Protein AF-A0A6B3LF87-F1 (afdb_monomer_lite)

Organism: Vibrio cholerae (NCBI:txid666)

Sequence (527 aa):
MTTVMNDKHPTPDPAEDNAFFPSAYSLSQFTASKSDLSGAHYPTPYQGGRWKILVVGADERYLMMDNGTFFSTGNHPVETLLPMYHLDKAGFSFDIATLSGNPVKFEWWAMPREDQEVNGLYSKYQSSFRQPLKLSDVIETALGEDSDYIGVFIPGGHGALMGLPDSQEVKAVLQWAMKQNKFIISLCHGPAAFLAVGDDPLFAGYKIVAFPDEMDAQTPSIGYMPGHLTWKFGEQLQAIGFELLNTGISGQVFQDRKMLTGDSPLAGNALGQLAAKALLAEVEQKEPMPAVDLITLISQLEESHSFSTVQDIVRQRAHFYGYDKIVFFSAHSTLDGIIERIYWIEGDWFDDGENIDAATYIKYCPITRHIIETDRPFFWTKKPDVNREQYRVVAKPKGSGIHGLQIPIFGHLGLEGAVSLGGKAIDSSPRARCELSLLSTYAFFAARRLLESSDPNRSALLSKREKEVLSLTALGRRQADIAIALGVSPRTIENHLRNARLKLGGATTAETIRIAIQRGDINSHSI

Structure (mmCIF, N/CA/C/O backbone):
data_AF-A0A6B3LF87-F1
#
_entry.id   AF-A0A6B3LF87-F1
#
loop_
_atom_site.group_PDB
_atom_site.id
_atom_site.type_symbol
_atom_site.label_atom_id
_atom_site.label_alt_id
_atom_site.label_comp_id
_atom_site.label_asym_id
_atom_site.label_entity_id
_atom_site.label_seq_id
_atom_site.pdbx_PDB_ins_code
_atom_site.Cartn_x
_atom_site.Cartn_y
_atom_site.Cartn_z
_atom_site.occupancy
_atom_site.B_iso_or_equiv
_atom_site.auth_seq_id
_atom_site.auth_comp_id
_atom_site.auth_asym_id
_atom_site.auth_atom_id
_atom_site.pdbx_PDB_model_num
ATOM 1 N N . MET A 1 1 ? 28.021 26.665 -23.673 1.00 45.84 1 MET A N 1
ATOM 2 C CA . MET A 1 1 ? 27.314 25.876 -22.636 1.00 45.84 1 MET A CA 1
ATOM 3 C C . MET A 1 1 ? 26.044 25.193 -23.155 1.00 45.84 1 MET A C 1
ATOM 5 O O . MET A 1 1 ? 25.604 24.251 -22.524 1.00 45.84 1 MET A O 1
ATOM 9 N N . THR A 1 2 ? 25.485 25.578 -24.310 1.00 45.03 2 THR A N 1
ATOM 10 C CA . THR A 1 2 ? 24.272 24.975 -24.908 1.00 45.03 2 THR A CA 1
ATOM 11 C C . THR A 1 2 ? 24.488 23.652 -25.660 1.00 45.03 2 THR A C 1
ATOM 13 O O . THR A 1 2 ? 23.519 22.965 -25.959 1.00 45.03 2 THR A O 1
ATOM 16 N N . THR A 1 3 ? 25.732 23.263 -25.961 1.00 50.69 3 THR A N 1
ATOM 17 C CA . THR A 1 3 ? 26.050 22.077 -26.780 1.00 50.69 3 THR A CA 1
ATOM 18 C C . THR A 1 3 ? 25.922 20.736 -26.048 1.00 50.69 3 THR A C 1
ATOM 20 O O . THR A 1 3 ? 25.758 19.725 -26.714 1.00 50.69 3 THR A O 1
ATOM 23 N N . VAL A 1 4 ? 25.963 20.713 -24.708 1.00 60.12 4 VAL A N 1
ATOM 24 C CA . VAL A 1 4 ? 25.963 19.463 -23.911 1.00 60.12 4 VAL A CA 1
ATOM 25 C C . VAL A 1 4 ? 24.543 18.959 -23.601 1.00 60.12 4 VAL A C 1
ATOM 27 O O . VAL A 1 4 ? 24.338 17.766 -23.430 1.00 60.12 4 VAL A O 1
ATOM 30 N N . MET A 1 5 ? 23.533 19.838 -23.575 1.00 67.56 5 MET A N 1
ATOM 31 C CA . MET A 1 5 ? 22.161 19.461 -23.180 1.00 67.56 5 MET A CA 1
ATOM 32 C C . MET A 1 5 ? 21.382 18.670 -24.245 1.00 67.56 5 MET A C 1
ATOM 34 O O . MET A 1 5 ? 20.396 18.028 -23.912 1.00 67.56 5 MET A O 1
ATOM 38 N N . ASN A 1 6 ? 21.810 18.699 -25.510 1.00 89.06 6 ASN A N 1
ATOM 39 C CA . ASN A 1 6 ? 21.131 18.004 -26.613 1.00 89.06 6 ASN A CA 1
ATOM 40 C C . ASN A 1 6 ? 21.886 16.758 -27.097 1.00 89.06 6 ASN A C 1
ATOM 42 O O . ASN A 1 6 ? 21.592 16.251 -28.180 1.00 89.06 6 ASN A O 1
ATOM 46 N N . ASP A 1 7 ? 22.875 16.290 -26.333 1.00 94.75 7 ASP A N 1
ATOM 47 C CA . ASP A 1 7 ? 23.637 15.102 -26.700 1.00 94.75 7 ASP A CA 1
ATOM 48 C C . ASP A 1 7 ? 22.763 13.845 -26.578 1.00 94.75 7 ASP A C 1
ATOM 50 O O . ASP A 1 7 ? 22.210 13.560 -25.515 1.00 94.75 7 ASP A O 1
ATOM 54 N N . LYS A 1 8 ? 22.618 13.120 -27.691 1.00 97.44 8 LYS A N 1
ATOM 55 C CA . LYS A 1 8 ? 21.857 11.867 -27.791 1.00 97.44 8 LYS A CA 1
ATOM 56 C C . LYS A 1 8 ? 22.739 10.629 -27.649 1.00 97.44 8 LYS A C 1
ATOM 58 O O . LYS A 1 8 ? 22.219 9.523 -27.733 1.00 97.44 8 LYS A O 1
ATOM 63 N N . HIS A 1 9 ? 24.044 10.778 -27.448 1.00 97.56 9 HIS A N 1
ATOM 64 C CA . HIS A 1 9 ? 24.903 9.645 -27.138 1.00 97.56 9 HIS A CA 1
ATOM 65 C C . HIS A 1 9 ? 24.657 9.179 -25.692 1.00 97.56 9 HIS A C 1
ATOM 67 O O . HIS A 1 9 ? 24.628 10.017 -24.787 1.00 97.56 9 HIS A O 1
ATOM 73 N N . PRO A 1 10 ? 24.460 7.868 -25.454 1.00 98.25 10 PRO A N 1
ATOM 74 C CA . PRO A 1 10 ? 24.445 7.305 -24.107 1.00 98.25 10 PRO A CA 1
ATOM 75 C C . PRO A 1 10 ? 25.713 7.690 -23.337 1.00 98.25 10 PRO A C 1
ATOM 77 O O . PRO A 1 10 ? 26.810 7.717 -23.901 1.00 98.25 10 PRO A O 1
ATOM 80 N N . THR A 1 11 ? 25.568 7.999 -22.051 1.00 98.50 11 THR A N 1
ATOM 81 C CA . THR A 1 11 ? 26.680 8.492 -21.228 1.00 98.50 11 THR A CA 1
ATOM 82 C C . THR A 1 11 ? 27.400 7.305 -20.589 1.00 98.50 11 THR A C 1
ATOM 84 O O . THR A 1 11 ? 26.742 6.565 -19.867 1.00 98.50 11 THR A O 1
ATOM 87 N N . PRO A 1 12 ? 28.715 7.103 -20.784 1.00 98.56 12 PRO A N 1
ATOM 88 C CA . PRO A 1 12 ? 29.428 5.991 -20.155 1.00 98.56 12 PRO A CA 1
ATOM 89 C C . PRO A 1 12 ? 29.276 5.989 -18.627 1.00 98.56 12 PRO A C 1
ATOM 91 O O . PRO A 1 12 ? 29.445 7.030 -17.985 1.00 98.56 12 PRO A O 1
ATOM 94 N N . ASP A 1 13 ? 28.979 4.827 -18.051 1.00 98.56 13 ASP A N 1
ATOM 95 C CA . ASP A 1 13 ? 28.998 4.610 -16.607 1.00 98.56 13 ASP A CA 1
ATOM 96 C C . ASP A 1 13 ? 30.427 4.239 -16.178 1.00 98.56 13 ASP A C 1
ATOM 98 O O . ASP A 1 13 ? 30.919 3.177 -16.548 1.00 98.56 13 ASP A O 1
ATOM 102 N N . PRO A 1 14 ? 31.137 5.084 -15.410 1.00 98.25 14 PRO A N 1
ATOM 103 C CA . PRO A 1 14 ? 32.522 4.811 -15.037 1.00 98.25 14 PRO A CA 1
ATOM 104 C C . PRO A 1 14 ? 32.676 3.645 -14.051 1.00 98.25 14 PRO A C 1
ATOM 106 O O . PRO A 1 14 ? 33.809 3.249 -13.772 1.00 98.25 14 PRO A O 1
ATOM 109 N N . ALA A 1 15 ? 31.583 3.144 -13.466 1.00 98.25 15 ALA A N 1
ATOM 110 C CA . ALA A 1 15 ? 31.625 2.047 -12.509 1.00 98.25 15 ALA A CA 1
ATOM 111 C C . ALA A 1 15 ? 31.678 0.660 -13.168 1.00 98.25 15 ALA A C 1
ATOM 113 O O . ALA A 1 15 ? 32.021 -0.293 -12.471 1.00 98.25 15 ALA A O 1
ATOM 114 N N . GLU A 1 16 ? 31.349 0.538 -14.458 1.00 98.56 16 GLU A N 1
ATOM 115 C CA . GLU A 1 16 ? 31.256 -0.752 -15.146 1.00 98.56 16 GLU A CA 1
ATOM 116 C C . GLU A 1 16 ? 31.710 -0.660 -16.604 1.00 98.56 16 GLU A C 1
ATOM 118 O O . GLU A 1 16 ? 31.468 0.330 -17.297 1.00 98.56 16 GLU A O 1
ATOM 123 N N . ASP A 1 17 ? 32.385 -1.704 -17.077 1.00 98.31 17 ASP A N 1
ATOM 124 C CA . ASP A 1 17 ? 32.896 -1.730 -18.445 1.00 98.31 17 ASP A CA 1
ATOM 125 C C . ASP A 1 17 ? 31.756 -1.851 -19.466 1.00 98.31 17 ASP A C 1
ATOM 127 O O . ASP A 1 17 ? 30.804 -2.610 -19.285 1.00 98.31 17 ASP A O 1
ATOM 131 N N . ASN A 1 18 ? 31.862 -1.099 -20.563 1.00 98.38 18 ASN A N 1
ATOM 132 C CA . ASN A 1 18 ? 30.872 -1.080 -21.646 1.00 98.38 18 ASN A CA 1
ATOM 133 C C . ASN A 1 18 ? 29.415 -0.818 -21.186 1.00 98.38 18 ASN A C 1
ATOM 135 O O . ASN A 1 18 ? 28.456 -1.245 -21.841 1.00 98.38 18 ASN A O 1
ATOM 139 N N . ALA A 1 19 ? 29.250 -0.119 -20.060 1.00 98.75 19 ALA A N 1
ATOM 140 C CA . ALA A 1 19 ? 27.963 0.264 -19.503 1.00 98.75 19 ALA A CA 1
ATOM 141 C C . ALA A 1 19 ? 27.665 1.743 -19.749 1.00 98.75 19 ALA A C 1
ATOM 143 O O . ALA A 1 19 ? 28.560 2.591 -19.741 1.00 98.75 19 ALA A O 1
ATOM 144 N N . PHE A 1 20 ? 26.389 2.064 -19.954 1.00 98.81 20 PHE A N 1
ATOM 145 C CA . PHE A 1 20 ? 25.958 3.422 -20.258 1.00 98.81 20 PHE A CA 1
ATOM 146 C C . PHE A 1 20 ? 24.695 3.796 -19.489 1.00 98.81 20 PHE A C 1
ATOM 148 O O . PHE A 1 20 ? 23.710 3.057 -19.461 1.00 98.81 20 PHE A O 1
ATOM 155 N N . PHE A 1 21 ? 24.714 4.989 -18.911 1.00 98.81 21 PHE A N 1
ATOM 156 C CA . PHE A 1 21 ? 23.525 5.733 -18.524 1.00 98.81 21 PHE A CA 1
ATOM 157 C C . PHE A 1 21 ? 22.790 6.277 -19.761 1.00 98.81 21 PHE A C 1
ATOM 159 O O . PHE A 1 21 ? 23.382 6.372 -20.847 1.00 98.81 21 PHE A O 1
ATOM 166 N N . PRO A 1 22 ? 21.538 6.739 -19.596 1.00 98.62 22 PRO A N 1
ATOM 167 C CA . PRO A 1 22 ? 20.847 7.467 -20.649 1.00 98.62 22 PRO A CA 1
ATOM 168 C C . PRO A 1 22 ? 21.616 8.707 -21.135 1.00 98.62 22 PRO A C 1
ATOM 170 O O . PRO A 1 22 ? 22.431 9.307 -20.424 1.00 98.62 22 PRO A O 1
ATOM 173 N N . SER A 1 23 ? 21.340 9.112 -22.372 1.00 98.38 23 SER A N 1
ATOM 174 C CA . SER A 1 23 ? 21.889 10.321 -22.983 1.00 98.38 23 SER A CA 1
ATOM 175 C C . SER A 1 23 ? 21.409 11.585 -22.272 1.00 98.38 23 SER A C 1
ATOM 177 O O . SER A 1 23 ? 20.289 11.632 -21.755 1.00 98.38 23 SER A O 1
ATOM 179 N N . ALA A 1 24 ? 22.209 12.653 -22.311 1.00 96.88 24 ALA A N 1
ATOM 180 C CA . ALA A 1 24 ? 21.829 13.941 -21.726 1.00 96.88 24 ALA A CA 1
ATOM 181 C C . ALA A 1 24 ? 20.488 14.466 -22.280 1.00 96.88 24 ALA A C 1
ATOM 183 O O . ALA A 1 24 ? 19.658 14.976 -21.524 1.00 96.88 24 ALA A O 1
ATOM 184 N N . TYR A 1 25 ? 20.244 14.278 -23.582 1.00 97.06 25 TYR A N 1
ATOM 185 C CA . TYR A 1 25 ? 18.983 14.630 -24.226 1.00 97.06 25 TYR A CA 1
ATOM 186 C C . TYR A 1 25 ? 17.809 13.834 -23.648 1.00 97.06 25 TYR A C 1
ATOM 188 O O . TYR A 1 25 ? 16.809 14.428 -23.250 1.00 97.06 25 TYR A O 1
ATOM 196 N N . SER A 1 26 ? 17.916 12.505 -23.568 1.00 96.94 26 SER A N 1
ATOM 197 C CA . SER A 1 26 ? 16.821 11.667 -23.065 1.00 96.94 26 SER A CA 1
ATOM 198 C C . SER A 1 26 ? 16.492 11.951 -21.594 1.00 96.94 26 SER A C 1
ATOM 200 O O . SER A 1 26 ? 15.317 12.038 -21.240 1.00 96.94 26 SER A O 1
ATOM 202 N N . LEU A 1 27 ? 17.505 12.218 -20.758 1.00 96.31 27 LEU A N 1
ATOM 203 C CA . LEU A 1 27 ? 17.309 12.642 -19.369 1.00 96.31 27 LEU A CA 1
ATOM 204 C C . LEU A 1 27 ? 16.498 13.939 -19.285 1.00 96.31 27 LEU A C 1
ATOM 206 O O . LEU A 1 27 ? 15.586 14.024 -18.468 1.00 96.31 27 LEU A O 1
ATOM 210 N N . SER A 1 28 ? 16.762 14.918 -20.157 1.00 93.31 28 SER A N 1
ATOM 211 C CA . SER A 1 28 ? 15.996 16.175 -20.189 1.00 93.31 28 SER A CA 1
ATOM 212 C C . SER A 1 28 ? 14.523 16.003 -20.583 1.00 93.31 28 SER A C 1
ATOM 214 O O . SER A 1 28 ? 13.704 16.868 -20.282 1.00 93.31 28 SER A O 1
ATOM 216 N N . GLN A 1 29 ? 14.185 14.889 -21.240 1.00 93.88 29 GLN A N 1
ATOM 217 C CA . GLN A 1 29 ? 12.828 14.586 -21.686 1.00 93.88 29 GLN A CA 1
ATOM 218 C C . GLN A 1 29 ? 12.050 13.731 -20.682 1.00 93.88 29 GLN A C 1
ATOM 220 O O . GLN A 1 29 ? 10.842 13.912 -20.549 1.00 93.88 29 GLN A O 1
ATOM 225 N N . PHE A 1 30 ? 12.720 12.790 -20.013 1.00 93.62 30 PHE A N 1
ATOM 226 C CA . PHE A 1 30 ? 12.064 11.760 -19.199 1.00 93.62 30 PHE A CA 1
ATOM 227 C C . PHE A 1 30 ? 12.323 11.883 -17.698 1.00 93.62 30 PHE A C 1
ATOM 229 O O . PHE A 1 30 ? 11.739 11.135 -16.919 1.00 93.62 30 PHE A O 1
ATOM 236 N N . THR A 1 31 ? 13.163 12.827 -17.274 1.00 95.62 31 THR A N 1
ATOM 237 C CA . THR A 1 31 ? 13.422 13.095 -15.855 1.00 95.62 31 THR A CA 1
ATOM 238 C C . THR A 1 31 ? 13.145 14.557 -15.523 1.00 95.62 31 THR A C 1
ATOM 240 O O . THR A 1 31 ? 13.193 15.434 -16.385 1.00 95.62 31 THR A O 1
ATOM 243 N N . ALA A 1 32 ? 12.851 14.825 -14.254 1.00 95.25 32 ALA A N 1
ATOM 244 C CA . ALA A 1 32 ? 12.620 16.166 -13.739 1.00 95.25 32 ALA A CA 1
ATOM 245 C C . ALA A 1 32 ? 13.247 16.316 -12.349 1.00 95.25 32 ALA A C 1
ATOM 247 O O . ALA A 1 32 ? 13.435 15.339 -11.622 1.00 95.25 32 ALA A O 1
ATOM 248 N N . SER A 1 33 ? 13.560 17.554 -11.953 1.00 95.38 33 SER A N 1
ATOM 249 C CA . SER A 1 33 ? 14.127 17.825 -10.625 1.00 95.38 33 SER A CA 1
ATOM 250 C C . SER A 1 33 ? 13.123 17.605 -9.487 1.00 95.38 33 SER A C 1
ATOM 252 O O . SER A 1 33 ? 13.542 17.392 -8.349 1.00 95.38 33 SER A O 1
ATOM 254 N N . LYS A 1 34 ? 11.818 17.617 -9.793 1.00 96.88 34 LYS A N 1
ATOM 255 C CA . LYS A 1 34 ? 10.702 17.386 -8.868 1.00 96.88 34 LYS A CA 1
ATOM 256 C C . LYS A 1 34 ? 9.722 16.366 -9.432 1.00 96.88 34 LYS A C 1
ATOM 258 O O . LYS A 1 34 ? 9.574 16.280 -10.650 1.00 96.88 34 LYS A O 1
ATOM 263 N N . SER A 1 35 ? 9.057 15.628 -8.550 1.00 97.94 35 SER A N 1
ATOM 264 C CA . SER A 1 35 ? 7.941 14.762 -8.928 1.00 97.94 35 SER A CA 1
ATOM 265 C C . SER A 1 35 ? 6.623 15.544 -9.007 1.00 97.94 35 SER A C 1
ATOM 267 O O . SER A 1 35 ? 6.568 16.741 -8.718 1.00 97.94 35 SER A O 1
ATOM 269 N N . ASP A 1 36 ? 5.550 14.857 -9.390 1.00 97.50 36 ASP A N 1
ATOM 270 C CA . ASP A 1 36 ? 4.171 15.348 -9.386 1.00 97.50 36 ASP A CA 1
ATOM 271 C C . ASP A 1 36 ? 3.377 14.903 -8.136 1.00 97.50 36 ASP A C 1
ATOM 273 O O . ASP A 1 36 ? 2.139 14.948 -8.129 1.00 97.50 36 ASP A O 1
ATOM 277 N N . LEU A 1 37 ? 4.081 14.482 -7.073 1.00 98.44 37 LEU A N 1
ATOM 278 C CA . LEU A 1 37 ? 3.486 14.018 -5.820 1.00 98.44 37 LEU A CA 1
ATOM 279 C C . LEU A 1 37 ? 2.419 14.999 -5.313 1.00 98.44 37 LEU A C 1
ATOM 281 O O . LEU A 1 37 ? 2.678 16.176 -5.056 1.00 98.44 37 LEU A O 1
ATOM 285 N N . SER A 1 38 ? 1.197 14.504 -5.144 1.00 97.81 38 SER A N 1
ATOM 286 C CA . SER A 1 38 ? 0.047 15.317 -4.757 1.00 97.81 38 SER A CA 1
ATOM 287 C C . SER A 1 38 ? -1.088 14.458 -4.201 1.00 97.81 38 SER A C 1
ATOM 289 O O . SER A 1 38 ? -1.215 13.278 -4.505 1.00 97.81 38 SER A O 1
ATOM 291 N N . GLY A 1 39 ? -1.953 15.041 -3.366 1.00 95.88 39 GLY A N 1
ATOM 292 C CA . GLY A 1 39 ? -3.145 14.341 -2.863 1.00 95.88 39 GLY A CA 1
ATOM 293 C C . GLY A 1 39 ? -2.871 13.238 -1.830 1.00 95.88 39 GLY A C 1
ATOM 294 O O . GLY A 1 39 ? -3.756 12.438 -1.545 1.00 95.88 39 GLY A O 1
ATOM 295 N N . ALA A 1 40 ? -1.676 13.193 -1.234 1.00 96.94 40 ALA A N 1
ATOM 296 C CA . ALA A 1 40 ? -1.301 12.230 -0.193 1.00 96.94 40 ALA A CA 1
ATOM 297 C C . ALA A 1 40 ? -1.845 12.606 1.206 1.00 96.94 40 ALA A C 1
ATOM 299 O O . ALA A 1 40 ? -1.100 12.655 2.185 1.00 96.94 40 ALA A O 1
ATOM 300 N N . HIS A 1 41 ? -3.145 12.902 1.300 1.00 93.56 41 HIS A N 1
ATOM 301 C CA . HIS A 1 41 ? -3.829 13.227 2.553 1.00 93.56 41 HIS A CA 1
ATOM 302 C C . HIS A 1 41 ? -4.966 12.234 2.822 1.00 93.56 41 HIS A C 1
ATOM 304 O O . HIS A 1 41 ? -6.024 12.293 2.192 1.00 93.56 41 HIS A O 1
ATOM 310 N N . TYR A 1 42 ? -4.774 11.374 3.820 1.00 90.56 42 TYR A N 1
ATOM 311 C CA . TYR A 1 42 ? -5.742 10.364 4.243 1.00 90.56 42 TYR A CA 1
ATOM 312 C C . TYR A 1 42 ? -6.204 10.692 5.670 1.00 90.56 42 TYR A C 1
ATOM 314 O O . TYR A 1 42 ? -5.429 10.489 6.599 1.00 90.56 42 TYR A O 1
ATOM 322 N N . PRO A 1 43 ? -7.418 11.246 5.873 1.00 81.31 43 PRO A N 1
ATOM 323 C CA . PRO A 1 43 ? -7.858 11.746 7.184 1.00 81.31 43 PRO A CA 1
ATOM 324 C C . PRO A 1 43 ? -8.024 10.640 8.234 1.00 81.31 43 PRO A C 1
ATOM 326 O O . PRO A 1 43 ? -7.920 10.903 9.428 1.00 81.31 43 PRO A O 1
ATOM 329 N N . THR A 1 44 ? -8.273 9.412 7.787 1.00 86.94 44 THR A N 1
ATOM 330 C CA . THR A 1 44 ? -8.430 8.215 8.618 1.00 86.94 44 THR A CA 1
ATOM 331 C C . THR A 1 44 ? -7.404 7.169 8.177 1.00 86.94 44 THR A C 1
ATOM 333 O O . THR A 1 44 ? -7.770 6.193 7.519 1.00 86.94 44 THR A O 1
ATOM 336 N N . PRO A 1 45 ? -6.102 7.394 8.440 1.00 86.12 45 PRO A N 1
ATOM 337 C CA . PRO A 1 45 ? -5.075 6.431 8.071 1.00 86.12 45 PRO A CA 1
ATOM 338 C C . PRO A 1 45 ? -5.251 5.146 8.885 1.00 86.12 45 PRO A C 1
ATOM 340 O O . PRO A 1 45 ? -5.796 5.154 9.990 1.00 86.12 45 PRO A O 1
ATOM 343 N N . TYR A 1 46 ? -4.755 4.038 8.352 1.00 88.25 46 TYR A N 1
ATOM 344 C CA . TYR A 1 46 ? -4.690 2.778 9.066 1.00 88.25 46 TYR A CA 1
ATOM 345 C C . TYR A 1 46 ? -3.783 2.910 10.301 1.00 88.25 46 TYR A C 1
ATOM 347 O O . TYR A 1 46 ? -2.638 3.346 10.210 1.00 88.25 46 TYR A O 1
ATOM 355 N N . GLN A 1 47 ? -4.305 2.537 11.471 1.00 84.50 47 GLN A N 1
ATOM 356 C CA . GLN A 1 47 ? -3.598 2.629 12.759 1.00 84.50 47 GLN A CA 1
ATOM 357 C C . GLN A 1 47 ? -3.427 1.270 13.452 1.00 84.50 47 GLN A C 1
ATOM 359 O O . GLN A 1 47 ? -2.927 1.211 14.572 1.00 84.50 47 GLN A O 1
ATOM 364 N N . GLY A 1 48 ? -3.828 0.166 12.810 1.00 74.31 48 GLY A N 1
ATOM 365 C CA . GLY A 1 48 ? -3.775 -1.168 13.419 1.00 74.31 48 GLY A CA 1
ATOM 366 C C . GLY A 1 48 ? -2.361 -1.739 13.570 1.00 74.31 48 GLY A C 1
ATOM 367 O O . GLY A 1 48 ? -2.179 -2.729 14.270 1.00 74.31 48 GLY A O 1
ATOM 368 N N . GLY A 1 49 ? -1.349 -1.154 12.917 1.00 80.88 49 GLY A N 1
ATOM 369 C CA . GLY A 1 49 ? 0.069 -1.523 13.064 1.00 80.88 49 GLY A CA 1
ATOM 370 C C . GLY A 1 49 ? 0.478 -2.895 12.503 1.00 80.88 49 GLY A C 1
ATOM 371 O O . GLY A 1 49 ? 1.666 -3.138 12.331 1.00 80.88 49 GLY A O 1
ATOM 372 N N . ARG A 1 50 ? -0.485 -3.766 12.180 1.00 83.00 50 ARG A N 1
ATOM 373 C CA . ARG A 1 50 ? -0.284 -5.093 11.580 1.00 83.00 50 ARG A CA 1
ATOM 374 C C . ARG A 1 50 ? 0.065 -5.064 10.088 1.00 83.00 50 ARG A C 1
ATOM 376 O O . ARG A 1 50 ? 1.137 -5.511 9.706 1.00 83.00 50 ARG A O 1
ATOM 383 N N . TRP A 1 51 ? -0.840 -4.560 9.242 1.00 95.19 51 TRP A N 1
ATOM 384 C CA . TRP A 1 51 ? -0.693 -4.649 7.789 1.00 95.19 51 TRP A CA 1
ATOM 385 C C . TRP A 1 51 ? 0.529 -3.908 7.243 1.00 95.19 51 TRP A C 1
ATOM 387 O O . TRP A 1 51 ? 0.675 -2.694 7.403 1.00 95.19 51 TRP A O 1
ATOM 397 N N . LYS A 1 52 ? 1.364 -4.663 6.529 1.00 98.06 52 LYS A N 1
ATOM 398 C CA . LYS A 1 52 ? 2.552 -4.203 5.806 1.00 98.06 52 LYS A CA 1
ATOM 399 C C . LYS A 1 52 ? 2.439 -4.502 4.316 1.00 98.06 52 LYS A C 1
ATOM 401 O O . LYS A 1 52 ? 1.590 -5.282 3.882 1.00 98.06 52 LYS A O 1
ATOM 406 N N . ILE A 1 53 ? 3.336 -3.919 3.532 1.00 98.94 53 ILE A N 1
ATOM 407 C CA . ILE A 1 53 ? 3.473 -4.181 2.100 1.00 98.94 53 ILE A CA 1
ATOM 408 C C . ILE A 1 53 ? 4.874 -4.728 1.844 1.00 98.94 53 ILE A C 1
ATOM 410 O O . ILE A 1 53 ? 5.865 -4.122 2.252 1.00 98.94 53 ILE A O 1
ATOM 414 N N . LEU A 1 54 ? 4.946 -5.881 1.182 1.00 98.94 54 LEU A N 1
ATOM 415 C CA . LEU A 1 54 ? 6.212 -6.459 0.745 1.00 98.94 54 LEU A CA 1
ATOM 416 C C . LEU A 1 54 ? 6.638 -5.784 -0.557 1.00 98.94 54 LEU A C 1
ATOM 418 O O . LEU A 1 54 ? 5.930 -5.891 -1.555 1.00 98.94 54 LEU A O 1
ATOM 422 N N . VAL A 1 55 ? 7.784 -5.112 -0.562 1.00 98.94 55 VAL A N 1
ATOM 423 C CA . VAL A 1 55 ? 8.386 -4.548 -1.774 1.00 98.94 55 VAL A CA 1
ATOM 424 C C . VAL A 1 55 ? 9.415 -5.529 -2.316 1.00 98.94 55 VAL A C 1
ATOM 426 O O . VAL A 1 55 ? 10.352 -5.875 -1.601 1.00 98.94 55 VAL A O 1
ATOM 429 N N . VAL A 1 56 ? 9.269 -5.950 -3.572 1.00 98.94 56 VAL A N 1
ATOM 430 C CA . VAL A 1 56 ? 10.270 -6.774 -4.269 1.00 98.94 56 VAL A CA 1
ATOM 431 C C . VAL A 1 56 ? 11.039 -5.877 -5.234 1.00 98.94 56 VAL A C 1
ATOM 433 O O . VAL A 1 56 ? 10.537 -5.531 -6.300 1.00 98.94 56 VAL A O 1
ATOM 436 N N . GLY A 1 57 ? 12.228 -5.444 -4.818 1.00 98.69 57 GLY A N 1
ATOM 437 C CA . GLY A 1 57 ? 13.103 -4.574 -5.603 1.00 98.69 57 GLY A CA 1
ATOM 438 C C . GLY A 1 57 ? 14.084 -5.348 -6.486 1.00 98.69 57 GLY A C 1
ATOM 439 O O . GLY A 1 57 ? 14.373 -6.520 -6.249 1.00 98.69 57 GLY A O 1
ATOM 440 N N . ALA A 1 58 ? 14.638 -4.658 -7.477 1.00 98.88 58 ALA A N 1
ATOM 441 C CA . ALA A 1 58 ? 15.730 -5.133 -8.313 1.00 98.88 58 ALA A CA 1
ATOM 442 C C . ALA A 1 58 ? 17.066 -5.013 -7.565 1.00 98.88 58 ALA A C 1
ATOM 444 O O . ALA A 1 58 ? 17.419 -3.948 -7.043 1.00 98.88 58 ALA A O 1
ATOM 445 N N . ASP A 1 59 ? 17.831 -6.101 -7.529 1.00 98.75 59 ASP A N 1
ATOM 446 C CA . ASP A 1 59 ? 19.189 -6.143 -6.984 1.00 98.75 59 ASP A CA 1
ATOM 447 C C . ASP A 1 59 ? 20.285 -6.027 -8.049 1.00 98.75 59 ASP A C 1
ATOM 449 O O . ASP A 1 59 ? 21.454 -5.888 -7.676 1.00 98.75 59 ASP A O 1
ATOM 453 N N . GLU A 1 60 ? 19.928 -5.974 -9.331 1.00 98.69 60 GLU A N 1
ATOM 454 C CA . GLU A 1 60 ? 20.867 -5.837 -10.444 1.00 98.69 60 GLU A CA 1
ATOM 455 C C . GLU A 1 60 ? 20.710 -4.490 -11.164 1.00 98.69 60 GLU A C 1
ATOM 457 O O . GLU A 1 60 ? 19.609 -3.942 -11.265 1.00 98.69 60 GLU A O 1
ATOM 462 N N . ARG A 1 61 ? 21.831 -3.919 -11.627 1.00 98.81 61 ARG A N 1
ATOM 463 C CA . ARG A 1 61 ? 21.853 -2.606 -12.305 1.00 98.81 61 ARG A CA 1
ATOM 464 C C . ARG A 1 61 ? 22.081 -2.710 -13.807 1.00 98.81 61 ARG A C 1
ATOM 466 O O . ARG A 1 61 ? 21.551 -1.883 -14.541 1.00 98.81 61 ARG A O 1
ATOM 473 N N . TYR A 1 62 ? 22.889 -3.664 -14.252 1.00 98.88 62 TYR A N 1
ATOM 474 C CA . TYR A 1 62 ? 23.424 -3.665 -15.610 1.00 98.88 62 TYR A CA 1
ATOM 475 C C . TYR A 1 62 ? 22.663 -4.641 -16.501 1.00 98.88 62 TYR A C 1
ATOM 477 O O . TYR A 1 62 ? 22.917 -5.843 -16.497 1.00 98.88 62 TYR A O 1
ATOM 485 N N . LEU A 1 63 ? 21.731 -4.108 -17.289 1.00 98.81 63 LEU A N 1
ATOM 486 C CA . LEU A 1 63 ? 20.921 -4.899 -18.210 1.00 98.81 63 LEU A CA 1
ATOM 487 C C . LEU A 1 63 ? 21.651 -5.080 -19.544 1.00 98.81 63 LEU A C 1
ATOM 489 O O . LEU A 1 63 ? 22.018 -4.099 -20.185 1.00 98.81 63 LEU A O 1
ATOM 493 N N . MET A 1 64 ? 21.861 -6.327 -19.968 1.00 98.81 64 MET A N 1
ATOM 494 C CA . MET A 1 64 ? 22.508 -6.643 -21.248 1.00 98.81 64 MET A CA 1
ATOM 495 C C . MET A 1 64 ? 21.599 -6.287 -22.431 1.00 98.81 64 MET A C 1
ATOM 497 O O . MET A 1 64 ? 20.453 -6.737 -22.495 1.00 98.81 64 MET A O 1
ATOM 501 N N . MET A 1 65 ? 22.130 -5.523 -23.382 1.00 98.75 65 MET A N 1
ATOM 502 C CA . MET A 1 65 ? 21.453 -5.135 -24.622 1.00 98.75 65 MET A CA 1
ATOM 503 C C . MET A 1 65 ? 21.754 -6.106 -25.774 1.00 98.75 65 MET A C 1
ATOM 505 O O . MET A 1 65 ? 22.717 -6.873 -25.737 1.00 98.75 65 MET A O 1
ATOM 509 N N . ASP A 1 66 ? 20.965 -6.029 -26.847 1.00 98.56 66 ASP A N 1
ATOM 510 C CA . ASP A 1 66 ? 21.128 -6.823 -28.078 1.00 98.56 66 ASP A CA 1
ATOM 511 C C . ASP A 1 66 ? 22.499 -6.670 -28.765 1.00 98.56 66 ASP A C 1
ATOM 513 O O . ASP A 1 66 ? 22.976 -7.582 -29.441 1.00 98.56 66 ASP A O 1
ATOM 517 N N . ASN A 1 67 ? 23.147 -5.524 -28.572 1.00 98.38 67 ASN A N 1
ATOM 518 C CA . ASN A 1 67 ? 24.428 -5.160 -29.170 1.00 98.38 67 ASN A CA 1
ATOM 519 C C . ASN A 1 67 ? 25.643 -5.410 -28.254 1.00 98.38 67 ASN A C 1
ATOM 521 O O . ASN A 1 67 ? 26.756 -5.008 -28.597 1.00 98.38 67 ASN A O 1
ATOM 525 N N . GLY A 1 68 ? 25.444 -6.058 -27.101 1.00 98.44 68 GLY A N 1
ATOM 526 C CA . GLY A 1 68 ? 26.507 -6.403 -26.152 1.00 98.44 68 GLY A CA 1
ATOM 527 C C . GLY A 1 68 ? 26.921 -5.284 -25.189 1.00 98.44 68 GLY A C 1
ATOM 528 O O . GLY A 1 68 ? 27.852 -5.482 -24.409 1.00 98.44 68 GLY A O 1
ATOM 529 N N . THR A 1 69 ? 26.270 -4.117 -25.237 1.00 98.75 69 THR A N 1
ATOM 530 C CA . THR A 1 69 ? 26.425 -3.060 -24.219 1.00 98.75 69 THR A CA 1
ATOM 531 C C . THR A 1 69 ? 25.556 -3.332 -22.993 1.00 98.75 69 THR A C 1
ATOM 533 O O . THR A 1 69 ? 24.588 -4.091 -23.065 1.00 98.75 69 THR A O 1
ATOM 536 N N . PHE A 1 70 ? 25.876 -2.686 -21.872 1.00 98.94 70 PHE A N 1
ATOM 537 C CA . PHE A 1 70 ? 25.024 -2.685 -20.685 1.00 98.94 70 PHE A CA 1
ATOM 538 C C . PHE A 1 70 ? 24.269 -1.366 -20.535 1.00 98.94 70 PHE A C 1
ATOM 540 O O . PHE A 1 70 ? 24.861 -0.286 -20.567 1.00 98.94 70 PHE A O 1
ATOM 547 N N . PHE A 1 71 ? 22.964 -1.445 -20.292 1.00 98.88 71 PHE A N 1
ATOM 548 C CA . PHE A 1 71 ? 22.190 -0.313 -19.803 1.00 98.88 71 PHE A CA 1
ATOM 549 C C . PHE A 1 71 ? 22.327 -0.211 -18.278 1.00 98.88 71 PHE A C 1
ATOM 551 O O . PHE A 1 71 ? 22.003 -1.159 -17.562 1.00 98.88 71 PHE A O 1
ATOM 558 N N . SER A 1 72 ? 22.810 0.930 -17.778 1.00 98.81 72 SER A N 1
ATOM 559 C CA . SER A 1 72 ? 22.933 1.215 -16.343 1.00 98.81 72 SER A CA 1
ATOM 560 C C . SER A 1 72 ? 21.599 1.720 -15.780 1.00 98.81 72 SER A C 1
ATOM 562 O O . SER A 1 72 ? 21.297 2.919 -15.784 1.00 98.81 72 SER A O 1
ATOM 564 N N . THR A 1 73 ? 20.787 0.769 -15.316 1.00 98.81 73 THR A N 1
ATOM 565 C CA . THR A 1 73 ? 19.394 0.947 -14.883 1.00 98.81 73 THR A CA 1
ATOM 566 C C . THR A 1 73 ? 19.227 0.644 -13.377 1.00 98.81 73 THR A C 1
ATOM 568 O O . THR A 1 73 ? 20.019 1.090 -12.537 1.00 98.81 73 THR A O 1
ATOM 571 N N . GLY A 1 74 ? 18.158 -0.053 -13.003 1.00 98.75 74 GLY A N 1
ATOM 572 C CA . GLY A 1 74 ? 17.691 -0.314 -11.652 1.00 98.75 74 GLY A CA 1
ATOM 573 C C . GLY A 1 74 ? 16.177 -0.124 -11.567 1.00 98.75 74 GLY A C 1
ATOM 574 O O . GLY A 1 74 ? 15.484 -0.041 -12.580 1.00 98.75 74 GLY A O 1
ATOM 575 N N . ASN A 1 75 ? 15.655 -0.026 -10.348 1.00 98.94 75 ASN A N 1
ATOM 576 C CA . ASN A 1 75 ? 14.306 0.469 -10.145 1.00 98.94 75 ASN A CA 1
ATOM 577 C C . ASN A 1 75 ? 14.222 1.975 -10.387 1.00 98.94 75 ASN A C 1
ATOM 579 O O . ASN A 1 75 ? 15.095 2.738 -9.947 1.00 98.94 75 ASN A O 1
ATOM 583 N N . HIS A 1 76 ? 13.119 2.408 -10.993 1.00 98.88 76 HIS A N 1
ATOM 584 C CA . HIS A 1 76 ? 12.854 3.824 -11.202 1.00 98.88 76 HIS A CA 1
ATOM 585 C C . HIS A 1 76 ? 12.436 4.484 -9.869 1.00 98.88 76 HIS A C 1
ATOM 587 O O . HIS A 1 76 ? 11.465 4.055 -9.228 1.00 98.88 76 HIS A O 1
ATOM 593 N N . PRO A 1 77 ? 13.137 5.532 -9.395 1.00 98.81 77 PRO A N 1
ATOM 594 C CA . PRO A 1 77 ? 12.927 6.079 -8.054 1.00 98.81 77 PRO A CA 1
ATOM 595 C C . PRO A 1 77 ? 11.553 6.728 -7.878 1.00 98.81 77 PRO A C 1
ATOM 597 O O . PRO A 1 77 ? 10.943 6.558 -6.828 1.00 98.81 77 PRO A O 1
ATOM 600 N N . VAL A 1 78 ? 11.028 7.424 -8.892 1.00 98.62 78 VAL A N 1
ATOM 601 C CA . VAL A 1 78 ? 9.685 8.036 -8.823 1.00 98.62 78 VAL A CA 1
ATOM 602 C C . VAL A 1 78 ? 8.604 6.957 -8.766 1.00 98.62 78 VAL A C 1
ATOM 604 O O . VAL A 1 78 ? 7.682 7.046 -7.960 1.00 98.62 78 VAL A O 1
ATOM 607 N N . GLU A 1 79 ? 8.760 5.897 -9.561 1.00 98.81 79 GLU A N 1
ATOM 608 C CA . GLU A 1 79 ? 7.818 4.774 -9.586 1.00 98.81 79 GLU A CA 1
ATOM 609 C C . GLU A 1 79 ? 7.808 4.011 -8.272 1.00 98.81 79 GLU A C 1
ATOM 611 O O . GLU A 1 79 ? 6.782 3.476 -7.881 1.00 98.81 79 GLU A O 1
ATOM 616 N N . THR A 1 80 ? 8.946 3.970 -7.585 1.00 98.94 80 THR A N 1
ATOM 617 C CA . THR A 1 80 ? 9.078 3.297 -6.295 1.00 98.94 80 THR A CA 1
ATOM 618 C C . THR A 1 80 ? 8.540 4.173 -5.168 1.00 98.94 80 THR A C 1
ATOM 620 O O . THR A 1 80 ? 7.713 3.746 -4.366 1.00 98.94 80 THR A O 1
ATOM 623 N N . LEU A 1 81 ? 9.004 5.421 -5.096 1.00 98.88 81 LEU A N 1
ATOM 624 C CA . LEU A 1 81 ? 8.829 6.258 -3.916 1.00 98.88 81 LEU A CA 1
ATOM 625 C C . LEU A 1 81 ? 7.472 6.967 -3.874 1.00 98.88 81 LEU A C 1
ATOM 627 O O . LEU A 1 81 ? 6.983 7.191 -2.773 1.00 98.88 81 LEU A O 1
ATOM 631 N N . LEU A 1 82 ? 6.823 7.289 -5.001 1.00 98.81 82 LEU A N 1
ATOM 632 C CA . LEU A 1 82 ? 5.499 7.932 -4.963 1.00 98.81 82 LEU A CA 1
ATOM 633 C C . LEU A 1 82 ? 4.405 6.975 -4.465 1.00 98.81 82 LEU A C 1
ATOM 635 O O . LEU A 1 82 ? 3.710 7.338 -3.510 1.00 98.81 82 LEU A O 1
ATOM 639 N N . PRO A 1 83 ? 4.270 5.740 -4.995 1.00 98.94 83 PRO A N 1
ATOM 640 C CA . PRO A 1 83 ? 3.346 4.767 -4.426 1.00 98.94 83 PRO A CA 1
ATOM 641 C C . PRO A 1 83 ? 3.618 4.500 -2.947 1.00 98.94 83 PRO A C 1
ATOM 643 O O . PRO A 1 83 ? 2.690 4.541 -2.134 1.00 98.94 83 PRO A O 1
ATOM 646 N N . MET A 1 84 ? 4.894 4.323 -2.580 1.00 98.94 84 MET A N 1
ATOM 647 C CA . MET A 1 84 ? 5.283 4.150 -1.182 1.00 98.94 84 MET A CA 1
ATOM 648 C C . MET A 1 84 ? 4.905 5.359 -0.321 1.00 98.94 84 MET A C 1
ATOM 650 O O . MET A 1 84 ? 4.429 5.168 0.792 1.00 98.94 84 MET A O 1
ATOM 654 N N . TYR A 1 85 ? 5.044 6.590 -0.824 1.00 98.88 85 TYR A N 1
ATOM 655 C CA . TYR A 1 85 ? 4.694 7.805 -0.085 1.00 98.88 85 TYR A CA 1
ATOM 656 C C . TYR A 1 85 ? 3.217 7.819 0.302 1.00 98.88 85 TYR A C 1
ATOM 658 O O . TYR A 1 85 ? 2.872 8.051 1.459 1.00 98.88 85 TYR A O 1
ATOM 666 N N . HIS A 1 86 ? 2.332 7.550 -0.657 1.00 98.88 86 HIS A N 1
ATOM 667 C CA . HIS A 1 86 ? 0.892 7.530 -0.406 1.00 98.88 86 HIS A CA 1
ATOM 668 C C . HIS A 1 86 ? 0.505 6.465 0.618 1.00 98.88 86 HIS A C 1
ATOM 670 O O . HIS A 1 86 ? -0.290 6.723 1.517 1.00 98.88 86 HIS A O 1
ATOM 676 N N . LEU A 1 87 ? 1.075 5.278 0.491 1.00 98.88 87 LEU A N 1
ATOM 677 C CA . LEU A 1 87 ? 0.814 4.152 1.375 1.00 98.88 87 LEU A CA 1
ATOM 678 C C . LEU A 1 87 ? 1.389 4.372 2.789 1.00 98.88 87 LEU A C 1
ATOM 680 O O . LEU A 1 87 ? 0.718 4.051 3.769 1.00 98.88 87 LEU A O 1
ATOM 684 N N . ASP A 1 88 ? 2.549 5.026 2.907 1.00 98.81 88 ASP A N 1
ATOM 685 C CA . ASP A 1 88 ? 3.127 5.473 4.182 1.00 98.81 88 ASP A CA 1
ATOM 686 C C . ASP A 1 88 ? 2.209 6.486 4.881 1.00 98.81 88 ASP A C 1
ATOM 688 O O . ASP A 1 88 ? 1.882 6.343 6.059 1.00 98.81 88 ASP A O 1
ATOM 692 N N . LYS A 1 89 ? 1.706 7.480 4.133 1.00 98.31 89 LYS A N 1
ATOM 693 C CA . LYS A 1 89 ? 0.721 8.452 4.638 1.00 98.31 89 LYS A CA 1
ATOM 694 C C . LYS A 1 89 ? -0.624 7.820 4.981 1.00 98.31 89 LYS A C 1
ATOM 696 O O . LYS A 1 89 ? -1.334 8.353 5.829 1.00 98.31 89 LYS A O 1
ATOM 701 N N . ALA A 1 90 ? -0.973 6.705 4.348 1.00 97.38 90 ALA A N 1
ATOM 702 C CA . ALA A 1 90 ? -2.153 5.917 4.677 1.00 97.38 90 ALA A CA 1
ATOM 703 C C . ALA A 1 90 ? -1.943 4.992 5.889 1.00 97.38 90 ALA A C 1
ATOM 705 O O . ALA A 1 90 ? -2.899 4.341 6.297 1.00 97.38 90 ALA A O 1
ATOM 706 N N . GLY A 1 91 ? -0.747 4.958 6.491 1.00 96.62 91 GLY A N 1
ATOM 707 C CA . GLY A 1 91 ? -0.457 4.224 7.727 1.00 96.62 91 GLY A CA 1
ATOM 708 C C . GLY A 1 91 ? 0.118 2.817 7.539 1.00 96.62 91 GLY A C 1
ATOM 709 O O . GLY A 1 91 ? 0.262 2.088 8.519 1.00 96.62 91 GLY A O 1
ATOM 710 N N . PHE A 1 92 ? 0.460 2.419 6.310 1.00 98.44 92 PHE A N 1
ATOM 711 C CA . PHE A 1 92 ? 1.087 1.125 6.031 1.00 98.44 92 PHE A CA 1
ATOM 712 C C . PHE A 1 92 ? 2.616 1.223 6.078 1.00 98.44 92 PHE A C 1
ATOM 714 O O . PHE A 1 92 ? 3.202 2.203 5.621 1.00 98.44 92 PHE A O 1
ATOM 721 N N . SER A 1 93 ? 3.261 0.177 6.596 1.00 97.69 93 SER A N 1
ATOM 722 C CA . SER A 1 93 ? 4.726 0.041 6.611 1.00 97.69 93 SER A CA 1
ATOM 723 C C . SER A 1 93 ? 5.213 -0.894 5.501 1.00 97.69 93 SER A C 1
ATOM 725 O O . SER A 1 93 ? 4.441 -1.700 4.976 1.00 97.69 93 SER A O 1
ATOM 727 N N . PHE A 1 94 ? 6.505 -0.826 5.177 1.00 98.88 94 PHE A N 1
ATOM 728 C CA . PHE A 1 94 ? 7.126 -1.641 4.131 1.00 98.88 94 PHE A CA 1
ATOM 729 C C . PHE A 1 94 ? 8.243 -2.522 4.666 1.00 98.88 94 PHE A C 1
ATOM 731 O O . PHE A 1 94 ? 9.099 -2.043 5.409 1.00 98.88 94 PHE A O 1
ATOM 738 N N . ASP A 1 95 ? 8.276 -3.760 4.182 1.00 98.88 95 ASP A N 1
ATOM 739 C CA . ASP A 1 95 ? 9.485 -4.577 4.193 1.00 98.88 95 ASP A CA 1
ATOM 740 C C . ASP A 1 95 ? 10.016 -4.657 2.765 1.00 98.88 95 ASP A C 1
ATOM 742 O O . ASP A 1 95 ? 9.252 -4.863 1.823 1.00 98.88 95 ASP A O 1
ATOM 746 N N . ILE A 1 96 ? 11.322 -4.469 2.602 1.00 98.94 96 ILE A N 1
ATOM 747 C CA . ILE A 1 96 ? 11.969 -4.405 1.292 1.00 98.94 96 ILE A CA 1
ATOM 748 C C . ILE A 1 96 ? 12.806 -5.658 1.128 1.00 98.94 96 ILE A C 1
ATOM 750 O O . ILE A 1 96 ? 13.644 -5.939 1.981 1.00 98.94 96 ILE A O 1
ATOM 754 N N . ALA A 1 97 ? 12.576 -6.390 0.045 1.00 98.88 97 ALA A N 1
ATOM 755 C CA . ALA A 1 97 ? 13.276 -7.616 -0.280 1.00 98.88 97 ALA A CA 1
ATOM 756 C C . ALA A 1 97 ? 13.864 -7.564 -1.693 1.00 98.88 97 ALA A C 1
ATOM 758 O O . ALA A 1 97 ? 13.320 -6.918 -2.590 1.00 98.88 97 ALA A O 1
ATOM 759 N N . THR A 1 98 ? 14.957 -8.289 -1.887 1.00 98.94 98 THR A N 1
ATOM 760 C CA . THR A 1 98 ? 15.518 -8.623 -3.202 1.00 98.94 98 THR A CA 1
ATOM 761 C C . THR A 1 98 ? 15.780 -10.127 -3.264 1.00 98.94 98 THR A C 1
ATOM 763 O O . THR A 1 98 ? 15.799 -10.798 -2.228 1.00 98.94 98 THR A O 1
ATOM 766 N N . LEU A 1 99 ? 15.971 -10.692 -4.460 1.00 98.81 99 LEU A N 1
ATOM 767 C CA . LEU A 1 99 ? 16.197 -12.139 -4.616 1.00 98.81 99 LEU A CA 1
ATOM 768 C C . LEU A 1 99 ? 17.439 -12.601 -3.839 1.00 98.81 99 LEU A C 1
ATOM 770 O O . LEU A 1 99 ? 17.432 -13.593 -3.102 1.00 98.81 99 LEU A O 1
ATOM 774 N N . SER A 1 100 ? 18.522 -11.837 -3.976 1.00 98.69 100 SER A N 1
ATOM 775 C CA . SER A 1 100 ? 19.807 -12.153 -3.357 1.00 98.69 100 SER A CA 1
ATOM 776 C C . SER A 1 100 ? 19.977 -11.601 -1.939 1.00 98.69 100 SER A C 1
ATOM 778 O O . SER A 1 100 ? 20.865 -12.064 -1.226 1.00 98.69 100 SER A O 1
ATOM 780 N N . GLY A 1 101 ? 19.162 -10.627 -1.517 1.00 98.44 101 GLY A N 1
ATOM 781 C CA . GLY A 1 101 ? 19.419 -9.815 -0.320 1.00 98.44 101 GLY A CA 1
ATOM 782 C C . GLY A 1 101 ? 20.476 -8.722 -0.547 1.00 98.44 101 GLY A C 1
ATOM 783 O O . GLY A 1 101 ? 20.792 -7.959 0.367 1.00 98.44 101 GLY A O 1
ATOM 784 N N . ASN A 1 102 ? 21.025 -8.603 -1.764 1.00 98.75 102 ASN A N 1
ATOM 785 C CA . ASN A 1 102 ? 21.881 -7.479 -2.127 1.00 98.75 102 ASN A CA 1
ATOM 786 C C . ASN A 1 102 ? 21.078 -6.168 -2.158 1.00 98.75 102 ASN A C 1
ATOM 788 O O . ASN A 1 102 ? 19.870 -6.197 -2.402 1.00 98.75 102 ASN A O 1
ATOM 792 N N . PRO A 1 103 ? 21.745 -5.006 -1.989 1.00 98.88 103 PRO A N 1
ATOM 793 C CA . PRO A 1 103 ? 21.087 -3.703 -1.991 1.00 98.88 103 PRO A CA 1
ATOM 794 C C . PRO A 1 103 ? 20.212 -3.485 -3.225 1.00 98.88 103 PRO A C 1
ATOM 796 O O . PRO A 1 103 ? 20.650 -3.790 -4.339 1.00 98.88 103 PRO A O 1
ATOM 799 N N . VAL A 1 104 ? 19.050 -2.860 -3.045 1.00 98.88 104 VAL A N 1
ATOM 800 C CA . VAL A 1 104 ? 18.220 -2.392 -4.161 1.00 98.88 104 VAL A CA 1
ATOM 801 C C . VAL A 1 104 ? 19.020 -1.408 -5.013 1.00 98.88 104 VAL A C 1
ATOM 803 O O . VAL A 1 104 ? 19.705 -0.514 -4.497 1.00 98.88 104 VAL A O 1
ATOM 806 N N . LYS A 1 105 ? 18.961 -1.570 -6.333 1.00 98.88 105 LYS A N 1
ATOM 807 C CA . LYS A 1 105 ? 19.643 -0.690 -7.284 1.00 98.88 105 LYS A CA 1
ATOM 808 C C . LYS A 1 105 ? 18.641 0.313 -7.834 1.00 98.88 105 LYS A C 1
ATOM 810 O O . LYS A 1 105 ? 17.717 -0.066 -8.530 1.00 98.88 105 LYS A O 1
ATOM 815 N N . PHE A 1 106 ? 18.831 1.594 -7.526 1.00 98.88 106 PHE A N 1
ATOM 816 C CA . PHE A 1 106 ? 18.044 2.680 -8.118 1.00 98.88 106 PHE A CA 1
ATOM 817 C C . PHE A 1 106 ? 18.703 3.259 -9.370 1.00 98.88 106 PHE A C 1
ATOM 819 O O . PHE A 1 106 ? 19.935 3.383 -9.427 1.00 98.88 106 PHE A O 1
ATOM 826 N N . GLU A 1 107 ? 17.857 3.724 -10.288 1.00 98.81 107 GLU A N 1
ATOM 827 C CA . GLU A 1 107 ? 18.181 4.632 -11.391 1.00 98.81 107 GLU A CA 1
ATOM 828 C C . GLU A 1 107 ? 18.412 6.049 -10.852 1.00 98.81 107 GLU A C 1
ATOM 830 O O . GLU A 1 107 ? 17.569 6.944 -10.927 1.00 98.81 107 GLU A O 1
ATOM 835 N N . TRP A 1 108 ? 19.573 6.269 -10.234 1.00 98.75 108 TRP A N 1
ATOM 836 C CA . TRP A 1 108 ? 19.878 7.523 -9.537 1.00 98.75 108 TRP A CA 1
ATOM 837 C C . TRP A 1 108 ? 19.863 8.776 -10.418 1.00 98.75 108 TRP A C 1
ATOM 839 O O . TRP A 1 108 ? 19.742 9.886 -9.886 1.00 98.75 108 TRP A O 1
ATOM 849 N N . TRP A 1 109 ? 19.991 8.602 -11.731 1.00 98.50 109 TRP A N 1
ATOM 850 C CA . TRP A 1 109 ? 19.870 9.653 -12.736 1.00 98.50 109 TRP A CA 1
ATOM 851 C C . TRP A 1 109 ? 18.422 10.145 -12.922 1.00 98.50 109 TRP A C 1
ATOM 853 O O . TRP A 1 109 ? 18.238 11.264 -13.383 1.00 98.50 109 TRP A O 1
ATOM 863 N N . ALA A 1 110 ? 17.413 9.381 -12.485 1.00 98.44 110 ALA A N 1
ATOM 864 C CA . ALA A 1 110 ? 15.999 9.771 -12.488 1.00 98.44 110 ALA A CA 1
ATOM 865 C C . ALA A 1 110 ? 15.473 10.235 -11.115 1.00 98.44 110 ALA A C 1
ATOM 867 O O . ALA A 1 110 ? 14.292 10.546 -10.965 1.00 98.44 110 ALA A O 1
ATOM 868 N N . MET A 1 111 ? 16.322 10.280 -10.082 1.00 98.56 111 MET A N 1
ATOM 869 C CA . MET A 1 111 ? 15.904 10.720 -8.748 1.00 98.56 111 MET A CA 1
ATOM 870 C C . MET A 1 111 ? 15.582 12.227 -8.752 1.00 98.56 111 MET A C 1
ATOM 872 O O . MET A 1 111 ? 16.484 13.016 -9.056 1.00 98.56 111 MET A O 1
ATOM 876 N N . PRO A 1 112 ? 14.374 12.660 -8.339 1.00 97.88 112 PRO A N 1
ATOM 877 C CA . PRO A 1 112 ? 14.007 14.075 -8.303 1.00 97.88 112 PRO A CA 1
ATOM 878 C C . PRO A 1 112 ? 14.724 14.783 -7.142 1.00 97.88 112 PRO A C 1
ATOM 880 O O . PRO A 1 112 ? 14.287 14.775 -5.991 1.00 97.88 112 PRO A O 1
ATOM 883 N N . ARG A 1 113 ? 15.899 15.354 -7.422 1.00 96.75 113 ARG A N 1
ATOM 884 C CA . ARG A 1 113 ? 16.829 15.863 -6.394 1.00 96.75 113 ARG A CA 1
ATOM 885 C C . ARG A 1 113 ? 16.317 17.069 -5.603 1.00 96.75 113 ARG A C 1
ATOM 887 O O . ARG A 1 113 ? 16.807 17.300 -4.503 1.00 96.75 113 ARG A O 1
ATOM 894 N N . GLU A 1 114 ? 15.362 17.823 -6.138 1.00 98.06 114 GLU A N 1
ATOM 895 C CA . GLU A 1 114 ? 14.787 19.011 -5.490 1.00 98.06 114 GLU A CA 1
ATOM 896 C C . GLU A 1 114 ? 13.466 18.719 -4.758 1.00 98.06 114 GLU A C 1
ATOM 898 O O . GLU A 1 114 ? 12.855 19.634 -4.201 1.00 98.06 114 GLU A O 1
ATOM 903 N N . ASP A 1 115 ? 13.011 17.465 -4.765 1.00 97.88 115 ASP A N 1
ATOM 904 C CA . ASP A 1 115 ? 11.763 17.028 -4.139 1.00 97.88 115 ASP A CA 1
ATOM 905 C C . ASP A 1 115 ? 11.998 16.605 -2.682 1.00 97.88 115 ASP A C 1
ATOM 907 O O . ASP A 1 115 ? 12.558 15.541 -2.401 1.00 97.88 115 ASP A O 1
ATOM 911 N N . GLN A 1 116 ? 11.634 17.464 -1.732 1.00 98.12 116 GLN A N 1
ATOM 912 C CA . GLN A 1 116 ? 11.949 17.247 -0.317 1.00 98.12 116 GLN A CA 1
ATOM 913 C C . GLN A 1 116 ? 11.195 16.045 0.251 1.00 98.12 116 GLN A C 1
ATOM 915 O O . GLN A 1 116 ? 11.750 15.280 1.039 1.00 98.12 116 GLN A O 1
ATOM 920 N N . GLU A 1 117 ? 9.948 15.861 -0.164 1.00 97.50 117 GLU A N 1
ATOM 921 C CA . GLU A 1 117 ? 9.060 14.799 0.273 1.00 97.50 117 GLU A CA 1
ATOM 922 C C . GLU A 1 117 ? 9.554 13.428 -0.196 1.00 97.50 117 GLU A C 1
ATOM 924 O O . GLU A 1 117 ? 9.660 12.503 0.617 1.00 97.50 117 GLU A O 1
ATOM 929 N N . VAL A 1 118 ? 9.929 13.307 -1.472 1.00 97.88 118 VAL A N 1
ATOM 930 C CA . VAL A 1 118 ? 10.473 12.064 -2.037 1.00 97.88 118 VAL A CA 1
ATOM 931 C C . VAL A 1 118 ? 11.825 11.719 -1.408 1.00 97.88 118 VAL A C 1
ATOM 933 O O . VAL A 1 118 ? 12.042 10.577 -0.992 1.00 97.88 118 VAL A O 1
ATOM 936 N N . ASN A 1 119 ? 12.730 12.695 -1.259 1.00 98.19 119 ASN A N 1
ATOM 937 C CA . ASN A 1 119 ? 14.021 12.468 -0.596 1.00 98.19 119 ASN A CA 1
ATOM 938 C C . ASN A 1 119 ? 13.857 12.166 0.906 1.00 98.19 119 ASN A C 1
ATOM 940 O O . ASN A 1 119 ? 14.613 11.364 1.465 1.00 98.19 119 ASN A O 1
ATOM 944 N N . GLY A 1 120 ? 12.856 12.759 1.561 1.00 98.44 120 GLY A N 1
ATOM 945 C CA . GLY A 1 120 ? 12.499 12.477 2.949 1.00 98.44 120 GLY A CA 1
ATOM 946 C C . GLY A 1 120 ? 12.018 11.038 3.140 1.00 98.44 120 GLY A C 1
ATOM 947 O O . GLY A 1 120 ? 12.482 10.351 4.052 1.00 98.44 120 GLY A O 1
ATOM 948 N N . LEU A 1 121 ? 11.158 10.541 2.245 1.00 98.62 121 LEU A N 1
ATOM 949 C CA . LEU A 1 121 ? 10.724 9.144 2.269 1.00 98.62 121 LEU A CA 1
ATOM 950 C C . LEU A 1 121 ? 11.875 8.180 1.968 1.00 98.62 121 LEU A C 1
ATOM 952 O O . LEU A 1 121 ? 12.040 7.191 2.681 1.00 98.62 121 LEU A O 1
ATOM 956 N N . TYR A 1 122 ? 12.704 8.475 0.961 1.00 98.62 122 TYR A N 1
ATOM 957 C CA . TYR A 1 122 ? 13.896 7.669 0.695 1.00 98.62 122 TYR A CA 1
ATOM 958 C C . TYR A 1 122 ? 14.792 7.588 1.936 1.00 98.62 122 TYR A C 1
ATOM 960 O O . TYR A 1 122 ? 15.234 6.504 2.303 1.00 98.62 122 TYR A O 1
ATOM 968 N N . SER A 1 123 ? 15.004 8.710 2.632 1.00 98.56 123 SER A N 1
ATOM 969 C CA . SER A 1 123 ? 15.800 8.750 3.864 1.00 98.56 123 SER A CA 1
ATOM 970 C C . SER A 1 123 ? 15.217 7.851 4.959 1.00 98.56 123 SER A C 1
ATOM 972 O O . SER A 1 123 ? 15.973 7.147 5.627 1.00 98.56 123 SER A O 1
ATOM 974 N N . LYS A 1 124 ? 13.883 7.818 5.108 1.00 98.56 124 LYS A N 1
ATOM 975 C CA . LYS A 1 124 ? 13.180 6.934 6.056 1.00 98.56 124 LYS A CA 1
ATOM 976 C C . LYS A 1 124 ? 13.451 5.448 5.784 1.00 98.56 124 LYS A C 1
ATOM 978 O O . LYS A 1 124 ? 13.656 4.698 6.731 1.00 98.56 124 LYS A O 1
ATOM 983 N N . TYR A 1 125 ? 13.482 5.036 4.516 1.00 98.56 125 TYR A N 1
ATOM 984 C CA . TYR A 1 125 ? 13.651 3.631 4.110 1.00 98.56 125 TYR A CA 1
ATOM 985 C C . TYR A 1 125 ? 15.065 3.286 3.614 1.00 98.56 125 TYR A C 1
ATOM 987 O O . TYR A 1 125 ? 15.310 2.178 3.137 1.00 98.56 125 TYR A O 1
ATOM 995 N N . GLN A 1 126 ? 16.025 4.206 3.740 1.00 98.06 126 GLN A N 1
ATOM 996 C CA . GLN A 1 126 ? 17.367 4.060 3.175 1.00 98.06 126 GLN A CA 1
ATOM 997 C C . GLN A 1 126 ? 18.082 2.797 3.671 1.00 98.06 126 GLN A C 1
ATOM 999 O O . GLN A 1 126 ? 18.775 2.143 2.891 1.00 98.06 126 GLN A O 1
ATOM 1004 N N . SER A 1 127 ? 17.956 2.465 4.959 1.00 98.19 127 SER A N 1
ATOM 1005 C CA . SER A 1 127 ? 18.555 1.251 5.522 1.00 98.19 127 SER A CA 1
ATOM 1006 C C . SER A 1 127 ? 17.965 0.001 4.881 1.00 98.19 127 SER A C 1
ATOM 1008 O O . SER A 1 127 ? 18.727 -0.845 4.433 1.00 98.19 127 SER A O 1
ATOM 1010 N N . SER A 1 128 ? 16.642 -0.072 4.749 1.00 98.62 128 SER A N 1
ATOM 1011 C CA . SER A 1 128 ? 15.941 -1.206 4.141 1.00 98.62 128 SER A CA 1
ATOM 1012 C C . SER A 1 128 ? 16.264 -1.371 2.654 1.00 98.62 128 SER A C 1
ATOM 1014 O O . SER A 1 128 ? 16.387 -2.491 2.182 1.00 98.62 128 SER A O 1
ATOM 1016 N N . PHE A 1 129 ? 16.479 -0.283 1.907 1.00 98.81 129 PHE A N 1
ATOM 1017 C CA . PHE A 1 129 ? 16.953 -0.385 0.520 1.00 98.81 129 PHE A CA 1
ATOM 1018 C C . PHE A 1 129 ? 18.407 -0.863 0.426 1.00 98.81 129 PHE A C 1
ATOM 1020 O O . PHE A 1 129 ? 18.769 -1.578 -0.506 1.00 98.81 129 PHE A O 1
ATOM 1027 N N . ARG A 1 130 ? 19.265 -0.459 1.371 1.00 98.62 130 ARG A N 1
ATOM 1028 C CA . ARG A 1 130 ? 20.689 -0.835 1.387 1.00 98.62 130 ARG A CA 1
ATOM 1029 C C . ARG A 1 130 ? 20.941 -2.228 1.956 1.00 98.62 130 ARG A C 1
ATOM 1031 O O . ARG A 1 130 ? 21.945 -2.836 1.609 1.00 98.62 130 ARG A O 1
ATOM 1038 N N . GLN A 1 131 ? 20.074 -2.695 2.841 1.00 98.75 131 GLN A N 1
ATOM 1039 C CA . GLN A 1 131 ? 20.126 -4.001 3.492 1.00 98.75 131 GLN A CA 1
ATOM 1040 C C . GLN A 1 131 ? 18.724 -4.620 3.446 1.00 98.75 131 GLN A C 1
ATOM 1042 O O . GLN A 1 131 ? 18.050 -4.681 4.478 1.00 98.75 131 GLN A O 1
ATOM 1047 N N . PRO A 1 132 ? 18.245 -4.993 2.247 1.00 98.88 132 PRO A N 1
ATOM 1048 C CA . PRO A 1 132 ? 16.935 -5.599 2.110 1.00 98.88 132 PRO A CA 1
ATOM 1049 C C . PRO A 1 132 ? 16.935 -7.013 2.690 1.00 98.88 132 PRO A C 1
ATOM 1051 O O . PRO A 1 132 ? 17.975 -7.646 2.877 1.00 98.88 132 PRO A O 1
ATOM 1054 N N . LEU A 1 133 ? 15.737 -7.517 2.949 1.00 98.75 133 LEU A N 1
ATOM 1055 C CA . LEU A 1 133 ? 15.515 -8.930 3.206 1.00 98.75 133 LEU A CA 1
ATOM 1056 C C . LEU A 1 133 ? 15.873 -9.745 1.957 1.00 98.75 133 LEU A C 1
ATOM 1058 O O . LEU A 1 133 ? 15.777 -9.263 0.825 1.00 98.75 133 LEU A O 1
ATOM 1062 N N . LYS A 1 134 ? 16.226 -11.012 2.156 1.00 98.88 134 LYS A N 1
ATOM 1063 C CA . LYS A 1 134 ? 16.306 -11.974 1.061 1.00 98.88 134 LYS A CA 1
ATOM 1064 C C . LYS A 1 134 ? 14.920 -12.566 0.814 1.00 98.88 134 LYS A C 1
ATOM 1066 O O . LYS A 1 134 ? 14.243 -12.959 1.763 1.00 98.88 134 LYS A O 1
ATOM 1071 N N . LEU A 1 135 ? 14.483 -12.636 -0.444 1.00 98.81 135 LEU A N 1
ATOM 1072 C CA . LEU A 1 135 ? 13.113 -13.049 -0.763 1.00 98.81 135 LEU A CA 1
ATOM 1073 C C . LEU A 1 135 ? 12.799 -14.488 -0.309 1.00 98.81 135 LEU A C 1
ATOM 1075 O O . LEU A 1 135 ? 11.679 -14.744 0.125 1.00 98.81 135 LEU A O 1
ATOM 1079 N N . SER A 1 136 ? 13.782 -15.397 -0.324 1.00 98.50 136 SER A N 1
ATOM 1080 C CA . SER A 1 136 ? 13.640 -16.764 0.217 1.00 98.50 136 SER A CA 1
ATOM 1081 C C . SER A 1 136 ? 13.225 -16.755 1.685 1.00 98.50 136 SER A C 1
ATOM 1083 O O . SER A 1 136 ? 12.258 -17.416 2.051 1.00 98.50 136 SER A O 1
ATOM 1085 N N . ASP A 1 137 ? 13.903 -15.956 2.512 1.00 98.12 137 ASP A N 1
ATOM 1086 C CA . ASP A 1 137 ? 13.650 -15.897 3.955 1.00 98.12 137 ASP A CA 1
ATOM 1087 C C . ASP A 1 137 ? 12.234 -15.369 4.239 1.00 98.12 137 ASP A C 1
ATOM 1089 O O . ASP A 1 137 ? 11.539 -15.843 5.142 1.00 98.12 137 ASP A O 1
ATOM 1093 N N . VAL A 1 138 ? 11.772 -14.410 3.425 1.00 98.31 138 VAL A N 1
ATOM 1094 C CA . VAL A 1 138 ? 10.400 -13.882 3.484 1.00 98.31 138 VAL A CA 1
ATOM 1095 C C . VAL A 1 138 ? 9.384 -14.972 3.138 1.00 98.31 138 VAL A C 1
ATOM 1097 O O . VAL A 1 138 ? 8.390 -15.121 3.849 1.00 98.31 138 VAL A O 1
ATOM 1100 N N . ILE A 1 139 ? 9.631 -15.750 2.079 1.00 95.75 139 ILE A N 1
ATOM 1101 C CA . ILE A 1 139 ? 8.763 -16.863 1.663 1.00 95.75 139 ILE A CA 1
ATOM 1102 C C . ILE A 1 139 ? 8.646 -17.912 2.769 1.00 95.75 139 ILE A C 1
ATOM 1104 O O . ILE A 1 139 ? 7.545 -18.390 3.039 1.00 95.75 139 ILE A O 1
ATOM 1108 N N . GLU A 1 140 ? 9.760 -18.242 3.417 1.00 94.06 140 GLU A N 1
ATOM 1109 C CA . GLU A 1 140 ? 9.808 -19.253 4.472 1.00 94.06 140 GLU A CA 1
ATOM 1110 C C . GLU A 1 140 ? 9.086 -18.821 5.752 1.00 94.06 140 GLU A C 1
ATOM 1112 O O . GLU A 1 140 ? 8.450 -19.652 6.403 1.00 94.06 140 GLU A O 1
ATOM 1117 N N . THR A 1 141 ? 9.180 -17.542 6.130 1.00 88.50 141 THR A N 1
ATOM 1118 C CA . THR A 1 141 ? 8.829 -17.111 7.496 1.00 88.50 141 THR A CA 1
ATOM 1119 C C . THR A 1 141 ? 7.701 -16.091 7.593 1.00 88.50 141 THR A C 1
ATOM 1121 O O . THR A 1 141 ? 7.063 -16.003 8.641 1.00 88.50 141 THR A O 1
ATOM 1124 N N . ALA A 1 142 ? 7.439 -15.317 6.539 1.00 88.19 142 ALA A N 1
ATOM 1125 C CA . ALA A 1 142 ? 6.554 -14.153 6.600 1.00 88.19 142 ALA A CA 1
ATOM 1126 C C . ALA A 1 142 ? 5.343 -14.231 5.654 1.00 88.19 142 ALA A C 1
ATOM 1128 O O . ALA A 1 142 ? 4.452 -13.378 5.728 1.00 88.19 142 ALA A O 1
ATOM 1129 N N . LEU A 1 143 ? 5.281 -15.237 4.774 1.00 92.19 143 LEU A N 1
ATOM 1130 C CA . LEU A 1 143 ? 4.089 -15.553 3.978 1.00 92.19 143 LEU A CA 1
ATOM 1131 C C . LEU A 1 143 ? 3.166 -16.539 4.731 1.00 92.19 143 LEU A C 1
ATOM 1133 O O . LEU A 1 143 ? 3.220 -16.653 5.951 1.00 92.19 143 LEU A O 1
ATOM 1137 N N . GLY A 1 144 ? 2.253 -17.210 4.024 1.00 81.25 144 GLY A N 1
ATOM 1138 C CA . GLY A 1 144 ? 1.252 -18.106 4.624 1.00 81.25 144 GLY A CA 1
ATOM 1139 C C . GLY A 1 144 ? -0.099 -17.434 4.898 1.00 81.25 144 GLY A C 1
ATOM 1140 O O . GLY A 1 144 ? -0.374 -16.348 4.383 1.00 81.25 144 GLY A O 1
ATOM 1141 N N . GLU A 1 145 ? -0.972 -18.117 5.644 1.00 78.88 145 GLU A N 1
ATOM 1142 C CA . GLU A 1 145 ? -2.354 -17.675 5.918 1.00 78.88 145 GLU A CA 1
ATOM 1143 C C . GLU A 1 145 ? -2.398 -16.460 6.855 1.00 78.88 145 GLU A C 1
ATOM 1145 O O . GLU A 1 145 ? -3.087 -15.481 6.566 1.00 78.88 145 GLU A O 1
ATOM 1150 N N . ASP A 1 146 ? -1.582 -16.474 7.911 1.00 81.19 146 ASP A N 1
ATOM 1151 C CA . ASP A 1 146 ? -1.551 -15.426 8.939 1.00 81.19 146 ASP A CA 1
ATOM 1152 C C . ASP A 1 146 ? -0.613 -14.255 8.617 1.00 81.19 146 ASP A C 1
ATOM 1154 O O . ASP A 1 146 ? -0.421 -13.368 9.447 1.00 81.19 146 ASP A O 1
ATOM 1158 N N . SER A 1 147 ? -0.052 -14.231 7.404 1.00 86.44 147 SER A N 1
ATOM 1159 C CA . SER A 1 147 ? 0.890 -13.204 6.959 1.00 86.44 147 SER A CA 1
ATOM 1160 C C . SER A 1 147 ? 0.343 -11.787 7.143 1.00 86.44 147 SER A C 1
ATOM 1162 O O . SER A 1 147 ? -0.753 -11.456 6.670 1.00 86.44 147 SER A O 1
ATOM 1164 N N . ASP A 1 148 ? 1.179 -10.933 7.733 1.00 89.75 148 ASP A N 1
ATOM 1165 C CA . ASP A 1 148 ? 0.920 -9.509 7.947 1.00 89.75 148 ASP A CA 1
ATOM 1166 C C . ASP A 1 148 ? 1.066 -8.664 6.673 1.00 89.75 148 ASP A C 1
ATOM 1168 O O . ASP A 1 148 ? 0.814 -7.458 6.689 1.00 89.75 148 ASP A O 1
ATOM 1172 N N . TYR A 1 149 ? 1.439 -9.261 5.538 1.00 98.44 149 TYR A N 1
ATOM 1173 C CA . TYR A 1 149 ? 1.432 -8.550 4.266 1.00 98.44 149 TYR A CA 1
ATOM 1174 C C . TYR A 1 149 ? 0.012 -8.467 3.707 1.00 98.44 149 TYR A C 1
ATOM 1176 O O . TYR A 1 149 ? -0.639 -9.486 3.461 1.00 98.44 149 TYR A O 1
ATOM 1184 N N . ILE A 1 150 ? -0.485 -7.249 3.486 1.00 98.38 150 ILE A N 1
ATOM 1185 C CA . ILE A 1 150 ? -1.781 -7.006 2.829 1.00 98.38 150 ILE A CA 1
ATOM 1186 C C . ILE A 1 150 ? -1.657 -7.010 1.298 1.00 98.38 150 ILE A C 1
ATOM 1188 O O . ILE A 1 150 ? -2.629 -7.282 0.587 1.00 98.38 150 ILE A O 1
ATOM 1192 N N . GLY A 1 151 ? -0.448 -6.766 0.793 1.00 98.62 151 GLY A N 1
ATOM 1193 C CA . GLY A 1 151 ? -0.128 -6.799 -0.624 1.00 98.62 151 GLY A CA 1
ATOM 1194 C C . GLY A 1 151 ? 1.370 -6.827 -0.901 1.00 98.62 151 GLY A C 1
ATOM 1195 O O . GLY A 1 151 ? 2.193 -6.675 0.006 1.00 98.62 151 GLY A O 1
ATOM 1196 N N . VAL A 1 152 ? 1.690 -7.015 -2.176 1.00 98.94 152 VAL A N 1
ATOM 1197 C CA . VAL A 1 152 ? 3.041 -7.009 -2.738 1.00 98.94 152 VAL A CA 1
ATOM 1198 C C . VAL A 1 152 ? 3.151 -5.844 -3.710 1.00 98.94 152 VAL A C 1
ATOM 1200 O O . VAL A 1 152 ? 2.247 -5.624 -4.518 1.00 98.94 152 VAL A O 1
ATOM 1203 N N . PHE A 1 153 ? 4.254 -5.111 -3.635 1.00 98.94 153 PHE A N 1
ATOM 1204 C CA . PHE A 1 153 ? 4.591 -4.029 -4.543 1.00 98.94 153 PHE A CA 1
ATOM 1205 C C . PHE A 1 153 ? 5.865 -4.366 -5.323 1.00 98.94 153 PHE A C 1
ATOM 1207 O O . PHE A 1 153 ? 6.909 -4.635 -4.732 1.00 98.94 153 PHE A O 1
ATOM 1214 N N . ILE A 1 154 ? 5.772 -4.343 -6.651 1.00 98.94 154 ILE A N 1
ATOM 1215 C CA . ILE A 1 154 ? 6.889 -4.600 -7.563 1.00 98.94 154 ILE A CA 1
ATOM 1216 C C . ILE A 1 154 ? 7.091 -3.340 -8.417 1.00 98.94 154 ILE A C 1
ATOM 1218 O O . ILE A 1 154 ? 6.365 -3.162 -9.401 1.00 98.94 154 ILE A O 1
ATOM 1222 N N . PRO A 1 155 ? 7.994 -2.421 -8.029 1.00 98.88 155 PRO A N 1
ATOM 1223 C CA . PRO A 1 155 ? 8.272 -1.220 -8.811 1.00 98.88 155 PRO A CA 1
ATOM 1224 C C . PRO A 1 155 ? 8.913 -1.556 -10.164 1.00 98.88 155 PRO A C 1
ATOM 1226 O O . PRO A 1 155 ? 9.574 -2.585 -10.308 1.00 98.88 155 PRO A O 1
ATOM 1229 N N . GLY A 1 156 ? 8.729 -0.671 -11.146 1.00 98.62 156 GLY A N 1
ATOM 1230 C CA . GLY A 1 156 ? 9.353 -0.780 -12.462 1.00 98.62 156 GLY A CA 1
ATOM 1231 C C . GLY A 1 156 ? 10.741 -0.143 -12.520 1.00 98.62 156 GLY A C 1
ATOM 1232 O O . GLY A 1 156 ? 11.513 -0.230 -11.560 1.00 98.62 156 GLY A O 1
ATOM 1233 N N . GLY A 1 157 ? 11.065 0.472 -13.659 1.00 98.62 157 GLY A N 1
ATOM 1234 C CA . GLY A 1 157 ? 12.433 0.635 -14.165 1.00 98.62 157 GLY A CA 1
ATOM 1235 C C . GLY A 1 157 ? 12.941 -0.653 -14.823 1.00 98.62 157 GLY A C 1
ATOM 1236 O O . GLY A 1 157 ? 12.546 -1.758 -14.431 1.00 98.62 157 GLY A O 1
ATOM 1237 N N . HIS A 1 158 ? 13.825 -0.540 -15.819 1.00 98.81 158 HIS A N 1
ATOM 1238 C CA . HIS A 1 158 ? 14.298 -1.705 -16.584 1.00 98.81 158 HIS A CA 1
ATOM 1239 C C . HIS A 1 158 ? 15.077 -2.717 -15.729 1.00 98.81 158 HIS A C 1
ATOM 1241 O O . HIS A 1 158 ? 15.208 -3.873 -16.126 1.00 98.81 158 HIS A O 1
ATOM 1247 N N . GLY A 1 159 ? 15.512 -2.345 -14.519 1.00 98.75 159 GLY A N 1
ATOM 1248 C CA . GLY A 1 159 ? 16.060 -3.280 -13.531 1.00 98.75 159 GLY A CA 1
ATOM 1249 C C . GLY A 1 159 ? 15.119 -4.438 -13.182 1.00 98.75 159 GLY A C 1
ATOM 1250 O O . GLY A 1 159 ? 15.584 -5.541 -12.903 1.00 98.75 159 GLY A O 1
ATOM 1251 N N . ALA A 1 160 ? 13.799 -4.231 -13.262 1.00 98.81 160 ALA A N 1
ATOM 1252 C CA . ALA A 1 160 ? 12.801 -5.272 -13.011 1.00 98.81 160 ALA A CA 1
ATOM 1253 C C . ALA A 1 160 ? 12.793 -6.395 -14.070 1.00 98.81 160 ALA A C 1
ATOM 1255 O O . ALA A 1 160 ? 12.190 -7.443 -13.845 1.00 98.81 160 ALA A O 1
ATOM 1256 N N . LEU A 1 161 ? 13.471 -6.203 -15.208 1.00 98.88 161 LEU A N 1
ATOM 1257 C CA . LEU A 1 161 ? 13.612 -7.210 -16.264 1.00 98.88 161 LEU A CA 1
ATOM 1258 C C . LEU A 1 161 ? 14.683 -8.267 -15.948 1.00 98.88 161 LEU A C 1
ATOM 1260 O O . LEU A 1 161 ? 14.804 -9.245 -16.682 1.00 98.88 161 LEU A O 1
ATOM 1264 N N . MET A 1 162 ? 15.471 -8.080 -14.885 1.00 98.81 162 MET A N 1
ATOM 1265 C CA . MET A 1 162 ? 16.565 -8.977 -14.509 1.00 98.81 162 MET A CA 1
ATOM 1266 C C . MET A 1 162 ? 16.183 -9.827 -13.300 1.00 98.81 162 MET A C 1
ATOM 1268 O O . MET A 1 162 ? 15.869 -9.300 -12.234 1.00 98.81 162 MET A O 1
ATOM 1272 N N . GLY A 1 163 ? 16.214 -11.151 -13.465 1.00 98.69 163 GLY A N 1
ATOM 1273 C CA . GLY A 1 163 ? 15.980 -12.146 -12.413 1.00 98.69 163 GLY A CA 1
ATOM 1274 C C . GLY A 1 163 ? 14.530 -12.258 -11.930 1.00 98.69 163 GLY A C 1
ATOM 1275 O O . GLY A 1 163 ? 14.040 -13.359 -11.711 1.00 98.69 163 GLY A O 1
ATOM 1276 N N . LEU A 1 164 ? 13.801 -11.149 -11.768 1.00 98.88 164 LEU A N 1
ATOM 1277 C CA . LEU A 1 164 ? 12.401 -11.195 -11.335 1.00 98.88 164 LEU A CA 1
ATOM 1278 C C . LEU A 1 164 ? 11.491 -11.981 -12.301 1.00 98.88 164 LEU A C 1
ATOM 1280 O O . LEU A 1 164 ? 10.690 -12.767 -11.795 1.00 98.88 164 LEU A O 1
ATOM 1284 N N . PRO A 1 165 ? 11.588 -11.825 -13.641 1.00 98.88 165 PRO A N 1
ATOM 1285 C CA . PRO A 1 165 ? 10.659 -12.459 -14.585 1.00 98.88 165 PRO A CA 1
ATOM 1286 C C . PRO A 1 165 ? 10.718 -13.988 -14.653 1.00 98.88 165 PRO A C 1
ATOM 1288 O O . PRO A 1 165 ? 9.790 -14.595 -15.172 1.00 98.88 165 PRO A O 1
ATOM 1291 N N . ASP A 1 166 ? 11.779 -14.623 -14.158 1.00 98.44 166 ASP A N 1
ATOM 1292 C CA . ASP A 1 166 ? 11.976 -16.080 -14.215 1.00 98.44 166 ASP A CA 1
ATOM 1293 C C . ASP A 1 166 ? 12.270 -16.712 -12.838 1.00 98.44 166 ASP A C 1
ATOM 1295 O O . ASP A 1 166 ? 12.462 -17.929 -12.714 1.00 98.44 166 ASP A O 1
ATOM 1299 N N . SER A 1 167 ? 12.222 -15.910 -11.771 1.00 98.88 167 SER A N 1
ATOM 1300 C CA . SER A 1 167 ? 12.480 -16.364 -10.408 1.00 98.88 167 SER A CA 1
ATOM 1301 C C . SER A 1 167 ? 11.355 -17.237 -9.846 1.00 98.88 167 SER A C 1
ATOM 1303 O O . SER A 1 167 ? 10.198 -16.832 -9.725 1.00 98.88 167 SER A O 1
ATOM 1305 N N . GLN A 1 168 ? 11.719 -18.428 -9.363 1.00 98.75 168 GLN A N 1
ATOM 1306 C CA . GLN A 1 168 ? 10.792 -19.293 -8.624 1.00 98.75 168 GLN A CA 1
ATOM 1307 C C . GLN A 1 168 ? 10.361 -18.690 -7.276 1.00 98.75 168 GLN A C 1
ATOM 1309 O O . GLN A 1 168 ? 9.279 -19.001 -6.781 1.00 98.75 168 GLN A O 1
ATOM 1314 N N . GLU A 1 169 ? 11.168 -17.802 -6.691 1.00 98.81 169 GLU A N 1
ATOM 1315 C CA . GLU A 1 169 ? 10.805 -17.084 -5.466 1.00 98.81 169 GLU A CA 1
ATOM 1316 C C . GLU A 1 169 ? 9.674 -16.083 -5.757 1.00 98.81 169 GLU A C 1
ATOM 1318 O O . GLU A 1 169 ? 8.665 -16.055 -5.052 1.00 98.81 169 GLU A O 1
ATOM 1323 N N . VAL A 1 170 ? 9.775 -15.332 -6.861 1.00 98.88 170 VAL A N 1
ATOM 1324 C CA . VAL A 1 170 ? 8.704 -14.424 -7.310 1.00 98.88 170 VAL A CA 1
ATOM 1325 C C . VAL A 1 170 ? 7.442 -15.211 -7.655 1.00 98.88 170 VAL A C 1
ATOM 1327 O O . VAL A 1 170 ? 6.351 -14.830 -7.227 1.00 98.88 170 VAL A O 1
ATOM 1330 N N . LYS A 1 171 ? 7.575 -16.357 -8.336 1.00 98.88 171 LYS A N 1
ATOM 1331 C CA . LYS A 1 171 ? 6.453 -17.275 -8.589 1.00 98.88 171 LYS A CA 1
ATOM 1332 C C . LYS A 1 171 ? 5.716 -17.646 -7.302 1.00 98.88 171 LYS A C 1
ATOM 1334 O O . LYS A 1 171 ? 4.492 -17.526 -7.251 1.00 98.88 171 LYS A O 1
ATOM 1339 N N . ALA A 1 172 ? 6.447 -18.054 -6.264 1.00 98.75 172 ALA A N 1
ATOM 1340 C CA . ALA A 1 172 ? 5.864 -18.434 -4.980 1.00 98.75 172 ALA A CA 1
ATOM 1341 C C . ALA A 1 172 ? 5.113 -17.266 -4.317 1.00 98.75 172 ALA A C 1
ATOM 1343 O O . ALA A 1 172 ? 3.999 -17.448 -3.821 1.00 98.75 172 ALA A O 1
ATOM 1344 N N . VAL A 1 173 ? 5.680 -16.055 -4.362 1.00 98.88 173 VAL A N 1
ATOM 1345 C CA . VAL A 1 173 ? 5.043 -14.835 -3.839 1.00 98.88 173 VAL A CA 1
ATOM 1346 C C . VAL A 1 173 ? 3.746 -14.518 -4.588 1.00 98.88 173 VAL A C 1
ATOM 1348 O O . VAL A 1 173 ? 2.724 -14.251 -3.958 1.00 98.88 173 VAL A O 1
ATOM 1351 N N . LEU A 1 174 ? 3.741 -14.581 -5.921 1.00 98.88 174 LEU A N 1
ATOM 1352 C CA . LEU A 1 174 ? 2.552 -14.286 -6.730 1.00 98.88 174 LEU A CA 1
ATOM 1353 C C . LEU A 1 174 ? 1.448 -15.334 -6.536 1.00 98.88 174 LEU A C 1
ATOM 1355 O O . LEU A 1 174 ? 0.280 -14.980 -6.363 1.00 98.88 174 LEU A O 1
ATOM 1359 N N . GLN A 1 175 ? 1.814 -16.618 -6.483 1.00 98.19 175 GLN A N 1
ATOM 1360 C CA . GLN A 1 175 ? 0.884 -17.704 -6.167 1.00 98.19 175 GLN A CA 1
ATOM 1361 C C . GLN A 1 175 ? 0.278 -17.540 -4.770 1.00 98.19 175 GLN A C 1
ATOM 1363 O O . GLN A 1 175 ? -0.935 -17.694 -4.600 1.00 98.19 175 GLN A O 1
ATOM 1368 N N . TRP A 1 176 ? 1.090 -17.175 -3.772 1.00 98.56 176 TRP A N 1
ATOM 1369 C CA . TRP A 1 176 ? 0.606 -16.851 -2.431 1.00 98.56 176 TRP A CA 1
ATOM 1370 C C . TRP A 1 176 ? -0.360 -15.664 -2.451 1.00 98.56 176 TRP A C 1
ATOM 1372 O O . TRP A 1 176 ? -1.452 -15.767 -1.887 1.00 98.56 176 TRP A O 1
ATOM 1382 N N . ALA A 1 177 ? -0.002 -14.568 -3.124 1.00 98.56 177 ALA A N 1
ATOM 1383 C CA . ALA A 1 177 ? -0.817 -13.360 -3.162 1.00 98.56 177 ALA A CA 1
ATOM 1384 C C . ALA A 1 177 ? -2.197 -13.641 -3.769 1.00 98.56 177 ALA A C 1
ATOM 1386 O O . ALA A 1 177 ? -3.217 -13.237 -3.211 1.00 98.56 177 ALA A O 1
ATOM 1387 N N . MET A 1 178 ? -2.244 -14.412 -4.855 1.00 96.38 178 MET A N 1
ATOM 1388 C CA . MET A 1 178 ? -3.497 -14.816 -5.489 1.00 96.38 178 MET A CA 1
ATOM 1389 C C . MET A 1 178 ? -4.309 -15.773 -4.617 1.00 96.38 178 MET A C 1
ATOM 1391 O O . MET A 1 178 ? -5.499 -15.540 -4.399 1.00 96.38 178 MET A O 1
ATOM 1395 N N . LYS A 1 179 ? -3.674 -16.807 -4.049 1.00 90.81 179 LYS A N 1
ATOM 1396 C CA . LYS A 1 179 ? -4.338 -17.782 -3.168 1.00 90.81 179 LYS A CA 1
ATOM 1397 C C . LYS A 1 179 ? -4.949 -17.117 -1.931 1.00 90.81 179 LYS A C 1
ATOM 1399 O O . LYS A 1 179 ? -6.055 -17.465 -1.535 1.00 90.81 179 LYS A O 1
ATOM 1404 N N . GLN A 1 180 ? -4.235 -16.164 -1.334 1.00 89.19 180 GLN A N 1
ATOM 1405 C CA . GLN A 1 180 ? -4.641 -15.464 -0.110 1.00 89.19 180 GLN A CA 1
ATOM 1406 C C . GLN A 1 180 ? -5.413 -14.165 -0.380 1.00 89.19 180 GLN A C 1
ATOM 1408 O O . GLN A 1 180 ? -5.681 -13.394 0.548 1.00 89.19 180 GLN A O 1
ATOM 1413 N N . ASN A 1 181 ? -5.779 -13.909 -1.642 1.00 93.56 181 ASN A N 1
ATOM 1414 C CA . ASN A 1 181 ? -6.523 -12.727 -2.069 1.00 93.56 181 ASN A CA 1
ATOM 1415 C C . ASN A 1 181 ? -5.896 -11.416 -1.539 1.00 93.56 181 ASN A C 1
ATOM 1417 O O . ASN A 1 181 ? -6.556 -10.599 -0.881 1.00 93.56 181 ASN A O 1
ATOM 1421 N N . LYS A 1 182 ? -4.592 -11.255 -1.773 1.00 97.62 182 LYS A N 1
ATOM 1422 C CA . LYS A 1 182 ? -3.773 -10.083 -1.429 1.00 97.62 182 LYS A CA 1
ATOM 1423 C C . LYS A 1 182 ? -3.658 -9.150 -2.635 1.00 97.62 182 LYS A C 1
ATOM 1425 O O . LYS A 1 182 ? -3.944 -9.544 -3.764 1.00 97.62 182 LYS A O 1
ATOM 1430 N N . PHE A 1 183 ? -3.269 -7.902 -2.395 1.00 98.88 183 PHE A N 1
ATOM 1431 C CA . PHE A 1 183 ? -3.023 -6.958 -3.487 1.00 98.88 183 PHE A CA 1
ATOM 1432 C C . PHE A 1 183 ? -1.706 -7.252 -4.202 1.00 98.88 183 PHE A C 1
ATOM 1434 O O . PHE A 1 183 ? -0.711 -7.575 -3.557 1.00 98.88 183 PHE A O 1
ATOM 1441 N N . ILE A 1 184 ? -1.704 -7.098 -5.523 1.00 98.94 184 ILE A N 1
ATOM 1442 C CA . ILE A 1 184 ? -0.502 -7.094 -6.357 1.00 98.94 184 ILE A CA 1
ATOM 1443 C C . ILE A 1 184 ? -0.456 -5.727 -7.030 1.00 98.94 184 ILE A C 1
ATOM 1445 O O . ILE A 1 184 ? -1.386 -5.351 -7.742 1.00 98.94 184 ILE A O 1
ATOM 1449 N N . ILE A 1 185 ? 0.588 -4.961 -6.739 1.00 98.94 185 ILE A N 1
ATOM 1450 C CA . ILE A 1 185 ? 0.733 -3.563 -7.142 1.00 98.94 185 ILE A CA 1
ATOM 1451 C C . ILE A 1 185 ? 2.005 -3.459 -7.979 1.00 98.94 185 ILE A C 1
ATOM 1453 O O . ILE A 1 185 ? 3.069 -3.878 -7.526 1.00 98.94 185 ILE A O 1
ATOM 1457 N N . SER A 1 186 ? 1.923 -2.920 -9.192 1.00 98.94 186 SER A N 1
ATOM 1458 C CA . SER A 1 186 ? 3.098 -2.772 -10.059 1.00 98.94 186 SER A CA 1
ATOM 1459 C C . SER A 1 186 ? 2.906 -1.678 -11.109 1.00 98.94 186 SER A C 1
ATOM 1461 O O . SER A 1 186 ? 1.820 -1.121 -11.231 1.00 98.94 186 SER A O 1
ATOM 1463 N N . LEU A 1 187 ? 3.951 -1.322 -11.849 1.00 98.88 187 LEU A N 1
ATOM 1464 C CA . LEU A 1 187 ? 3.888 -0.332 -12.925 1.00 98.88 187 LEU A CA 1
ATOM 1465 C C . LEU A 1 187 ? 5.060 -0.440 -13.892 1.00 98.88 187 LEU A C 1
ATOM 1467 O O . LEU A 1 187 ? 6.098 -0.999 -13.540 1.00 98.88 187 LEU A O 1
ATOM 1471 N N . CYS A 1 188 ? 4.890 0.154 -15.076 1.00 98.56 188 CYS A N 1
ATOM 1472 C CA . CYS A 1 188 ? 5.931 0.284 -16.095 1.00 98.56 188 CYS A CA 1
ATOM 1473 C C . CYS A 1 188 ? 6.446 -1.100 -16.538 1.00 98.56 188 CYS A C 1
ATOM 1475 O O . CYS A 1 188 ? 5.657 -1.881 -17.075 1.00 98.56 188 CYS A O 1
ATOM 1477 N N . HIS A 1 189 ? 7.717 -1.427 -16.284 1.00 98.88 189 HIS A N 1
ATOM 1478 C CA . HIS A 1 189 ? 8.310 -2.756 -16.512 1.00 98.88 189 HIS A CA 1
ATOM 1479 C C . HIS A 1 189 ? 8.160 -3.725 -15.338 1.00 98.88 189 HIS A C 1
ATOM 1481 O O . HIS A 1 189 ? 8.413 -4.915 -15.499 1.00 98.88 189 HIS A O 1
ATOM 1487 N N . GLY A 1 190 ? 7.719 -3.260 -14.167 1.00 98.88 190 GLY A N 1
ATOM 1488 C CA . GLY A 1 190 ? 7.477 -4.106 -12.994 1.00 98.88 190 GLY A CA 1
ATOM 1489 C C . GLY A 1 190 ? 6.579 -5.328 -13.270 1.00 98.88 190 GLY A C 1
ATOM 1490 O O . GLY A 1 190 ? 6.903 -6.414 -12.784 1.00 98.88 190 GLY A O 1
ATOM 1491 N N . PRO A 1 191 ? 5.521 -5.226 -14.110 1.00 98.88 191 PRO A N 1
ATOM 1492 C CA . PRO A 1 191 ? 4.714 -6.371 -14.522 1.00 98.88 191 PRO A CA 1
ATOM 1493 C C . PRO A 1 191 ? 5.491 -7.499 -15.206 1.00 98.88 191 PRO A C 1
ATOM 1495 O O . PRO A 1 191 ? 4.995 -8.619 -15.227 1.00 98.88 191 PRO A O 1
ATOM 1498 N N . ALA A 1 192 ? 6.711 -7.275 -15.708 1.00 98.88 192 ALA A N 1
ATOM 1499 C CA . ALA A 1 192 ? 7.564 -8.355 -16.207 1.00 98.88 192 ALA A CA 1
ATOM 1500 C C . ALA A 1 192 ? 7.810 -9.445 -15.149 1.00 98.88 192 ALA A C 1
ATOM 1502 O O . ALA A 1 192 ? 7.901 -10.620 -15.491 1.00 98.88 192 ALA A O 1
ATOM 1503 N N . ALA A 1 193 ? 7.823 -9.091 -13.859 1.00 98.88 193 ALA A N 1
ATOM 1504 C CA . ALA A 1 193 ? 7.912 -10.053 -12.763 1.00 98.88 193 ALA A CA 1
ATOM 1505 C C . ALA A 1 193 ? 6.737 -11.050 -12.734 1.00 98.88 193 ALA A C 1
ATOM 1507 O O . ALA A 1 193 ? 6.864 -12.138 -12.177 1.00 98.88 193 ALA A O 1
ATOM 1508 N N . PHE A 1 194 ? 5.591 -10.722 -13.342 1.00 98.88 194 PHE A N 1
ATOM 1509 C CA . PHE A 1 194 ? 4.447 -11.633 -13.410 1.00 98.88 194 PHE A CA 1
ATOM 1510 C C . PHE A 1 194 ? 4.712 -12.845 -14.300 1.00 98.88 194 PHE A C 1
ATOM 1512 O O . PHE A 1 194 ? 4.080 -13.877 -14.098 1.00 98.88 194 PHE A O 1
ATOM 1519 N N . LEU A 1 195 ? 5.681 -12.758 -15.216 1.00 98.88 195 LEU A N 1
ATOM 1520 C CA . LEU A 1 195 ? 6.118 -13.875 -16.058 1.00 98.88 195 LEU A CA 1
ATOM 1521 C C . LEU A 1 195 ? 6.729 -15.023 -15.247 1.00 98.88 195 LEU A C 1
ATOM 1523 O O . LEU A 1 195 ? 6.736 -16.160 -15.717 1.00 98.88 195 LEU A O 1
ATOM 1527 N N . ALA A 1 196 ? 7.134 -14.765 -13.997 1.00 98.81 196 ALA A N 1
ATOM 1528 C CA . ALA A 1 196 ? 7.707 -15.770 -13.111 1.00 98.81 196 ALA A CA 1
ATOM 1529 C C . ALA A 1 196 ? 6.777 -16.968 -12.895 1.00 98.81 196 ALA A C 1
ATOM 1531 O O . ALA A 1 196 ? 7.239 -18.077 -12.625 1.00 98.81 196 ALA A O 1
ATOM 1532 N N . VAL A 1 197 ? 5.458 -16.778 -13.036 1.00 98.00 197 VAL A N 1
ATOM 1533 C CA . VAL A 1 197 ? 4.483 -17.871 -12.913 1.00 98.00 197 VAL A CA 1
ATOM 1534 C C . VAL A 1 197 ? 4.660 -18.949 -13.991 1.00 98.00 197 VAL A C 1
ATOM 1536 O O . VAL A 1 197 ? 4.274 -20.102 -13.764 1.00 98.00 197 VAL A O 1
ATOM 1539 N N . GLY A 1 198 ? 5.338 -18.632 -15.098 1.00 96.75 198 GLY A N 1
ATOM 1540 C CA . GLY A 1 198 ? 5.561 -19.530 -16.226 1.00 96.75 198 GLY A CA 1
ATOM 1541 C C . GLY A 1 198 ? 4.235 -19.942 -16.858 1.00 96.75 198 GLY A C 1
ATOM 1542 O O . GLY A 1 198 ? 3.366 -19.108 -17.085 1.00 96.75 198 GLY A O 1
ATOM 1543 N N . ASP A 1 199 ? 4.050 -21.243 -17.069 1.00 94.62 199 ASP A N 1
ATOM 1544 C CA . ASP A 1 199 ? 2.848 -21.792 -17.715 1.00 94.62 199 ASP A CA 1
ATOM 1545 C C . ASP A 1 199 ? 1.604 -21.863 -16.801 1.00 94.62 199 ASP A C 1
ATOM 1547 O O . ASP A 1 199 ? 0.582 -22.434 -17.184 1.00 94.62 199 ASP A O 1
ATOM 1551 N N . ASP A 1 200 ? 1.673 -21.345 -15.570 1.00 94.25 200 ASP A N 1
ATOM 1552 C CA . ASP A 1 200 ? 0.529 -21.313 -14.653 1.00 94.25 200 ASP A CA 1
ATOM 1553 C C . ASP A 1 200 ? -0.501 -20.268 -15.136 1.00 94.25 200 ASP A C 1
ATOM 1555 O O . ASP A 1 200 ? -0.198 -19.071 -15.131 1.00 94.25 200 ASP A O 1
ATOM 1559 N N . PRO A 1 201 ? -1.736 -20.660 -15.519 1.00 94.44 201 PRO A N 1
ATOM 1560 C CA . PRO A 1 201 ? -2.742 -19.750 -16.079 1.00 94.44 201 PRO A CA 1
ATOM 1561 C C . PRO A 1 201 ? -3.398 -18.844 -15.020 1.00 94.44 201 PRO A C 1
ATOM 1563 O O . PRO A 1 201 ? -4.493 -18.319 -15.225 1.00 94.44 201 PRO A O 1
ATOM 1566 N N . LEU A 1 202 ? -2.751 -18.666 -13.871 1.00 93.62 202 LEU A N 1
ATOM 1567 C CA . LEU A 1 202 ? -3.222 -17.933 -12.701 1.00 93.62 202 LEU A CA 1
ATOM 1568 C C . LEU A 1 202 ? -3.636 -16.482 -13.005 1.00 93.62 202 LEU A C 1
ATOM 1570 O O . LEU A 1 202 ? -4.548 -15.967 -12.355 1.00 93.62 202 LEU A O 1
ATOM 1574 N N . PHE A 1 203 ? -3.032 -15.843 -14.010 1.00 97.75 203 PHE A N 1
ATOM 1575 C CA . PHE A 1 203 ? -3.386 -14.487 -14.442 1.00 97.75 203 PHE A CA 1
ATOM 1576 C C . PHE A 1 203 ? -4.252 -14.416 -15.707 1.00 97.75 203 PHE A C 1
ATOM 1578 O O . PHE A 1 203 ? -4.548 -13.317 -16.178 1.00 97.75 203 PHE A O 1
ATOM 1585 N N . ALA A 1 204 ? -4.713 -15.546 -16.248 1.00 96.56 204 ALA A N 1
ATOM 1586 C CA . ALA A 1 204 ? -5.517 -15.548 -17.464 1.00 96.56 204 ALA A CA 1
ATOM 1587 C C . ALA A 1 204 ? -6.765 -14.650 -17.322 1.00 96.56 204 ALA A C 1
ATOM 1589 O O . ALA A 1 204 ? -7.575 -14.796 -16.402 1.00 96.56 204 ALA A O 1
ATOM 1590 N N . GLY A 1 205 ? -6.916 -13.700 -18.248 1.00 96.38 205 GLY A N 1
ATOM 1591 C CA . GLY A 1 205 ? -8.024 -12.747 -18.281 1.00 96.38 205 GLY A CA 1
ATOM 1592 C C . GLY A 1 205 ? -7.883 -11.548 -17.337 1.00 96.38 205 GLY A C 1
ATOM 1593 O O . GLY A 1 205 ? -8.847 -10.791 -17.192 1.00 96.38 205 GLY A O 1
ATOM 1594 N N . TYR A 1 206 ? -6.737 -11.356 -16.676 1.00 98.56 206 TYR A N 1
ATOM 1595 C CA . TYR A 1 206 ? -6.441 -10.095 -15.994 1.00 98.56 206 TYR A CA 1
ATOM 1596 C C . TYR A 1 206 ? -6.120 -8.986 -16.988 1.00 98.56 206 TYR A C 1
ATOM 1598 O O . TYR A 1 206 ? -5.373 -9.178 -17.945 1.00 98.56 206 TYR A O 1
ATOM 1606 N N . LYS A 1 207 ? -6.668 -7.805 -16.720 1.00 98.75 207 LYS A N 1
ATOM 1607 C CA . LYS A 1 207 ? -6.375 -6.577 -17.452 1.00 98.75 207 LYS A CA 1
ATOM 1608 C C . LYS A 1 207 ? -5.358 -5.746 -16.687 1.00 98.75 207 LYS A C 1
ATOM 1610 O O . LYS A 1 207 ? -5.539 -5.504 -15.493 1.00 98.75 207 LYS A O 1
ATOM 1615 N N . ILE A 1 208 ? -4.325 -5.279 -17.376 1.00 98.88 208 ILE A N 1
ATOM 1616 C CA . ILE A 1 208 ? -3.293 -4.423 -16.790 1.00 98.88 208 ILE A CA 1
ATOM 1617 C C . ILE A 1 208 ? -2.916 -3.286 -17.734 1.00 98.88 208 ILE A C 1
ATOM 1619 O O . ILE A 1 208 ? -3.161 -3.341 -18.940 1.00 98.88 208 ILE A O 1
ATOM 1623 N N . VAL A 1 209 ? -2.297 -2.257 -17.169 1.00 98.88 209 VAL A N 1
ATOM 1624 C CA . VAL A 1 209 ? -1.470 -1.314 -17.923 1.00 98.88 209 VAL A CA 1
ATOM 1625 C C . VAL A 1 209 ? 0.004 -1.584 -17.631 1.00 98.88 209 VAL A C 1
ATOM 1627 O O . VAL A 1 209 ? 0.355 -1.975 -16.518 1.00 98.88 209 VAL A O 1
ATOM 1630 N N . ALA A 1 210 ? 0.856 -1.403 -18.631 1.00 98.81 210 ALA A N 1
ATOM 1631 C CA . ALA A 1 210 ? 2.298 -1.624 -18.538 1.00 98.81 210 ALA A CA 1
ATOM 1632 C C . ALA A 1 210 ? 3.032 -0.730 -19.547 1.00 98.81 210 ALA A C 1
ATOM 1634 O O . ALA A 1 210 ? 2.394 -0.117 -20.406 1.00 98.81 210 ALA A O 1
ATOM 1635 N N . PHE A 1 211 ? 4.360 -0.654 -19.468 1.00 98.62 211 PHE A N 1
ATOM 1636 C CA . PHE A 1 211 ? 5.122 0.100 -20.463 1.00 98.62 211 PHE A CA 1
ATOM 1637 C C . PHE A 1 211 ? 4.980 -0.543 -21.862 1.00 98.62 211 PHE A C 1
ATOM 1639 O O . PHE A 1 211 ? 5.130 -1.760 -21.970 1.00 98.62 211 PHE A O 1
ATOM 1646 N N . PRO A 1 212 ? 4.668 0.214 -22.932 1.00 98.31 212 PRO A N 1
ATOM 1647 C CA . PRO A 1 212 ? 4.467 -0.371 -24.261 1.00 98.31 212 PRO A CA 1
ATOM 1648 C C . PRO A 1 212 ? 5.775 -0.842 -24.915 1.00 98.31 212 PRO A C 1
ATOM 1650 O O . PRO A 1 212 ? 6.724 -0.061 -25.030 1.00 98.31 212 PRO A O 1
ATOM 1653 N N . ASP A 1 213 ? 5.792 -2.067 -25.452 1.00 97.75 213 ASP A N 1
ATOM 1654 C CA . ASP A 1 213 ? 6.956 -2.631 -26.157 1.00 97.75 213 ASP A CA 1
ATOM 1655 C C . ASP A 1 213 ? 7.389 -1.760 -27.355 1.00 97.75 213 ASP A C 1
ATOM 1657 O O . ASP A 1 213 ? 8.581 -1.612 -27.640 1.00 97.75 213 ASP A O 1
ATOM 1661 N N . GLU A 1 214 ? 6.443 -1.132 -28.065 1.00 96.38 214 GLU A N 1
ATOM 1662 C CA . GLU A 1 214 ? 6.759 -0.229 -29.177 1.00 96.38 214 GLU A CA 1
ATOM 1663 C C . GLU A 1 214 ? 7.522 1.018 -28.728 1.00 96.38 214 GLU A C 1
ATOM 1665 O O . GLU A 1 214 ? 8.296 1.572 -29.510 1.00 96.38 214 GLU A O 1
ATOM 1670 N N . MET A 1 215 ? 7.316 1.475 -27.490 1.00 95.88 215 MET A N 1
ATOM 1671 C CA . MET A 1 215 ? 8.057 2.611 -26.950 1.00 95.88 215 MET A CA 1
ATOM 1672 C C . MET A 1 215 ? 9.483 2.205 -26.581 1.00 95.88 215 MET A C 1
ATOM 1674 O O . MET A 1 215 ? 10.409 2.942 -26.924 1.00 95.88 215 MET A O 1
ATOM 1678 N N . ASP A 1 216 ? 9.689 1.025 -25.986 1.00 95.62 216 ASP A N 1
ATOM 1679 C CA . ASP A 1 216 ? 11.037 0.481 -25.747 1.00 95.62 216 ASP A CA 1
ATOM 1680 C C . ASP A 1 216 ? 11.832 0.328 -27.047 1.00 95.62 216 ASP A C 1
ATOM 1682 O O . ASP A 1 216 ? 13.030 0.600 -27.077 1.00 95.62 216 ASP A O 1
ATOM 1686 N N . ALA A 1 217 ? 11.171 -0.023 -28.152 1.00 96.00 217 ALA A N 1
ATOM 1687 C CA . ALA A 1 217 ? 11.808 -0.082 -29.467 1.00 96.00 217 ALA A CA 1
ATOM 1688 C C . ALA A 1 217 ? 12.211 1.301 -30.026 1.00 96.00 217 ALA A C 1
ATOM 1690 O O . ALA A 1 217 ? 13.008 1.384 -30.959 1.00 96.00 217 ALA A O 1
ATOM 1691 N N . GLN A 1 218 ? 11.665 2.396 -29.488 1.00 95.62 218 GLN A N 1
ATOM 1692 C CA . GLN A 1 218 ? 11.907 3.758 -29.972 1.00 95.62 218 GLN A CA 1
ATOM 1693 C C . GLN A 1 218 ? 12.892 4.544 -29.105 1.00 95.62 218 GLN A C 1
ATOM 1695 O O . GLN A 1 218 ? 13.638 5.370 -29.640 1.00 95.62 218 GLN A O 1
ATOM 1700 N N . THR A 1 219 ? 12.930 4.325 -27.789 1.00 94.19 219 THR A N 1
ATOM 1701 C CA . THR A 1 219 ? 13.787 5.112 -26.882 1.00 94.19 219 THR A CA 1
ATOM 1702 C C . THR A 1 219 ? 15.304 5.012 -27.163 1.00 94.19 219 THR A C 1
ATOM 1704 O O . THR A 1 219 ? 15.991 6.027 -26.967 1.00 94.19 219 THR A O 1
ATOM 1707 N N . PRO A 1 220 ? 15.862 3.913 -27.727 1.00 96.81 220 PRO A N 1
ATOM 1708 C CA . PRO A 1 220 ? 17.266 3.868 -28.148 1.00 96.81 220 PRO A CA 1
ATOM 1709 C C . PRO A 1 220 ? 17.607 4.886 -29.245 1.00 96.81 220 PRO A C 1
ATOM 1711 O O . PRO A 1 220 ? 18.735 5.371 -29.307 1.00 96.81 220 PRO A O 1
ATOM 1714 N N . SER A 1 221 ? 16.636 5.301 -30.071 1.00 96.38 221 SER A N 1
ATOM 1715 C CA . SER A 1 221 ? 16.856 6.288 -31.147 1.00 96.38 221 SER A CA 1
ATOM 1716 C C . SER A 1 221 ? 17.262 7.679 -30.645 1.00 96.38 221 SER A C 1
ATOM 1718 O O . SER A 1 221 ? 17.806 8.492 -31.398 1.00 96.38 221 SER A O 1
ATOM 1720 N N . ILE A 1 222 ? 17.004 7.961 -29.366 1.00 95.94 222 ILE A N 1
ATOM 1721 C CA . ILE A 1 222 ? 17.417 9.189 -28.683 1.00 95.94 222 ILE A CA 1
ATOM 1722 C C . ILE A 1 222 ? 18.457 8.930 -27.584 1.00 95.94 222 ILE A C 1
ATOM 1724 O O . ILE A 1 222 ? 18.760 9.834 -26.804 1.00 95.94 222 ILE A O 1
ATOM 1728 N N . GLY A 1 223 ? 19.003 7.712 -27.535 1.00 97.44 223 GLY A N 1
ATOM 1729 C CA . GLY A 1 223 ? 20.044 7.287 -26.605 1.00 97.44 223 GLY A CA 1
ATOM 1730 C C . GLY A 1 223 ? 19.585 7.125 -25.164 1.00 97.44 223 GLY A C 1
ATOM 1731 O O . GLY A 1 223 ? 20.405 7.289 -24.268 1.00 97.44 223 GLY A O 1
ATOM 1732 N N . TYR A 1 224 ? 18.301 6.849 -24.915 1.00 98.25 224 TYR A N 1
ATOM 1733 C CA . TYR A 1 224 ? 17.856 6.522 -23.556 1.00 98.25 224 TYR A CA 1
ATOM 1734 C C . TYR A 1 224 ? 18.463 5.199 -23.072 1.00 98.25 224 TYR A C 1
ATOM 1736 O O . TYR A 1 224 ? 18.971 5.122 -21.960 1.00 98.25 224 TYR A O 1
ATOM 1744 N N . MET A 1 225 ? 18.484 4.197 -23.954 1.00 98.50 225 MET A N 1
ATOM 1745 C CA . MET A 1 225 ? 19.237 2.955 -23.782 1.00 98.50 225 MET A CA 1
ATOM 1746 C C . MET A 1 225 ? 20.371 2.888 -24.818 1.00 98.50 225 MET A C 1
ATOM 1748 O O . MET A 1 225 ? 20.223 3.437 -25.917 1.00 98.50 225 MET A O 1
ATOM 1752 N N . PRO A 1 226 ? 21.495 2.216 -24.509 1.00 98.31 226 PRO A N 1
ATOM 1753 C CA . PRO A 1 226 ? 22.622 2.065 -25.432 1.00 98.31 226 PRO A CA 1
ATOM 1754 C C . PRO A 1 226 ? 22.425 0.990 -26.513 1.00 98.31 226 PRO A C 1
ATOM 1756 O O . PRO A 1 226 ? 23.254 0.866 -27.414 1.00 98.31 226 PRO A O 1
ATOM 1759 N N . GLY A 1 227 ? 21.325 0.241 -26.462 1.00 98.38 227 GLY A N 1
ATOM 1760 C CA . GLY A 1 227 ? 20.907 -0.747 -27.454 1.00 98.38 227 GLY A CA 1
ATOM 1761 C C . GLY A 1 227 ? 19.419 -1.057 -27.301 1.00 98.38 227 GLY A C 1
ATOM 1762 O O . GLY A 1 227 ? 18.716 -0.346 -26.580 1.00 98.38 227 GLY A O 1
ATOM 1763 N N . HIS A 1 228 ? 18.936 -2.097 -27.979 1.00 98.75 228 HIS A N 1
ATOM 1764 C CA . HIS A 1 228 ? 17.567 -2.576 -27.785 1.00 98.75 228 HIS A CA 1
ATOM 1765 C C . HIS A 1 228 ? 17.538 -3.695 -26.743 1.00 98.75 228 HIS A C 1
ATOM 1767 O O . HIS A 1 228 ? 18.527 -4.400 -26.518 1.00 98.75 228 HIS A O 1
ATOM 1773 N N . LEU A 1 229 ? 16.370 -3.876 -26.127 1.00 98.69 229 LEU A N 1
ATOM 1774 C CA . LEU A 1 229 ? 16.108 -5.030 -25.276 1.00 98.69 229 LEU A CA 1
ATOM 1775 C C . LEU A 1 229 ? 16.206 -6.326 -26.091 1.00 98.69 229 LEU A C 1
ATOM 1777 O O . LEU A 1 229 ? 15.839 -6.378 -27.265 1.00 98.69 229 LEU A O 1
ATOM 1781 N N . THR A 1 230 ? 16.672 -7.394 -25.448 1.00 98.62 230 THR A N 1
ATOM 1782 C CA . THR A 1 230 ? 16.832 -8.720 -26.069 1.00 98.62 230 THR A CA 1
ATOM 1783 C C . THR A 1 230 ? 15.517 -9.497 -26.191 1.00 98.62 230 THR A C 1
ATOM 1785 O O . THR A 1 230 ? 15.470 -10.545 -26.833 1.00 98.62 230 THR A O 1
ATOM 1788 N N . TRP A 1 231 ? 14.445 -8.985 -25.587 1.00 98.69 231 TRP A N 1
ATOM 1789 C CA . TRP A 1 231 ? 13.098 -9.546 -25.585 1.00 98.69 231 TRP A CA 1
ATOM 1790 C C . TRP A 1 231 ? 12.072 -8.447 -25.262 1.00 98.69 231 TRP A C 1
ATOM 1792 O O . TRP A 1 231 ? 12.441 -7.322 -24.925 1.00 98.69 231 TRP A O 1
ATOM 1802 N N . LYS A 1 232 ? 10.782 -8.774 -25.382 1.00 98.69 232 LYS A N 1
ATOM 1803 C CA . LYS A 1 232 ? 9.652 -7.851 -25.211 1.00 98.69 232 LYS A CA 1
ATOM 1804 C C . LYS A 1 232 ? 8.692 -8.372 -24.158 1.00 98.69 232 LYS A C 1
ATOM 1806 O O . LYS A 1 232 ? 8.064 -9.409 -24.366 1.00 98.69 232 LYS A O 1
ATOM 1811 N N . PHE A 1 233 ? 8.609 -7.703 -23.018 1.00 98.69 233 PHE A N 1
ATOM 1812 C CA . PHE A 1 233 ? 7.850 -8.227 -21.887 1.00 98.69 233 PHE A CA 1
ATOM 1813 C C . PHE A 1 233 ? 6.335 -8.102 -22.081 1.00 98.69 233 PHE A C 1
ATOM 1815 O O . PHE A 1 233 ? 5.604 -8.956 -21.579 1.00 98.69 233 PHE A O 1
ATOM 1822 N N . GLY A 1 234 ? 5.861 -7.107 -22.838 1.00 98.50 234 GLY A N 1
ATOM 1823 C CA . GLY A 1 234 ? 4.441 -6.944 -23.133 1.00 98.50 234 GLY A CA 1
ATOM 1824 C C . GLY A 1 234 ? 3.884 -8.119 -23.942 1.00 98.50 234 GLY A C 1
ATOM 1825 O O . GLY A 1 234 ? 2.906 -8.743 -23.526 1.00 98.50 234 GLY A O 1
ATOM 1826 N N . GLU A 1 235 ? 4.558 -8.495 -25.031 1.00 98.69 235 GLU A N 1
ATOM 1827 C CA . GLU A 1 235 ? 4.226 -9.678 -25.840 1.00 98.69 235 GLU A CA 1
ATOM 1828 C C . GLU A 1 235 ? 4.205 -10.967 -24.991 1.00 98.69 235 GLU A C 1
ATOM 1830 O O . GLU A 1 235 ? 3.299 -11.792 -25.133 1.00 98.69 235 GLU A O 1
ATOM 1835 N N . GLN A 1 236 ? 5.155 -11.133 -24.060 1.00 98.75 236 GLN A N 1
ATOM 1836 C CA . GLN A 1 236 ? 5.180 -12.294 -23.157 1.00 98.75 236 GLN A CA 1
ATOM 1837 C C . GLN A 1 236 ? 4.012 -12.284 -22.159 1.00 98.75 236 GLN A C 1
ATOM 1839 O O . GLN A 1 236 ? 3.407 -13.325 -21.905 1.00 98.75 236 GLN A O 1
ATOM 1844 N N . LEU A 1 237 ? 3.647 -11.117 -21.614 1.00 98.75 237 LEU A N 1
ATOM 1845 C CA . LEU A 1 237 ? 2.504 -10.991 -20.703 1.00 98.75 237 LEU A CA 1
ATOM 1846 C C . LEU A 1 237 ? 1.192 -11.345 -21.406 1.00 98.75 237 LEU A C 1
ATOM 1848 O O . LEU A 1 237 ? 0.361 -12.067 -20.852 1.00 98.75 237 LEU A O 1
ATOM 1852 N N . GLN A 1 238 ? 1.025 -10.889 -22.648 1.00 98.62 238 GLN A N 1
ATOM 1853 C CA . GLN A 1 238 ? -0.116 -11.261 -23.483 1.00 98.62 238 GLN A CA 1
ATOM 1854 C C . GLN A 1 238 ? -0.152 -12.771 -23.749 1.00 98.62 238 GLN A C 1
ATOM 1856 O O . GLN A 1 238 ? -1.223 -13.378 -23.684 1.00 98.62 238 GLN A O 1
ATOM 1861 N N . ALA A 1 239 ? 1.006 -13.396 -23.986 1.00 98.44 239 ALA A N 1
ATOM 1862 C CA . ALA A 1 239 ? 1.107 -14.834 -24.230 1.00 98.44 239 ALA A CA 1
ATOM 1863 C C . ALA A 1 239 ? 0.645 -15.688 -23.034 1.00 98.44 239 ALA A C 1
ATOM 1865 O O . ALA A 1 239 ? 0.042 -16.741 -23.246 1.00 98.44 239 ALA A O 1
ATOM 1866 N N . ILE A 1 240 ? 0.849 -15.224 -21.795 1.00 97.56 240 ILE A N 1
ATOM 1867 C CA . ILE A 1 240 ? 0.364 -15.906 -20.578 1.00 97.56 240 ILE A CA 1
ATOM 1868 C C . ILE A 1 240 ? -1.063 -15.494 -20.164 1.00 97.56 240 ILE A C 1
ATOM 1870 O O . ILE A 1 240 ? -1.564 -15.908 -19.118 1.00 97.56 240 ILE A O 1
ATOM 1874 N N . GLY A 1 241 ? -1.752 -14.709 -21.000 1.00 97.69 241 GLY A N 1
ATOM 1875 C CA . GLY A 1 241 ? -3.183 -14.433 -20.873 1.00 97.69 241 GLY A CA 1
ATOM 1876 C C . GLY A 1 241 ? -3.558 -13.092 -20.242 1.00 97.69 241 GLY A C 1
ATOM 1877 O O . GLY A 1 241 ? -4.741 -12.903 -19.941 1.00 97.69 241 GLY A O 1
ATOM 1878 N N . PHE A 1 242 ? -2.613 -12.164 -20.052 1.00 98.75 242 PHE A N 1
ATOM 1879 C CA . PHE A 1 242 ? -2.955 -10.780 -19.712 1.00 98.75 242 PHE A CA 1
ATOM 1880 C C . PHE A 1 242 ? -3.525 -10.022 -20.918 1.00 98.75 242 PHE A C 1
ATOM 1882 O O . PHE A 1 242 ? -3.115 -10.204 -22.061 1.00 98.75 242 PHE A O 1
ATOM 1889 N N . GLU A 1 243 ? -4.434 -9.093 -20.646 1.00 98.75 243 GLU A N 1
ATOM 1890 C CA . GLU A 1 243 ? -4.891 -8.083 -21.597 1.00 98.75 243 GLU A CA 1
ATOM 1891 C C . GLU A 1 243 ? -4.206 -6.748 -21.270 1.00 98.75 243 GLU A C 1
ATOM 1893 O O . GLU A 1 243 ? -4.478 -6.142 -20.229 1.00 98.75 243 GLU A O 1
ATOM 1898 N N . LEU A 1 244 ? -3.305 -6.293 -22.148 1.00 98.69 244 LEU A N 1
ATOM 1899 C CA . LEU A 1 244 ? -2.662 -4.981 -22.029 1.00 98.69 244 LEU A CA 1
ATOM 1900 C C . LEU A 1 244 ? -3.596 -3.900 -22.577 1.00 98.69 244 LEU A C 1
ATOM 1902 O O . LEU A 1 244 ? -3.956 -3.918 -23.753 1.00 98.69 244 LEU A O 1
ATOM 1906 N N . LEU A 1 245 ? -4.007 -2.971 -21.715 1.00 98.56 245 LEU A N 1
ATOM 1907 C CA . LEU A 1 245 ? -5.049 -1.992 -22.035 1.00 98.56 245 LEU A CA 1
ATOM 1908 C C . LEU A 1 245 ? -4.543 -0.748 -22.772 1.00 98.56 245 LEU A C 1
ATOM 1910 O O . LEU A 1 245 ? -5.343 -0.027 -23.369 1.00 98.56 245 LEU A O 1
ATOM 1914 N N . ASN A 1 246 ? -3.250 -0.449 -22.680 1.00 98.25 246 ASN A N 1
ATOM 1915 C CA . ASN A 1 246 ? -2.665 0.786 -23.186 1.00 98.25 246 ASN A CA 1
ATOM 1916 C C . ASN A 1 246 ? -1.727 0.526 -24.371 1.00 98.25 246 ASN A C 1
ATOM 1918 O O . ASN A 1 246 ? -1.011 -0.465 -24.415 1.00 98.25 246 ASN A O 1
ATOM 1922 N N . THR A 1 247 ? -1.709 1.466 -25.315 1.00 93.81 247 THR A N 1
ATOM 1923 C CA . THR A 1 247 ? -0.787 1.487 -26.468 1.00 93.81 247 THR A CA 1
ATOM 1924 C C . THR A 1 247 ? 0.269 2.591 -26.353 1.00 93.81 247 THR A C 1
ATOM 1926 O O . THR A 1 247 ? 1.099 2.767 -27.237 1.00 93.81 247 THR A O 1
ATOM 1929 N N . GLY A 1 248 ? 0.191 3.402 -25.300 1.00 95.81 248 GLY A N 1
ATOM 1930 C CA . GLY A 1 248 ? 1.048 4.550 -25.027 1.00 95.81 248 GLY A CA 1
ATOM 1931 C C . GLY A 1 248 ? 1.090 4.824 -23.527 1.00 95.81 248 GLY A C 1
ATOM 1932 O O . GLY A 1 248 ? 0.518 4.062 -22.743 1.00 95.81 248 GLY A O 1
ATOM 1933 N N . ILE A 1 249 ? 1.738 5.921 -23.141 1.00 97.00 249 ILE A N 1
ATOM 1934 C CA . ILE A 1 249 ? 1.860 6.338 -21.740 1.00 97.00 249 ILE A CA 1
ATOM 1935 C C . ILE A 1 249 ? 1.140 7.665 -21.502 1.00 97.00 249 ILE A C 1
ATOM 1937 O O . ILE A 1 249 ? 1.178 8.574 -22.332 1.00 97.00 249 ILE A O 1
ATOM 1941 N N . SER A 1 250 ? 0.465 7.767 -20.365 1.00 97.50 250 SER A N 1
ATOM 1942 C CA . SER A 1 250 ? -0.291 8.955 -19.956 1.00 97.50 250 SER A CA 1
ATOM 1943 C C . SER A 1 250 ? -0.336 9.160 -18.439 1.00 97.50 250 SER A C 1
ATOM 1945 O O . SER A 1 250 ? -0.932 10.132 -17.978 1.00 97.50 250 SER A O 1
ATOM 1947 N N . GLY A 1 251 ? 0.279 8.263 -17.663 1.00 97.62 251 GLY A N 1
ATOM 1948 C CA . GLY A 1 251 ? 0.084 8.183 -16.217 1.00 97.62 251 GLY A CA 1
ATOM 1949 C C . GLY A 1 251 ? -1.189 7.424 -15.843 1.00 97.62 251 GLY A C 1
ATOM 1950 O O . GLY A 1 251 ? -1.699 7.569 -14.731 1.00 97.62 251 GLY A O 1
ATOM 1951 N N . GLN A 1 252 ? -1.729 6.628 -16.773 1.00 98.38 252 GLN A N 1
ATOM 1952 C CA . GLN A 1 252 ? -2.909 5.813 -16.538 1.00 98.38 252 GLN A CA 1
ATOM 1953 C C . GLN A 1 252 ? -2.609 4.745 -15.487 1.00 98.38 252 GLN A C 1
ATOM 1955 O O . GLN A 1 252 ? -1.557 4.104 -15.493 1.00 98.38 252 GLN A O 1
ATOM 1960 N N . VAL A 1 253 ? -3.597 4.516 -14.624 1.00 98.88 253 VAL A N 1
ATOM 1961 C CA . VAL A 1 253 ? -3.635 3.381 -13.704 1.00 98.88 253 VAL A CA 1
ATOM 1962 C C . VAL A 1 253 ? -4.882 2.546 -13.938 1.00 98.88 253 VAL A C 1
ATOM 1964 O O . VAL A 1 253 ? -5.914 3.060 -14.377 1.00 98.88 253 VAL A O 1
ATOM 1967 N N . PHE A 1 254 ? -4.801 1.258 -13.630 1.00 98.81 254 PHE A N 1
ATOM 1968 C CA . PHE A 1 254 ? -5.922 0.340 -13.736 1.00 98.81 254 PHE A CA 1
ATOM 1969 C C . PHE A 1 254 ? -6.035 -0.543 -12.498 1.00 98.81 254 PHE A C 1
ATOM 1971 O O . PHE A 1 254 ? -5.034 -1.011 -11.956 1.00 98.81 254 PHE A O 1
ATOM 1978 N N . GLN A 1 255 ? -7.273 -0.781 -12.071 1.00 98.81 255 GLN A N 1
ATOM 1979 C CA . GLN A 1 255 ? -7.604 -1.743 -11.031 1.00 98.81 255 GLN A CA 1
ATOM 1980 C C . GLN A 1 255 ? -8.441 -2.862 -11.641 1.00 98.81 255 GLN A C 1
ATOM 1982 O O . GLN A 1 255 ? -9.591 -2.643 -12.022 1.00 98.81 255 GLN A O 1
ATOM 1987 N N . ASP A 1 256 ? -7.889 -4.071 -11.647 1.00 97.88 256 ASP A N 1
ATOM 1988 C CA . ASP A 1 256 ? -8.629 -5.297 -11.914 1.00 97.88 256 ASP A CA 1
ATOM 1989 C C . ASP A 1 256 ? -8.637 -6.165 -10.656 1.00 97.88 256 ASP A C 1
ATOM 1991 O O . ASP A 1 256 ? -7.623 -6.756 -10.279 1.00 97.88 256 ASP A O 1
ATOM 1995 N N . ARG A 1 257 ? -9.784 -6.238 -9.971 1.00 97.69 257 ARG A N 1
ATOM 1996 C CA . ARG A 1 257 ? -9.898 -6.905 -8.663 1.00 97.69 257 ARG A CA 1
ATOM 1997 C C . ARG A 1 257 ? -8.858 -6.315 -7.689 1.00 97.69 257 ARG A C 1
ATOM 1999 O O . ARG A 1 257 ? -8.997 -5.163 -7.272 1.00 97.69 257 ARG A O 1
ATOM 2006 N N . LYS A 1 258 ? -7.827 -7.093 -7.339 1.00 98.44 258 LYS A N 1
ATOM 2007 C CA . LYS A 1 258 ? -6.706 -6.701 -6.468 1.00 98.44 258 LYS A CA 1
ATOM 2008 C C . LYS A 1 258 ? -5.365 -6.547 -7.198 1.00 98.44 258 LYS A C 1
ATOM 2010 O O . LYS A 1 258 ? -4.344 -6.352 -6.545 1.00 98.44 258 LYS A O 1
ATOM 2015 N N . MET A 1 259 ? -5.376 -6.609 -8.528 1.00 98.81 259 MET A N 1
ATOM 2016 C CA . MET A 1 259 ? -4.251 -6.245 -9.384 1.00 98.81 259 MET A CA 1
ATOM 2017 C C . MET A 1 259 ? -4.343 -4.749 -9.696 1.00 98.81 259 MET A C 1
ATOM 2019 O O . MET A 1 259 ? -5.302 -4.306 -10.332 1.00 98.81 259 MET A O 1
ATOM 2023 N N . LEU A 1 260 ? -3.375 -3.971 -9.219 1.00 98.94 260 LEU A N 1
ATOM 2024 C CA . LEU A 1 260 ? -3.297 -2.523 -9.404 1.00 98.94 260 LEU A CA 1
ATOM 2025 C C . LEU A 1 260 ? -2.063 -2.212 -10.248 1.00 98.94 260 LEU A C 1
ATOM 2027 O O . LEU A 1 260 ? -0.946 -2.517 -9.833 1.00 98.94 260 LEU A O 1
ATOM 2031 N N . THR A 1 261 ? -2.258 -1.621 -11.423 1.00 98.94 261 THR A N 1
ATOM 2032 C CA . THR A 1 261 ? -1.161 -1.366 -12.366 1.00 98.94 261 THR A CA 1
ATOM 2033 C C . THR A 1 261 ? -1.089 0.082 -12.825 1.00 98.94 261 THR A C 1
ATOM 2035 O O . THR A 1 261 ? -2.118 0.753 -12.884 1.00 98.94 261 THR A O 1
ATOM 2038 N N . GLY A 1 262 ? 0.120 0.569 -13.120 1.00 98.81 262 GLY A N 1
ATOM 2039 C CA . GLY A 1 262 ? 0.390 1.880 -13.722 1.00 98.81 262 GLY A CA 1
ATOM 2040 C C . GLY A 1 262 ? 1.197 1.766 -15.020 1.00 98.81 262 GLY A C 1
ATOM 2041 O O . GLY A 1 262 ? 2.037 0.881 -15.153 1.00 98.81 262 GLY A O 1
ATOM 2042 N N . ASP A 1 263 ? 0.946 2.644 -15.990 1.00 98.50 263 ASP A N 1
ATOM 2043 C CA . ASP A 1 263 ? 1.510 2.500 -17.341 1.00 98.50 263 ASP A CA 1
ATOM 2044 C C . ASP A 1 263 ? 3.009 2.847 -17.467 1.00 98.50 263 ASP A C 1
ATOM 2046 O O . ASP A 1 263 ? 3.671 2.359 -18.379 1.00 98.50 263 ASP A O 1
ATOM 2050 N N . SER A 1 264 ? 3.553 3.701 -16.594 1.00 98.44 264 SER A N 1
ATOM 2051 C CA . SER A 1 264 ? 4.861 4.350 -16.798 1.00 98.44 264 SER A CA 1
ATOM 2052 C C . SER A 1 264 ? 5.323 5.136 -15.554 1.00 98.44 264 SER A C 1
ATOM 2054 O O . SER A 1 264 ? 4.565 5.207 -14.576 1.00 98.44 264 SER A O 1
ATOM 2056 N N . PRO A 1 265 ? 6.485 5.831 -15.588 1.00 98.06 265 PRO A N 1
ATOM 2057 C CA . PRO A 1 265 ? 6.874 6.763 -14.529 1.00 98.06 265 PRO A CA 1
ATOM 2058 C C . PRO A 1 265 ? 5.833 7.839 -14.205 1.00 98.06 265 PRO A C 1
ATOM 2060 O O . PRO A 1 265 ? 5.748 8.287 -13.062 1.00 98.06 265 PRO A O 1
ATOM 2063 N N . LEU A 1 266 ? 5.009 8.223 -15.187 1.00 97.94 266 LEU A N 1
ATOM 2064 C CA . LEU A 1 266 ? 3.942 9.216 -15.024 1.00 97.94 266 LEU A CA 1
ATOM 2065 C C . LEU A 1 266 ? 2.804 8.716 -14.120 1.00 97.94 266 LEU A C 1
ATOM 2067 O O . LEU A 1 266 ? 1.991 9.506 -13.652 1.00 97.94 266 LEU A O 1
ATOM 2071 N N . ALA A 1 267 ? 2.718 7.405 -13.882 1.00 98.62 267 ALA A N 1
ATOM 2072 C CA . ALA A 1 267 ? 1.647 6.794 -13.104 1.00 98.62 267 ALA A CA 1
ATOM 2073 C C . ALA A 1 267 ? 1.963 6.706 -11.601 1.00 98.62 267 ALA A C 1
ATOM 2075 O O . ALA A 1 267 ? 1.094 6.296 -10.832 1.00 98.62 267 ALA A O 1
ATOM 2076 N N . GLY A 1 268 ? 3.171 7.080 -11.154 1.00 98.62 268 GLY A N 1
ATOM 2077 C CA . GLY A 1 268 ? 3.613 6.895 -9.765 1.00 98.62 268 GLY A CA 1
ATOM 2078 C C . GLY A 1 268 ? 2.661 7.512 -8.731 1.00 98.62 268 GLY A C 1
ATOM 2079 O O . GLY A 1 268 ? 2.235 6.836 -7.791 1.00 98.62 268 GLY A O 1
ATOM 2080 N N . ASN A 1 269 ? 2.263 8.772 -8.929 1.00 98.81 269 ASN A N 1
ATOM 2081 C CA . ASN A 1 269 ? 1.336 9.475 -8.037 1.00 98.81 269 ASN A CA 1
ATOM 2082 C C . ASN A 1 269 ? -0.062 8.828 -8.042 1.00 98.81 269 ASN A C 1
ATOM 2084 O O . ASN A 1 269 ? -0.621 8.492 -6.995 1.00 98.81 269 ASN A O 1
ATOM 2088 N N . ALA A 1 270 ? -0.613 8.596 -9.238 1.00 98.75 270 ALA A N 1
ATOM 2089 C CA . ALA A 1 270 ? -1.939 8.010 -9.415 1.00 98.75 270 ALA A CA 1
ATOM 2090 C C . ALA A 1 270 ? -2.030 6.589 -8.834 1.00 98.75 270 ALA A C 1
ATOM 2092 O O . ALA A 1 270 ? -3.037 6.237 -8.211 1.00 98.75 270 ALA A O 1
ATOM 2093 N N . LEU A 1 271 ? -0.972 5.785 -8.976 1.00 98.94 271 LEU A N 1
ATOM 2094 C CA . LEU A 1 271 ? -0.930 4.423 -8.452 1.00 98.94 271 LEU A CA 1
ATOM 2095 C C . LEU A 1 271 ? -0.866 4.430 -6.927 1.00 98.94 271 LEU A C 1
ATOM 2097 O O . LEU A 1 271 ? -1.547 3.630 -6.289 1.00 98.94 271 LEU A O 1
ATOM 2101 N N . GLY A 1 272 ? -0.119 5.368 -6.339 1.00 98.81 272 GLY A N 1
ATOM 2102 C CA . GLY A 1 272 ? -0.107 5.579 -4.895 1.00 98.81 272 GLY A CA 1
ATOM 2103 C C . GLY A 1 272 ? -1.488 5.899 -4.330 1.00 98.81 272 GLY A C 1
ATOM 2104 O O . GLY A 1 272 ? -1.914 5.282 -3.352 1.00 98.81 272 GLY A O 1
ATOM 2105 N N . GLN A 1 273 ? -2.222 6.813 -4.970 1.00 98.88 273 GLN A N 1
ATOM 2106 C CA . GLN A 1 273 ? -3.596 7.144 -4.578 1.00 98.88 273 GLN A CA 1
ATOM 2107 C C . GLN A 1 273 ? -4.539 5.941 -4.710 1.00 98.88 273 GLN A C 1
ATOM 2109 O O . GLN A 1 273 ? -5.318 5.660 -3.794 1.00 98.88 273 GLN A O 1
ATOM 2114 N N . LEU A 1 274 ? -4.459 5.217 -5.833 1.00 98.81 274 LEU A N 1
ATOM 2115 C CA . LEU A 1 274 ? -5.276 4.032 -6.091 1.00 98.81 274 LEU A CA 1
ATOM 2116 C C . LEU A 1 274 ? -5.022 2.939 -5.046 1.00 98.81 274 LEU A C 1
ATOM 2118 O O . LEU A 1 274 ? -5.972 2.427 -4.451 1.00 98.81 274 LEU A O 1
ATOM 2122 N N . ALA A 1 275 ? -3.751 2.623 -4.790 1.00 98.81 275 ALA A N 1
ATOM 2123 C CA . ALA A 1 275 ? -3.343 1.616 -3.822 1.00 98.81 275 ALA A CA 1
ATOM 2124 C C . ALA A 1 275 ? -3.792 1.977 -2.406 1.00 98.81 275 ALA A C 1
ATOM 2126 O O . ALA A 1 275 ? -4.468 1.181 -1.760 1.00 98.81 275 ALA A O 1
ATOM 2127 N N . ALA A 1 276 ? -3.501 3.191 -1.935 1.00 98.69 276 ALA A N 1
ATOM 2128 C CA . ALA A 1 276 ? -3.906 3.622 -0.600 1.00 98.69 276 ALA A CA 1
ATOM 2129 C C . ALA A 1 276 ? -5.426 3.572 -0.408 1.00 98.69 276 ALA A C 1
ATOM 2131 O O . ALA A 1 276 ? -5.899 3.042 0.594 1.00 98.69 276 ALA A O 1
ATOM 2132 N N . LYS A 1 277 ? -6.204 4.051 -1.387 1.00 98.38 277 LYS A N 1
ATOM 2133 C CA . LYS A 1 277 ? -7.669 3.983 -1.335 1.00 98.38 277 LYS A CA 1
ATOM 2134 C C . LYS A 1 277 ? -8.171 2.538 -1.262 1.00 98.38 277 LYS A C 1
ATOM 2136 O O . LYS A 1 277 ? -9.053 2.244 -0.457 1.00 98.38 277 LYS A O 1
ATOM 2141 N N . ALA A 1 278 ? -7.637 1.651 -2.101 1.00 98.06 278 ALA A N 1
ATOM 2142 C CA . ALA A 1 278 ? -8.053 0.253 -2.144 1.00 98.06 278 ALA A CA 1
ATOM 2143 C C . ALA A 1 278 ? -7.693 -0.496 -0.850 1.00 98.06 278 ALA A C 1
ATOM 2145 O O . ALA A 1 278 ? -8.525 -1.228 -0.315 1.00 98.06 278 ALA A O 1
ATOM 2146 N N . LEU A 1 279 ? -6.485 -0.281 -0.321 1.00 98.19 279 LEU A N 1
ATOM 2147 C CA . LEU A 1 279 ? -6.022 -0.928 0.906 1.00 98.19 279 LEU A CA 1
ATOM 2148 C C . LEU A 1 279 ? -6.753 -0.401 2.147 1.00 98.19 279 LEU A C 1
ATOM 2150 O O . LEU A 1 279 ? -7.107 -1.201 3.008 1.00 98.19 279 LEU A O 1
ATOM 2154 N N . LEU A 1 280 ? -7.042 0.904 2.232 1.00 95.88 280 LEU A N 1
ATOM 2155 C CA . LEU A 1 280 ? -7.856 1.464 3.320 1.00 95.88 280 LEU A CA 1
ATOM 2156 C C . LEU A 1 280 ? -9.272 0.864 3.333 1.00 95.88 280 LEU A C 1
ATOM 2158 O O . LEU A 1 280 ? -9.751 0.425 4.375 1.00 95.88 280 LEU A O 1
ATOM 2162 N N . ALA A 1 281 ? -9.909 0.754 2.164 1.00 91.56 281 ALA A N 1
ATOM 2163 C CA . ALA A 1 281 ? -11.221 0.118 2.052 1.00 91.56 281 ALA A CA 1
ATOM 2164 C C . ALA A 1 281 ? -11.192 -1.381 2.415 1.00 91.56 281 ALA A C 1
ATOM 2166 O O . ALA A 1 281 ? -12.171 -1.908 2.939 1.00 91.56 281 ALA A O 1
ATOM 2167 N N . GLU A 1 282 ? -10.084 -2.080 2.143 1.00 90.81 282 GLU A N 1
ATOM 2168 C CA . GLU A 1 282 ? -9.904 -3.483 2.528 1.00 90.81 282 GLU A CA 1
ATOM 2169 C C . GLU A 1 282 ? -9.763 -3.643 4.045 1.00 90.81 282 GLU A C 1
ATOM 2171 O O . GLU A 1 282 ? -10.403 -4.526 4.615 1.00 90.81 282 GLU A O 1
ATOM 2176 N N . VAL A 1 283 ? -8.942 -2.824 4.713 1.00 86.06 283 VAL A N 1
ATOM 2177 C CA . VAL A 1 283 ? -8.750 -2.953 6.169 1.00 86.06 283 VAL A CA 1
ATOM 2178 C C . VAL A 1 283 ? -10.022 -2.620 6.938 1.00 86.06 283 VAL A C 1
ATOM 2180 O O . VAL A 1 283 ? -10.304 -3.284 7.926 1.00 86.06 283 VAL A O 1
ATOM 2183 N N . GLU A 1 284 ? -10.854 -1.699 6.443 1.00 75.38 284 GLU A N 1
ATOM 2184 C CA . GLU A 1 284 ? -12.190 -1.453 7.003 1.00 75.38 284 GLU A CA 1
ATOM 2185 C C . GLU A 1 284 ? -13.099 -2.695 6.940 1.00 75.38 284 GLU A C 1
ATOM 2187 O O . GLU A 1 284 ? -13.941 -2.894 7.818 1.00 75.38 284 GLU A O 1
ATOM 2192 N N . GLN A 1 285 ? -12.930 -3.548 5.923 1.00 68.69 285 GLN A N 1
ATOM 2193 C CA . GLN A 1 285 ? -13.702 -4.784 5.753 1.00 68.69 285 GLN A CA 1
ATOM 2194 C C . GLN A 1 285 ? -13.107 -5.976 6.515 1.00 68.69 285 GLN A C 1
ATOM 2196 O O . GLN A 1 285 ? -13.860 -6.772 7.075 1.00 68.69 285 GLN A O 1
ATOM 2201 N N . LYS A 1 286 ? -11.774 -6.125 6.518 1.00 60.47 286 LYS A N 1
ATOM 2202 C CA . LYS A 1 286 ? -11.054 -7.254 7.139 1.00 60.47 286 LYS A CA 1
ATOM 2203 C C . LYS A 1 286 ? -10.846 -7.095 8.634 1.00 60.47 286 LYS A C 1
ATOM 2205 O O . LYS A 1 286 ? -10.920 -8.070 9.374 1.00 60.47 286 LYS A O 1
ATOM 2210 N N . GLU A 1 287 ? -10.586 -5.875 9.068 1.00 54.78 287 GLU A N 1
ATOM 2211 C CA . GLU A 1 287 ? -10.405 -5.519 10.465 1.00 54.78 287 GLU A CA 1
ATOM 2212 C C . GLU A 1 287 ? -11.402 -4.411 10.797 1.00 54.78 287 GLU A C 1
ATOM 2214 O O . GLU A 1 287 ? -11.008 -3.255 10.970 1.00 54.78 287 GLU A O 1
ATOM 2219 N N . PRO A 1 288 ? -12.711 -4.734 10.874 1.00 50.09 288 PRO A N 1
ATOM 2220 C CA . PRO A 1 288 ? -13.736 -3.776 11.250 1.00 50.09 288 PRO A CA 1
ATOM 2221 C C . PRO A 1 288 ? -13.581 -3.430 12.729 1.00 50.09 288 PRO A C 1
ATOM 2223 O O . PRO A 1 288 ? -14.387 -3.868 13.542 1.00 50.09 288 PRO A O 1
ATOM 2226 N N . MET A 1 289 ? -12.562 -2.635 13.058 1.00 44.50 289 MET A N 1
ATOM 2227 C CA . MET A 1 289 ? -12.136 -2.260 14.398 1.00 44.50 289 MET A CA 1
ATOM 2228 C C . MET A 1 289 ? -11.819 -3.456 15.316 1.00 44.50 289 MET A C 1
ATOM 2230 O O . MET A 1 289 ? -12.591 -4.410 15.397 1.00 44.50 289 MET A O 1
ATOM 2234 N N . PRO A 1 290 ? -10.715 -3.423 16.077 1.00 45.94 290 PRO A N 1
ATOM 2235 C CA . PRO A 1 290 ? -10.391 -4.520 16.976 1.00 45.94 290 PRO A CA 1
ATOM 2236 C C . PRO A 1 290 ? -11.545 -4.765 17.953 1.00 45.94 290 PRO A C 1
ATOM 2238 O O . PRO A 1 290 ? -12.003 -3.854 18.652 1.00 45.94 290 PRO A O 1
ATOM 2241 N N . ALA A 1 291 ? -12.017 -6.011 17.969 1.00 45.91 291 ALA A N 1
ATOM 2242 C CA . ALA A 1 291 ? -12.946 -6.529 18.952 1.00 45.91 291 ALA A CA 1
ATOM 2243 C C . ALA A 1 291 ? -12.242 -6.577 20.312 1.00 45.91 291 ALA A C 1
ATOM 2245 O O . ALA A 1 291 ? -11.810 -7.634 20.759 1.00 45.91 291 ALA A O 1
ATOM 2246 N N . VAL A 1 292 ? -12.142 -5.441 21.002 1.00 56.53 292 VAL A N 1
ATOM 2247 C CA . VAL A 1 292 ? -12.399 -5.550 22.432 1.00 56.53 292 VAL A CA 1
ATOM 2248 C C . VAL A 1 292 ? -13.899 -5.726 22.512 1.00 56.53 292 VAL A C 1
ATOM 2250 O O . VAL A 1 292 ? -14.657 -4.817 22.170 1.00 56.53 292 VAL A O 1
ATO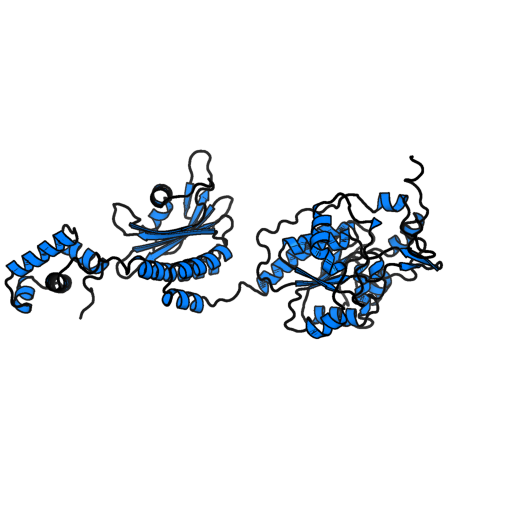M 2253 N N . ASP A 1 293 ? -14.313 -6.949 22.821 1.00 72.06 293 ASP A N 1
ATOM 2254 C CA . ASP A 1 293 ? -15.709 -7.255 23.071 1.00 72.06 293 ASP A CA 1
ATOM 2255 C C . ASP A 1 293 ? -16.265 -6.187 24.020 1.00 72.06 293 ASP A C 1
ATOM 2257 O O . ASP A 1 293 ? -15.685 -5.911 25.075 1.00 72.06 293 ASP A O 1
ATOM 2261 N N . LEU A 1 294 ? -17.359 -5.541 23.615 1.00 83.44 294 LEU A N 1
ATOM 2262 C CA . LEU A 1 294 ? -17.984 -4.483 24.400 1.00 83.44 294 LEU A CA 1
ATOM 2263 C C . LEU A 1 294 ? -18.285 -4.978 25.816 1.00 83.44 294 LEU A C 1
ATOM 2265 O O . LEU A 1 294 ? -18.151 -4.214 26.768 1.00 83.44 294 LEU A O 1
ATOM 2269 N N . ILE A 1 295 ? -18.629 -6.260 25.960 1.00 85.69 295 ILE A N 1
ATOM 2270 C CA . ILE A 1 295 ? -18.845 -6.876 27.267 1.00 85.69 295 ILE A CA 1
ATOM 2271 C C . ILE A 1 295 ? -17.556 -6.867 28.091 1.00 85.69 295 ILE A C 1
ATOM 2273 O O . ILE A 1 295 ? -17.597 -6.476 29.249 1.00 85.69 295 ILE A O 1
ATOM 2277 N N . THR A 1 296 ? -16.403 -7.183 27.497 1.00 86.44 296 THR A N 1
ATOM 2278 C CA . THR A 1 296 ? -15.102 -7.118 28.187 1.00 86.44 296 THR A CA 1
ATOM 2279 C C . THR A 1 296 ? -14.777 -5.700 28.661 1.00 86.44 296 THR A C 1
ATOM 2281 O O . THR A 1 296 ? -14.355 -5.520 29.802 1.00 86.44 296 THR A O 1
ATOM 2284 N N . LEU A 1 297 ? -15.006 -4.680 27.826 1.00 89.81 297 LEU A N 1
ATOM 2285 C CA . LEU A 1 297 ? -14.800 -3.282 28.232 1.00 89.81 297 LEU A CA 1
ATOM 2286 C C . LEU A 1 297 ? -15.745 -2.870 29.360 1.00 89.81 297 LEU A C 1
ATOM 2288 O O . LEU A 1 297 ? -15.328 -2.211 30.309 1.00 89.81 297 LEU A O 1
ATOM 2292 N N . ILE A 1 298 ? -17.016 -3.262 29.266 1.00 92.19 298 ILE A N 1
ATOM 2293 C CA . ILE A 1 298 ? -18.011 -2.989 30.303 1.00 92.19 298 ILE A CA 1
ATOM 2294 C C . ILE A 1 298 ? -17.606 -3.662 31.618 1.00 92.19 298 ILE A C 1
ATOM 2296 O O . ILE A 1 298 ? -17.606 -2.992 32.648 1.00 92.19 298 ILE A O 1
ATOM 2300 N N . SER A 1 299 ? -17.174 -4.925 31.591 1.00 90.94 299 SER A N 1
ATOM 2301 C CA . SER A 1 299 ? -16.671 -5.627 32.777 1.00 90.94 299 SER A CA 1
ATOM 2302 C C . SER A 1 299 ? -15.463 -4.916 33.392 1.00 90.94 299 SER A C 1
ATOM 2304 O O . SER A 1 299 ? -15.428 -4.701 34.600 1.00 90.94 299 SER A O 1
ATOM 2306 N N . GLN A 1 300 ? -14.513 -4.451 32.574 1.00 91.75 300 GLN A N 1
ATOM 2307 C CA . GLN A 1 300 ? -13.372 -3.667 33.060 1.00 91.75 300 GLN A CA 1
ATOM 2308 C C . GLN A 1 300 ? -13.800 -2.349 33.716 1.00 91.75 300 GLN A C 1
ATOM 2310 O O . GLN A 1 300 ? -13.231 -1.958 34.732 1.00 91.75 300 GLN A O 1
ATOM 2315 N N . LEU A 1 301 ? -14.804 -1.658 33.167 1.00 93.75 301 LEU A N 1
ATOM 2316 C CA . LEU A 1 301 ? -15.357 -0.445 33.775 1.00 93.75 301 LEU A CA 1
ATOM 2317 C C . LEU A 1 301 ? -16.045 -0.752 35.113 1.00 93.75 301 LEU A C 1
ATOM 2319 O O . LEU A 1 301 ? -15.836 -0.032 36.093 1.00 93.75 301 LEU A O 1
ATOM 2323 N N . GLU A 1 302 ? -16.834 -1.826 35.176 1.00 90.88 302 GLU A N 1
ATOM 2324 C CA . GLU A 1 302 ? -17.512 -2.252 36.401 1.00 90.88 302 GLU A CA 1
ATOM 2325 C C . GLU A 1 302 ? -16.525 -2.615 37.509 1.00 90.88 302 GLU A C 1
ATOM 2327 O O . GLU A 1 302 ? -16.732 -2.199 38.651 1.00 90.88 302 GLU A O 1
ATOM 2332 N N . GLU A 1 303 ? -15.435 -3.303 37.176 1.00 91.31 303 GLU A N 1
ATOM 2333 C CA . GLU A 1 303 ? -14.395 -3.736 38.115 1.00 91.31 303 GLU A CA 1
ATOM 2334 C C . GLU A 1 303 ? -13.321 -2.665 38.370 1.00 91.31 303 GLU A C 1
ATOM 2336 O O . GLU A 1 303 ? -12.487 -2.815 39.262 1.00 91.31 303 GLU A O 1
ATOM 2341 N N . SER A 1 304 ? -13.335 -1.554 37.624 1.00 91.19 304 SER A N 1
ATOM 2342 C CA . SER A 1 304 ? -12.289 -0.541 37.737 1.00 91.19 304 SER A CA 1
ATOM 2343 C C . SER A 1 304 ? -12.262 0.123 39.116 1.00 91.19 304 SER A C 1
ATOM 2345 O O . SER A 1 304 ? -13.269 0.635 39.628 1.00 91.19 304 SER A O 1
ATOM 2347 N N . HIS A 1 305 ? -11.048 0.194 39.662 1.00 90.88 305 HIS A N 1
ATOM 2348 C CA . HIS A 1 305 ? -10.688 0.947 40.862 1.00 90.88 305 HIS A CA 1
ATOM 2349 C C . HIS A 1 305 ? -9.925 2.244 40.549 1.00 90.88 305 HIS A C 1
ATOM 2351 O O . HIS A 1 305 ? -9.510 2.946 41.469 1.00 90.88 305 HIS A O 1
ATOM 2357 N N . SER A 1 306 ? -9.734 2.571 39.265 1.00 92.56 306 SER A N 1
ATOM 2358 C CA . SER A 1 306 ? -8.981 3.746 38.824 1.00 92.56 306 SER A CA 1
ATOM 2359 C C . SER A 1 306 ? -9.791 4.601 37.861 1.00 92.56 306 SER A C 1
ATOM 2361 O O . SER A 1 306 ? -10.277 4.129 36.830 1.00 92.56 306 SER A O 1
ATOM 2363 N N . PHE A 1 307 ? -9.887 5.894 38.170 1.00 92.75 307 PHE A N 1
ATOM 2364 C CA . PHE A 1 307 ? -10.554 6.837 37.284 1.00 92.75 307 PHE A CA 1
ATOM 2365 C C . PHE A 1 307 ? -9.787 7.025 35.970 1.00 92.75 307 PHE A C 1
ATOM 2367 O O . PHE A 1 307 ? -10.416 7.119 34.921 1.00 92.75 307 PHE A O 1
ATOM 2374 N N . SER A 1 308 ? -8.450 6.968 35.997 1.00 91.44 308 SER A N 1
ATOM 2375 C CA . SER A 1 308 ? -7.643 7.065 34.774 1.00 91.44 308 SER A CA 1
ATOM 2376 C C . SER A 1 308 ? -7.953 5.924 33.805 1.00 91.44 308 SER A C 1
ATOM 2378 O O . SER A 1 308 ? -8.140 6.164 32.622 1.00 91.44 308 SER A O 1
ATOM 2380 N N . THR A 1 309 ? -8.129 4.698 34.309 1.00 91.31 309 THR A N 1
ATOM 2381 C CA . THR A 1 309 ? -8.500 3.536 33.486 1.00 91.31 309 THR A CA 1
ATOM 2382 C C . THR A 1 309 ? -9.876 3.710 32.846 1.00 91.31 309 THR A C 1
ATOM 2384 O O . THR A 1 309 ? -10.058 3.370 31.679 1.00 91.31 309 THR A O 1
ATOM 2387 N N . VAL A 1 310 ? -10.841 4.284 33.577 1.00 95.06 310 VAL A N 1
ATOM 2388 C CA . VAL A 1 310 ? -12.159 4.631 33.014 1.00 95.06 310 VAL A CA 1
ATOM 2389 C C . VAL A 1 310 ? -12.005 5.642 31.875 1.00 95.06 310 VAL A C 1
ATOM 2391 O O . VAL A 1 310 ? -12.597 5.458 30.811 1.00 95.06 310 VAL A O 1
ATOM 2394 N N . GLN A 1 311 ? -11.188 6.681 32.074 1.00 94.75 311 GLN A N 1
ATOM 2395 C CA . GLN A 1 311 ? -10.923 7.693 31.049 1.00 94.75 311 GLN A CA 1
ATOM 2396 C C . GLN A 1 311 ? -10.244 7.088 29.817 1.00 94.75 311 GLN A C 1
ATOM 2398 O O . GLN A 1 311 ? -10.659 7.380 28.702 1.00 94.75 311 GLN A O 1
ATOM 2403 N N . ASP A 1 312 ? -9.250 6.219 30.000 1.00 90.81 312 ASP A N 1
ATOM 2404 C CA . ASP A 1 312 ? -8.498 5.599 28.905 1.00 90.81 312 ASP A CA 1
ATOM 2405 C C . ASP A 1 312 ? -9.388 4.720 28.021 1.00 90.81 312 ASP A C 1
ATOM 2407 O O . ASP A 1 312 ? -9.362 4.860 26.796 1.00 90.81 312 ASP A O 1
ATOM 2411 N N . ILE A 1 313 ? -10.236 3.883 28.633 1.00 92.44 313 ILE A N 1
ATOM 2412 C CA . ILE A 1 313 ? -11.200 3.037 27.914 1.00 92.44 313 ILE A CA 1
ATOM 2413 C C . ILE A 1 313 ? -12.150 3.902 27.081 1.00 92.44 313 ILE A C 1
ATOM 2415 O O . ILE A 1 313 ? -12.317 3.676 25.880 1.00 92.44 313 ILE A O 1
ATOM 2419 N N . VAL A 1 314 ? -12.770 4.914 27.697 1.00 94.88 314 VAL A N 1
ATOM 2420 C CA . VAL A 1 314 ? -13.725 5.778 26.992 1.00 94.88 314 VAL A CA 1
ATOM 2421 C C . VAL A 1 314 ? -13.029 6.584 25.901 1.00 94.88 314 VAL A C 1
ATOM 2423 O O . VAL A 1 314 ? -13.551 6.648 24.792 1.00 94.88 314 VAL A O 1
ATOM 2426 N N . ARG A 1 315 ? -11.853 7.158 26.177 1.00 93.56 315 ARG A N 1
ATOM 2427 C CA . ARG A 1 315 ? -11.074 7.947 25.214 1.00 93.56 315 ARG A CA 1
ATOM 2428 C C . ARG A 1 315 ? -10.726 7.121 23.989 1.00 93.56 315 ARG A C 1
ATOM 2430 O O . ARG A 1 315 ? -10.996 7.555 22.876 1.00 93.56 315 ARG A O 1
ATOM 2437 N N . GLN A 1 316 ? -10.193 5.916 24.184 1.00 86.88 316 GLN A N 1
ATOM 2438 C CA . GLN A 1 316 ? -9.810 5.038 23.083 1.00 86.88 316 GLN A CA 1
ATOM 2439 C C . GLN A 1 316 ? -11.006 4.723 22.172 1.00 86.88 316 GLN A C 1
ATOM 2441 O O . GLN A 1 316 ? -10.889 4.804 20.949 1.00 86.88 316 GLN A O 1
ATOM 2446 N N . ARG A 1 317 ? -12.171 4.402 22.753 1.00 89.12 317 ARG A N 1
ATOM 2447 C CA . ARG A 1 317 ? -13.384 4.082 21.981 1.00 89.12 317 ARG A CA 1
ATOM 2448 C C . ARG A 1 317 ? -14.030 5.309 21.343 1.00 89.12 317 ARG A C 1
ATOM 2450 O O . ARG A 1 317 ? -14.447 5.242 20.191 1.00 89.12 317 ARG A O 1
ATOM 2457 N N . ALA A 1 318 ? -14.094 6.431 22.051 1.00 91.88 318 ALA A N 1
ATOM 2458 C CA . ALA A 1 318 ? -14.624 7.683 21.523 1.00 91.88 318 ALA A CA 1
ATOM 2459 C C . ALA A 1 318 ? -13.777 8.185 20.342 1.00 91.88 318 ALA A C 1
ATOM 2461 O O . ALA A 1 318 ? -14.327 8.453 19.272 1.00 91.88 318 ALA A O 1
ATOM 2462 N N . HIS A 1 319 ? -12.448 8.206 20.495 1.00 89.00 319 HIS A N 1
ATOM 2463 C CA . HIS A 1 319 ? -11.518 8.638 19.448 1.00 89.00 319 HIS A CA 1
ATOM 2464 C C . HIS A 1 319 ? -11.605 7.749 18.214 1.00 89.00 319 HIS A C 1
ATOM 2466 O O . HIS A 1 319 ? -11.584 8.265 17.099 1.00 89.00 319 HIS A O 1
ATOM 2472 N N . PHE A 1 320 ? -11.763 6.434 18.402 1.00 83.19 320 PHE A N 1
ATOM 2473 C CA . PHE A 1 320 ? -11.981 5.521 17.287 1.00 83.19 320 PHE A CA 1
ATOM 2474 C C . PHE A 1 320 ? -13.174 5.959 16.420 1.00 83.19 320 PHE A C 1
ATOM 2476 O O . PHE A 1 320 ? -13.082 5.985 15.196 1.00 83.19 320 PHE A O 1
ATOM 2483 N N . TYR A 1 321 ? -14.287 6.343 17.047 1.00 88.12 321 TYR A N 1
ATOM 2484 C CA . TYR A 1 321 ? -15.490 6.799 16.347 1.00 88.12 321 TYR A CA 1
ATOM 2485 C C . TYR A 1 321 ? -15.439 8.288 15.945 1.00 88.12 321 TYR A C 1
ATOM 2487 O O . TYR A 1 321 ? -16.464 8.867 15.579 1.00 88.12 321 TYR A O 1
ATOM 2495 N N . GLY A 1 322 ? -14.265 8.922 16.002 1.00 86.81 322 GLY A N 1
ATOM 2496 C CA . GLY A 1 322 ? -14.056 10.312 15.593 1.00 86.81 322 GLY A CA 1
ATOM 2497 C C . GLY A 1 322 ? -14.479 11.361 16.625 1.00 86.81 322 GLY A C 1
ATOM 2498 O O . GLY A 1 322 ? -14.584 12.540 16.279 1.00 86.81 322 GLY A O 1
ATOM 2499 N N . TYR A 1 323 ? -14.731 10.958 17.874 1.00 93.06 323 TYR A N 1
ATOM 2500 C CA . TYR A 1 323 ? -15.048 11.857 18.984 1.00 93.06 323 TYR A CA 1
ATOM 2501 C C . TYR A 1 323 ? -13.788 12.157 19.804 1.00 93.06 323 TYR A C 1
ATOM 2503 O O . TYR A 1 323 ? -13.308 11.301 20.541 1.00 93.06 323 TYR A O 1
ATOM 2511 N N . ASP A 1 324 ? -13.270 13.377 19.691 1.00 89.19 324 ASP A N 1
ATOM 2512 C CA . ASP A 1 324 ? -12.055 13.877 20.357 1.00 89.19 324 ASP A CA 1
ATOM 2513 C C . ASP A 1 324 ? -12.357 14.812 21.545 1.00 89.19 324 ASP A C 1
ATOM 2515 O O . ASP A 1 324 ? -11.454 15.370 22.168 1.00 89.19 324 ASP A O 1
ATOM 2519 N N . LYS A 1 325 ? -13.642 15.023 21.838 1.00 91.06 325 LYS A N 1
ATOM 2520 C CA . LYS A 1 325 ? -14.143 15.903 22.896 1.00 91.06 325 LYS A CA 1
ATOM 2521 C C . LYS A 1 325 ? -15.072 15.113 23.798 1.00 91.06 325 LYS A C 1
ATOM 2523 O O . LYS A 1 325 ? -16.013 14.489 23.307 1.00 91.06 325 LYS A O 1
ATOM 2528 N N . ILE A 1 326 ? -14.824 15.124 25.105 1.00 93.50 326 ILE A N 1
ATOM 2529 C CA . ILE A 1 326 ? -15.526 14.261 26.065 1.00 93.50 326 ILE A CA 1
ATOM 2530 C C . ILE A 1 326 ? -15.874 15.052 27.324 1.00 93.50 326 ILE A C 1
ATOM 2532 O O . ILE A 1 326 ? -15.010 15.706 27.899 1.00 93.50 326 ILE A O 1
ATOM 2536 N N . VAL A 1 327 ? -17.132 14.990 27.770 1.00 91.25 327 VAL A N 1
ATOM 2537 C CA . VAL A 1 327 ? -17.556 15.560 29.059 1.00 91.25 327 VAL A CA 1
ATOM 2538 C C . VAL A 1 327 ? -18.503 14.614 29.786 1.00 91.25 327 VAL A C 1
ATOM 2540 O O . VAL A 1 327 ? -19.508 14.179 29.228 1.00 91.25 327 VAL A O 1
ATOM 2543 N N . PHE A 1 328 ? -18.200 14.341 31.054 1.00 91.75 328 PHE A N 1
ATOM 2544 C CA . PHE A 1 328 ? -19.009 13.553 31.985 1.00 91.75 328 PHE A CA 1
ATOM 2545 C C . PHE A 1 328 ? -19.463 14.448 33.132 1.00 91.75 328 PHE A C 1
ATOM 2547 O O . PHE A 1 328 ? -18.628 15.076 33.790 1.00 91.75 328 PHE A O 1
ATOM 2554 N N . PHE A 1 329 ? -20.764 14.488 33.413 1.00 87.75 329 PHE A N 1
ATOM 2555 C CA . PHE A 1 329 ? -21.296 15.343 34.472 1.00 87.75 329 PHE A CA 1
ATOM 2556 C C . PHE A 1 329 ? -22.567 14.785 35.114 1.00 87.75 329 PHE A C 1
ATOM 2558 O O . PHE A 1 329 ? -23.398 14.182 34.434 1.00 87.75 329 PHE A O 1
ATOM 2565 N N . SER A 1 330 ? -22.731 15.010 36.419 1.00 85.94 330 SER A N 1
ATOM 2566 C CA . SER A 1 330 ? -23.977 14.735 37.134 1.00 85.94 330 SER A CA 1
ATOM 2567 C C . SER A 1 330 ? -24.993 15.852 36.925 1.00 85.94 330 SER A C 1
ATOM 2569 O O . SER A 1 330 ? -24.641 17.025 36.759 1.00 85.94 330 SER A O 1
ATOM 2571 N N . ALA A 1 331 ? -26.267 15.474 36.915 1.00 79.31 331 ALA A N 1
ATOM 2572 C CA . ALA A 1 331 ? -27.376 16.372 36.645 1.00 79.31 331 ALA A CA 1
ATOM 2573 C C . ALA A 1 331 ? -28.637 15.954 37.404 1.00 79.31 331 ALA A C 1
ATOM 2575 O O . ALA A 1 331 ? -28.875 14.768 37.627 1.00 79.31 331 ALA A O 1
ATOM 2576 N N . HIS A 1 332 ? -29.479 16.932 37.741 1.00 69.81 332 HIS A N 1
ATOM 2577 C CA . HIS A 1 332 ? -30.794 16.709 38.340 1.00 69.81 332 HIS A CA 1
ATOM 2578 C C . HIS A 1 332 ? -31.878 17.493 37.599 1.00 69.81 332 HIS A C 1
ATOM 2580 O O . HIS A 1 332 ? -31.619 18.505 36.954 1.00 69.81 332 HIS A O 1
ATOM 2586 N N . SER A 1 333 ? -33.124 17.033 37.708 1.00 62.44 333 SER A N 1
ATOM 2587 C CA . SER A 1 333 ? -34.283 17.621 37.023 1.00 62.44 333 SER A CA 1
ATOM 2588 C C . SER A 1 333 ? -34.839 18.891 37.692 1.00 62.44 333 SER A C 1
ATOM 2590 O O . SER A 1 333 ? -35.976 19.274 37.422 1.00 62.44 333 SER A O 1
ATOM 2592 N N . THR A 1 334 ? -34.105 19.519 38.616 1.00 56.53 334 THR A N 1
ATOM 2593 C CA . THR A 1 334 ? -34.556 20.727 39.325 1.00 56.53 334 THR A CA 1
ATOM 2594 C C . THR A 1 334 ? -34.241 21.995 38.531 1.00 56.53 334 THR A C 1
ATOM 2596 O O . THR A 1 334 ? -33.215 22.086 37.867 1.00 56.53 334 THR A O 1
ATOM 2599 N N . LEU A 1 335 ? -35.140 22.981 38.606 1.00 46.44 335 LEU A N 1
ATOM 2600 C CA . LEU A 1 335 ? -35.123 24.211 37.799 1.00 46.44 335 LEU A CA 1
ATOM 2601 C C . LEU A 1 335 ? -33.892 25.116 38.024 1.00 46.44 335 LEU A C 1
ATOM 2603 O O . LEU A 1 335 ? -33.549 25.885 37.126 1.00 46.44 335 LEU A O 1
ATOM 2607 N N . ASP A 1 336 ? -33.203 24.997 39.162 1.00 47.94 336 ASP A N 1
ATOM 2608 C CA . ASP A 1 336 ? -32.003 25.776 39.488 1.00 47.94 336 ASP A CA 1
ATOM 2609 C C . ASP A 1 336 ? -30.726 24.982 39.184 1.00 47.94 336 ASP A C 1
ATOM 2611 O O . ASP A 1 336 ? -30.200 24.270 40.033 1.00 47.94 336 ASP A O 1
ATOM 2615 N N . GLY A 1 337 ? -30.224 25.121 37.954 1.00 56.56 337 GLY A N 1
ATOM 2616 C CA . GLY A 1 337 ? -28.949 24.539 37.522 1.00 56.56 337 GLY A CA 1
ATOM 2617 C C . GLY A 1 337 ? -29.039 23.048 37.186 1.00 56.56 337 GLY A C 1
ATOM 2618 O O . GLY A 1 337 ? -29.232 22.200 38.046 1.00 56.56 337 GLY A O 1
ATOM 2619 N N . ILE A 1 338 ? -28.864 22.717 35.903 1.00 62.50 338 ILE A N 1
ATOM 2620 C CA . ILE A 1 338 ? -29.013 21.337 35.410 1.00 62.50 338 ILE A CA 1
ATOM 2621 C C . ILE A 1 338 ? -27.819 20.465 35.806 1.00 62.50 338 ILE A C 1
ATOM 2623 O O . ILE A 1 338 ? -28.002 19.282 36.051 1.00 62.50 338 ILE A O 1
ATOM 2627 N N . ILE A 1 339 ? -26.611 21.035 35.869 1.00 65.38 339 ILE A N 1
ATOM 2628 C CA . ILE A 1 339 ? -25.369 20.312 36.176 1.00 65.38 339 ILE A CA 1
ATOM 2629 C C . ILE A 1 339 ? -24.986 20.549 37.637 1.00 65.38 339 ILE A C 1
ATOM 2631 O O . ILE A 1 339 ? -24.835 21.697 38.048 1.00 65.38 339 ILE A O 1
ATOM 2635 N N . GLU A 1 340 ? -24.776 19.470 38.390 1.00 68.56 340 GLU A N 1
ATOM 2636 C CA . GLU A 1 340 ? -24.322 19.521 39.786 1.00 68.56 340 GLU A CA 1
ATOM 2637 C C . GLU A 1 340 ? -22.790 19.422 39.877 1.00 68.56 340 GLU A C 1
ATOM 2639 O O . GLU A 1 340 ? -22.154 20.214 40.573 1.00 68.56 340 GLU A O 1
ATOM 2644 N N . ARG A 1 341 ? -22.175 18.478 39.152 1.00 78.00 341 ARG A N 1
ATOM 2645 C CA . ARG A 1 341 ? -20.724 18.243 39.186 1.00 78.00 341 ARG A CA 1
ATOM 2646 C C . ARG A 1 341 ? -20.209 17.756 37.838 1.00 78.00 341 ARG A C 1
ATOM 2648 O O . ARG A 1 341 ? -20.819 16.898 37.212 1.00 78.00 341 ARG A O 1
ATOM 2655 N N . ILE A 1 342 ? -19.045 18.246 37.414 1.00 83.56 342 ILE A N 1
ATOM 2656 C CA . ILE A 1 342 ? -18.303 17.667 36.285 1.00 83.56 342 ILE A CA 1
ATOM 2657 C C . ILE A 1 342 ? -17.303 16.652 36.832 1.00 83.56 342 ILE A C 1
ATOM 2659 O O . ILE A 1 342 ? -16.516 16.966 37.725 1.00 83.56 342 ILE A O 1
ATOM 2663 N N . TYR A 1 343 ? -17.348 15.435 36.300 1.00 86.75 343 TYR A N 1
ATOM 2664 C CA . TYR A 1 343 ? -16.392 14.381 36.627 1.00 86.75 343 TYR A CA 1
ATOM 2665 C C . TYR A 1 343 ? -15.155 14.450 35.732 1.00 86.75 343 TYR A C 1
ATOM 2667 O O . TYR A 1 343 ? -14.047 14.209 36.202 1.00 86.75 343 TYR A O 1
ATOM 2675 N N . TRP A 1 344 ? -15.340 14.781 34.452 1.00 89.19 344 TRP A N 1
ATOM 2676 C CA . TRP A 1 344 ? -14.270 14.835 33.457 1.00 89.19 344 TRP A CA 1
ATOM 2677 C C . TRP A 1 344 ? -14.662 15.733 32.286 1.00 89.19 344 TRP A C 1
ATOM 2679 O O . TRP A 1 344 ? -15.808 15.700 31.843 1.00 89.19 344 TRP A O 1
ATOM 2689 N N . ILE A 1 345 ? -13.703 16.529 31.813 1.00 88.56 345 ILE A N 1
ATOM 2690 C CA . ILE A 1 345 ? -13.759 17.321 30.584 1.00 88.56 345 ILE A CA 1
ATOM 2691 C C . ILE A 1 345 ? -12.450 17.123 29.815 1.00 88.56 345 ILE A C 1
ATOM 2693 O O . ILE A 1 345 ? -11.374 17.119 30.412 1.00 88.56 345 ILE A O 1
ATOM 2697 N N . GLU A 1 346 ? -12.552 16.930 28.505 1.00 88.31 346 GLU A N 1
ATOM 2698 C CA . GLU A 1 346 ? -11.428 16.732 27.593 1.00 88.31 346 GLU A CA 1
ATOM 2699 C C . GLU A 1 346 ? -11.747 17.287 26.199 1.00 88.31 346 GLU A C 1
ATOM 2701 O O . GLU A 1 346 ? -12.900 17.237 25.754 1.00 88.31 346 GLU A O 1
ATOM 2706 N N . GLY A 1 347 ? -10.712 17.792 25.522 1.00 83.56 347 GLY A N 1
ATOM 2707 C CA . GLY A 1 347 ? -10.774 18.363 24.174 1.00 83.56 347 GLY A CA 1
ATOM 2708 C C . GLY A 1 347 ? -11.115 19.859 24.134 1.00 83.56 347 GLY A C 1
ATOM 2709 O O . GLY A 1 347 ? -11.642 20.422 25.091 1.00 83.56 347 GLY A O 1
ATOM 2710 N N . ASP A 1 348 ? -10.818 20.501 23.001 1.00 79.06 348 ASP A N 1
ATOM 2711 C CA . ASP A 1 348 ? -11.142 21.912 22.733 1.00 79.06 348 ASP A CA 1
ATOM 2712 C C . ASP A 1 348 ? -12.577 22.050 22.197 1.00 79.06 348 ASP A C 1
ATOM 2714 O O . ASP A 1 348 ? -12.832 21.892 21.005 1.00 79.06 348 ASP A O 1
ATOM 2718 N N . TRP A 1 349 ? -13.544 22.331 23.068 1.00 75.38 349 TRP A N 1
ATOM 2719 C CA . TRP A 1 349 ? -14.960 22.405 22.683 1.00 75.38 349 TRP A CA 1
ATOM 2720 C C . TRP A 1 349 ? -15.358 23.670 21.907 1.00 75.38 349 TRP A C 1
ATOM 2722 O O . TRP A 1 349 ? -16.445 23.689 21.307 1.00 75.38 349 TRP A O 1
ATOM 2732 N N . PHE A 1 350 ? -14.521 24.712 21.891 1.00 68.94 350 PHE A N 1
ATOM 2733 C CA . PHE A 1 350 ? -14.856 25.998 21.273 1.00 68.94 350 PHE A CA 1
ATOM 2734 C C . PHE A 1 350 ? -13.999 26.365 20.055 1.00 68.94 350 PHE A C 1
ATOM 2736 O O . PHE A 1 350 ? -14.356 27.322 19.374 1.00 68.94 350 PHE A O 1
ATOM 2743 N N . ASP A 1 351 ? -13.010 25.540 19.688 1.00 63.09 351 ASP A N 1
ATOM 2744 C CA . ASP A 1 351 ? -12.072 25.792 18.579 1.00 63.09 351 ASP A CA 1
ATOM 2745 C C . ASP A 1 351 ? -11.283 27.115 18.771 1.00 63.09 351 ASP A C 1
ATOM 2747 O O . ASP A 1 351 ? -10.850 27.733 17.795 1.00 63.09 351 ASP A O 1
ATOM 2751 N N . ASP A 1 352 ? -11.109 27.567 20.019 1.00 64.31 352 ASP A N 1
ATOM 2752 C CA . ASP A 1 352 ? -10.400 28.802 20.394 1.00 64.31 352 ASP A CA 1
ATOM 2753 C C . ASP A 1 352 ? -9.067 28.542 21.121 1.00 64.31 352 ASP A C 1
ATOM 2755 O O . ASP A 1 352 ? -8.303 29.477 21.366 1.00 64.31 352 ASP A O 1
ATOM 2759 N N . GLY A 1 353 ? -8.744 27.274 21.402 1.00 58.97 353 GLY A N 1
ATOM 2760 C CA . GLY A 1 353 ? -7.511 26.870 22.070 1.00 58.97 353 GLY A CA 1
ATOM 2761 C C . GLY A 1 353 ? -7.437 27.226 23.559 1.00 58.97 353 GLY A C 1
ATOM 2762 O O . GLY A 1 353 ? -6.382 27.013 24.165 1.00 58.97 353 GLY A O 1
ATOM 2763 N N . GLU A 1 354 ? -8.507 27.748 24.169 1.00 58.09 354 GLU A N 1
ATOM 2764 C CA . GLU A 1 354 ? -8.528 28.056 25.600 1.00 58.09 354 GLU A CA 1
ATOM 2765 C C . GLU A 1 354 ? -8.916 26.827 26.442 1.00 58.09 354 GLU A C 1
ATOM 2767 O O . GLU A 1 354 ? -9.790 26.032 26.097 1.00 58.09 354 GLU A O 1
ATOM 2772 N N . ASN A 1 355 ? -8.260 26.656 27.597 1.00 56.03 355 ASN A N 1
ATOM 2773 C CA . ASN A 1 355 ? -8.641 25.624 28.562 1.00 56.03 355 ASN A CA 1
ATOM 2774 C C . ASN A 1 355 ? -9.967 26.010 29.227 1.00 56.03 355 ASN A C 1
ATOM 2776 O O . ASN A 1 355 ? -10.034 26.957 30.008 1.00 56.03 355 ASN A O 1
ATOM 2780 N N . ILE A 1 356 ? -11.015 25.244 28.941 1.00 63.19 356 ILE A N 1
ATOM 2781 C CA . ILE A 1 356 ? -12.364 25.500 29.443 1.00 63.19 356 ILE A CA 1
ATOM 2782 C C . ILE A 1 356 ? -12.496 24.960 30.866 1.00 63.19 356 ILE A C 1
ATOM 2784 O O . ILE A 1 356 ? -12.330 23.762 31.109 1.00 63.19 356 ILE A O 1
ATOM 2788 N N . ASP A 1 357 ? -12.864 25.827 31.807 1.00 61.22 357 ASP A N 1
ATOM 2789 C CA . ASP A 1 357 ? -13.286 25.394 33.135 1.00 61.22 357 ASP A CA 1
ATOM 2790 C C . ASP A 1 357 ? -14.754 24.922 33.148 1.00 61.22 357 ASP A C 1
ATOM 2792 O O . ASP A 1 357 ? -15.571 25.220 32.268 1.00 61.22 357 ASP A O 1
ATOM 2796 N N . ALA A 1 358 ? -15.111 24.154 34.178 1.00 54.31 358 ALA A N 1
ATOM 2797 C CA . ALA A 1 358 ? -16.447 23.584 34.318 1.00 54.31 358 ALA A CA 1
ATOM 2798 C C . ALA A 1 358 ? -17.566 24.643 34.288 1.00 54.31 358 ALA A C 1
ATOM 2800 O O . ALA A 1 358 ? -18.632 24.402 33.721 1.00 54.31 358 ALA A O 1
ATOM 2801 N N . ALA A 1 359 ? -17.322 25.824 34.865 1.00 57.56 359 ALA A N 1
ATOM 2802 C CA . ALA A 1 359 ? -18.292 26.915 34.924 1.00 57.56 359 ALA A CA 1
ATOM 2803 C C . ALA A 1 359 ? -18.578 27.511 33.534 1.00 57.56 359 ALA A C 1
ATOM 2805 O O . ALA A 1 359 ? -19.723 27.856 33.223 1.00 57.56 359 ALA A O 1
ATOM 2806 N N . THR A 1 360 ? -17.558 27.575 32.679 1.00 64.75 360 THR A N 1
ATOM 2807 C CA . THR A 1 360 ? -17.648 28.062 31.302 1.00 64.75 360 THR A CA 1
ATOM 2808 C C . THR A 1 360 ? -18.409 27.066 30.428 1.00 64.75 360 THR A C 1
ATOM 2810 O O . THR A 1 360 ? -19.397 27.444 29.797 1.00 64.75 360 THR A O 1
ATOM 2813 N N . TYR A 1 361 ? -18.086 25.769 30.471 1.00 67.56 361 TYR A N 1
ATOM 2814 C CA . TYR A 1 361 ? -18.822 24.756 29.694 1.00 67.56 361 TYR A CA 1
ATOM 2815 C C . TYR A 1 361 ? -20.339 24.768 29.985 1.00 67.56 361 TYR A C 1
ATOM 2817 O O . TYR A 1 361 ? -21.165 24.758 29.066 1.00 67.56 361 TYR A O 1
ATOM 2825 N N . ILE A 1 362 ? -20.717 24.873 31.267 1.00 60.38 362 ILE A N 1
ATOM 2826 C CA . ILE A 1 362 ? -22.118 24.899 31.727 1.00 60.38 362 ILE A CA 1
ATOM 2827 C C . ILE A 1 362 ? -22.883 26.108 31.170 1.00 60.38 362 ILE A C 1
ATOM 2829 O O . ILE A 1 362 ? -24.059 25.998 30.814 1.00 60.38 362 ILE A O 1
ATOM 2833 N N . LYS A 1 363 ? -22.231 27.271 31.083 1.00 60.47 363 LYS A N 1
ATOM 2834 C CA . LYS A 1 363 ? -22.861 28.514 30.625 1.00 60.47 363 LYS A CA 1
ATOM 2835 C C . LYS A 1 363 ? -23.101 28.534 29.112 1.00 60.47 363 LYS A C 1
ATOM 2837 O O . LYS A 1 363 ? -24.056 29.173 28.665 1.00 60.47 363 LYS A O 1
ATOM 2842 N N . TYR A 1 364 ? -22.266 27.840 28.337 1.00 59.81 364 TYR A N 1
ATOM 2843 C CA . TYR A 1 364 ? -22.202 27.988 26.879 1.00 59.81 364 TYR A CA 1
ATOM 2844 C C . TYR A 1 364 ? -22.700 26.781 26.071 1.00 59.81 364 TYR A C 1
ATOM 2846 O O . TYR A 1 364 ? -22.840 26.905 24.856 1.00 59.81 364 TYR A O 1
ATOM 2854 N N . CYS A 1 365 ? -23.046 25.653 26.706 1.00 68.25 365 CYS A N 1
ATOM 2855 C CA . CYS A 1 365 ? -23.557 24.468 26.009 1.00 68.25 365 CYS A CA 1
ATOM 2856 C C . CYS A 1 365 ? -25.087 24.291 26.193 1.00 68.25 365 CYS A C 1
ATOM 2858 O O . CYS A 1 365 ? -25.538 23.528 27.052 1.00 68.25 365 CYS A O 1
ATOM 2860 N N . PRO A 1 366 ? -25.941 24.977 25.399 1.00 69.81 366 PRO A N 1
ATOM 2861 C CA . PRO A 1 366 ? -27.401 24.925 25.545 1.00 69.81 366 PRO A CA 1
ATOM 2862 C C . PRO A 1 366 ? -27.997 23.547 25.224 1.00 69.81 366 PRO A C 1
ATOM 2864 O O . PRO A 1 366 ? -29.143 23.276 25.588 1.00 69.81 366 PRO A O 1
ATOM 2867 N N . ILE A 1 367 ? -27.234 22.666 24.565 1.00 76.06 367 ILE A N 1
ATOM 2868 C CA . ILE A 1 367 ? -27.700 21.323 24.218 1.00 76.06 367 ILE A CA 1
ATOM 2869 C C . ILE A 1 367 ? -27.990 20.478 25.462 1.00 76.06 367 ILE A C 1
ATOM 2871 O O . ILE A 1 367 ? -28.943 19.701 25.456 1.00 76.06 367 ILE A O 1
ATOM 2875 N N . THR A 1 368 ? -27.263 20.725 26.556 1.00 74.81 368 THR A N 1
ATOM 2876 C CA . THR A 1 368 ? -27.421 20.045 27.844 1.00 74.81 368 THR A CA 1
ATOM 2877 C C . THR A 1 368 ? -28.844 20.137 28.382 1.00 74.81 368 THR A C 1
ATOM 2879 O O . THR A 1 368 ? -29.298 19.211 29.035 1.00 74.81 368 THR A O 1
ATOM 2882 N N . ARG A 1 369 ? -29.603 21.199 28.076 1.00 76.69 369 ARG A N 1
ATOM 2883 C CA . ARG A 1 369 ? -30.990 21.335 28.559 1.00 76.69 369 ARG A CA 1
ATOM 2884 C C . ARG A 1 369 ? -31.925 20.251 28.031 1.00 76.69 369 ARG A C 1
ATOM 2886 O O . ARG A 1 369 ? -32.854 19.856 28.727 1.00 76.69 369 ARG A O 1
ATOM 2893 N N . HIS A 1 370 ? -31.642 19.732 26.838 1.00 82.00 370 HIS A N 1
ATOM 2894 C CA . HIS A 1 370 ? -32.495 18.743 26.190 1.00 82.00 370 HIS A CA 1
ATOM 2895 C C . HIS A 1 370 ? -32.460 17.386 26.903 1.00 82.00 370 HIS A C 1
ATOM 2897 O O . HIS A 1 370 ? -33.379 16.604 26.704 1.00 82.00 370 HIS A O 1
ATOM 2903 N N . ILE A 1 371 ? -31.476 17.111 27.777 1.00 80.75 371 ILE A N 1
ATOM 2904 C CA . ILE A 1 371 ? -31.422 15.854 28.551 1.00 80.75 371 ILE A CA 1
ATOM 2905 C C . ILE A 1 371 ? -32.589 15.706 29.541 1.00 80.75 371 ILE A C 1
ATOM 2907 O O . ILE A 1 371 ? -32.837 14.609 30.026 1.00 80.75 371 ILE A O 1
ATOM 2911 N N . ILE A 1 372 ? -33.299 16.798 29.849 1.00 77.56 372 ILE A N 1
ATOM 2912 C CA . ILE A 1 372 ? -34.510 16.781 30.684 1.00 77.56 372 ILE A CA 1
ATOM 2913 C C . ILE A 1 372 ? -35.732 16.340 29.862 1.00 77.56 372 ILE A C 1
ATOM 2915 O O . ILE A 1 372 ? -36.678 15.774 30.402 1.00 77.56 372 ILE A O 1
ATOM 2919 N N . GLU A 1 373 ? -35.711 16.592 28.554 1.00 78.44 373 GLU A N 1
ATOM 2920 C CA . GLU A 1 373 ? -36.841 16.380 27.643 1.00 78.44 373 GLU A CA 1
ATOM 2921 C C . GLU A 1 373 ? -36.730 15.069 26.847 1.00 78.44 373 GLU A C 1
ATOM 2923 O O . GLU A 1 373 ? -37.672 14.686 26.157 1.00 78.44 373 GLU A O 1
ATOM 2928 N N . THR A 1 374 ? -35.591 14.373 26.931 1.00 81.44 374 THR A N 1
ATOM 2929 C CA . THR A 1 374 ? -35.321 13.124 26.206 1.00 81.44 374 THR A CA 1
ATOM 2930 C C . THR A 1 374 ? -34.752 12.047 27.118 1.00 81.44 374 THR A C 1
ATOM 2932 O O . THR A 1 374 ? -33.856 12.289 27.923 1.00 81.44 374 THR A O 1
ATOM 2935 N N . ASP A 1 375 ? -35.236 10.825 26.929 1.00 79.75 375 ASP A N 1
ATOM 2936 C CA . ASP A 1 375 ? -34.765 9.615 27.599 1.00 79.75 375 ASP A CA 1
ATOM 2937 C C . ASP A 1 375 ? -33.717 8.843 26.775 1.00 79.75 375 ASP A C 1
ATOM 2939 O O . ASP A 1 375 ? -33.132 7.871 27.250 1.00 79.75 375 ASP A O 1
ATOM 2943 N N . ARG A 1 376 ? -33.467 9.262 25.526 1.00 88.06 376 ARG A N 1
ATOM 2944 C CA . ARG A 1 376 ? -32.586 8.568 24.576 1.00 88.06 376 ARG A CA 1
ATOM 2945 C C . ARG A 1 376 ? -31.391 9.418 24.149 1.00 88.06 376 ARG A C 1
ATOM 2947 O O . ARG A 1 376 ? -31.525 10.639 24.048 1.00 88.06 376 ARG A O 1
ATOM 2954 N N . PRO A 1 377 ? -30.262 8.776 23.779 1.00 94.19 377 PRO A N 1
ATOM 2955 C CA . PRO A 1 377 ? -29.126 9.459 23.174 1.00 94.19 377 PRO A CA 1
ATOM 2956 C C . PRO A 1 377 ? -29.522 10.186 21.889 1.00 94.19 377 PRO A C 1
ATOM 2958 O O . PRO A 1 377 ? -30.277 9.626 21.090 1.00 94.19 377 PRO A O 1
ATOM 2961 N N . PHE A 1 378 ? -28.996 11.381 21.642 1.00 94.12 378 PHE A N 1
ATOM 2962 C CA . PHE A 1 378 ? -29.341 12.182 20.464 1.00 94.12 378 PHE A CA 1
ATOM 2963 C C . PHE A 1 378 ? -28.132 12.924 19.896 1.00 94.12 378 PHE A C 1
ATOM 2965 O O . PHE A 1 378 ? -27.219 13.312 20.624 1.00 94.12 378 PHE A O 1
ATOM 2972 N N . PHE A 1 379 ? -28.128 13.125 18.577 1.00 94.56 379 PHE A N 1
ATOM 2973 C CA . PHE A 1 379 ? -27.064 13.869 17.913 1.00 94.56 379 PHE A CA 1
ATOM 2974 C C . PHE A 1 379 ? -27.339 15.368 17.929 1.00 94.56 379 PHE A C 1
ATOM 2976 O O . PHE A 1 379 ? -28.485 15.819 17.852 1.00 94.56 379 PHE A O 1
ATOM 2983 N N . TRP A 1 380 ? -26.268 16.150 17.946 1.00 92.56 380 TRP A N 1
ATOM 2984 C CA . TRP A 1 380 ? -26.319 17.596 17.816 1.00 92.56 380 TRP A CA 1
ATOM 2985 C C . TRP A 1 380 ? -25.216 18.107 16.889 1.00 92.56 380 TRP A C 1
ATOM 2987 O O . TRP A 1 380 ? -24.225 17.431 16.623 1.00 92.56 380 TRP A O 1
ATOM 2997 N N . THR A 1 381 ? -25.422 19.298 16.332 1.00 89.56 381 THR A N 1
ATOM 2998 C CA . THR A 1 381 ? -24.430 20.018 15.524 1.00 89.56 381 THR A CA 1
ATOM 2999 C C . THR A 1 381 ? -24.290 21.439 16.041 1.00 89.56 381 THR A C 1
ATOM 3001 O O . THR A 1 381 ? -25.297 22.107 16.285 1.00 89.56 381 THR A O 1
ATOM 3004 N N . LYS A 1 382 ? -23.046 21.899 16.145 1.00 85.94 382 LYS A N 1
ATOM 3005 C CA . LYS A 1 382 ? -22.645 23.285 16.356 1.00 85.94 382 LYS A CA 1
ATOM 3006 C C . LYS A 1 382 ? -22.167 23.854 15.022 1.00 85.94 382 LYS A C 1
ATOM 3008 O O . LYS A 1 382 ? -21.174 23.387 14.464 1.00 85.94 382 LYS A O 1
ATOM 3013 N N . LYS A 1 383 ? -22.883 24.851 14.499 1.00 75.62 383 LYS A N 1
ATOM 3014 C CA . LYS A 1 383 ? -22.445 25.590 13.307 1.00 75.62 383 LYS A CA 1
ATOM 3015 C C . LYS A 1 383 ? -21.738 26.885 13.717 1.00 75.62 383 LYS A C 1
ATOM 3017 O O . LYS A 1 383 ? -22.303 27.611 14.541 1.00 75.62 383 LYS A O 1
ATOM 3022 N N . PRO A 1 384 ? -20.569 27.201 13.133 1.00 64.00 384 PRO A N 1
ATOM 3023 C CA . PRO A 1 384 ? -19.997 28.534 13.242 1.00 64.00 384 PRO A CA 1
ATOM 3024 C C . PRO A 1 384 ? -20.889 29.506 12.457 1.00 64.00 384 PRO A C 1
ATOM 3026 O O . PRO A 1 384 ? -21.135 29.310 11.268 1.00 64.00 384 PRO A O 1
ATOM 3029 N N . ASP A 1 385 ? -21.425 30.516 13.133 1.00 59.19 385 ASP A N 1
ATOM 3030 C CA . ASP A 1 385 ? -22.180 31.615 12.525 1.00 59.19 385 ASP A CA 1
ATOM 3031 C C . ASP A 1 385 ? -21.556 32.929 13.008 1.00 59.19 385 ASP A C 1
ATOM 3033 O O . ASP A 1 385 ? -21.141 33.035 14.163 1.00 59.19 385 ASP A O 1
ATOM 3037 N N . VAL A 1 386 ? -21.475 33.918 12.116 1.00 52.88 386 VAL A N 1
ATOM 3038 C CA . VAL A 1 386 ? -20.657 35.140 12.239 1.00 52.88 386 VAL A CA 1
ATOM 3039 C C . VAL A 1 386 ? -21.065 36.000 13.446 1.00 52.88 386 VAL A C 1
ATOM 3041 O O . VAL A 1 386 ? -20.265 36.792 13.929 1.00 52.88 386 VAL A O 1
ATOM 3044 N N . ASN A 1 387 ? -22.283 35.815 13.971 1.00 51.41 387 ASN A N 1
ATOM 3045 C CA . ASN A 1 387 ? -22.820 36.608 15.082 1.00 51.41 387 ASN A CA 1
ATOM 3046 C C . ASN A 1 387 ? -23.176 35.811 16.355 1.00 51.41 387 ASN A C 1
ATOM 3048 O O . ASN A 1 387 ? -23.343 36.432 17.407 1.00 51.41 387 ASN A O 1
ATOM 3052 N N . ARG A 1 388 ? -23.341 34.475 16.304 1.00 58.62 388 ARG A N 1
ATOM 3053 C CA . ARG A 1 388 ? -23.633 33.638 17.492 1.00 58.62 388 ARG A CA 1
ATOM 3054 C C . ARG A 1 388 ? -23.580 32.142 17.177 1.00 58.62 388 ARG A C 1
ATOM 3056 O O . ARG A 1 388 ? -24.267 31.693 16.267 1.00 58.62 388 ARG A O 1
ATOM 3063 N N . GLU A 1 389 ? -22.873 31.353 17.981 1.00 65.00 389 GLU A N 1
ATOM 3064 C CA . GLU A 1 389 ? -22.868 29.890 17.843 1.00 65.00 389 GLU A CA 1
ATOM 3065 C C . GLU A 1 389 ? -24.287 29.300 17.957 1.00 65.00 389 GLU A C 1
ATOM 3067 O O . GLU A 1 389 ? -25.016 29.582 18.914 1.00 65.00 389 GLU A O 1
ATOM 3072 N N . GLN A 1 390 ? -24.687 28.461 16.992 1.00 73.00 390 GLN A N 1
ATOM 3073 C CA . GLN A 1 390 ? -25.988 27.785 17.008 1.00 73.00 390 GLN A CA 1
ATOM 3074 C C . GLN A 1 390 ? -25.826 26.276 17.192 1.00 73.00 390 GLN A C 1
ATOM 3076 O O . GLN A 1 390 ? -25.339 25.574 16.301 1.00 73.00 390 GLN A O 1
ATOM 3081 N N . TYR A 1 391 ? -26.316 25.782 18.329 1.00 81.25 391 TYR A N 1
ATOM 3082 C CA . TYR A 1 391 ? -26.475 24.358 18.614 1.00 81.25 391 TYR A CA 1
ATOM 3083 C C . TYR A 1 391 ? -27.855 23.892 18.154 1.00 81.25 391 TYR A C 1
ATOM 3085 O O . TYR A 1 391 ? -28.862 24.545 18.434 1.00 81.25 391 TYR A O 1
ATOM 3093 N N . ARG A 1 392 ? -27.919 22.754 17.458 1.00 85.94 392 ARG A N 1
ATOM 3094 C CA . ARG A 1 392 ? -29.183 22.132 17.038 1.00 85.94 392 ARG A CA 1
ATOM 3095 C C . ARG A 1 392 ? -29.140 20.625 17.236 1.00 85.94 392 ARG A C 1
ATOM 3097 O O . ARG A 1 392 ? -28.166 19.992 16.836 1.00 85.94 392 ARG A O 1
ATOM 3104 N N . VAL A 1 393 ? -30.217 20.060 17.782 1.00 87.75 393 VAL A N 1
ATOM 3105 C CA . VAL A 1 393 ? -30.471 18.612 17.748 1.00 87.75 393 VAL A CA 1
ATOM 3106 C C . VAL A 1 393 ? -30.730 18.202 16.299 1.00 87.75 393 VAL A C 1
ATOM 3108 O O . VAL A 1 393 ? -31.474 18.871 15.580 1.00 87.75 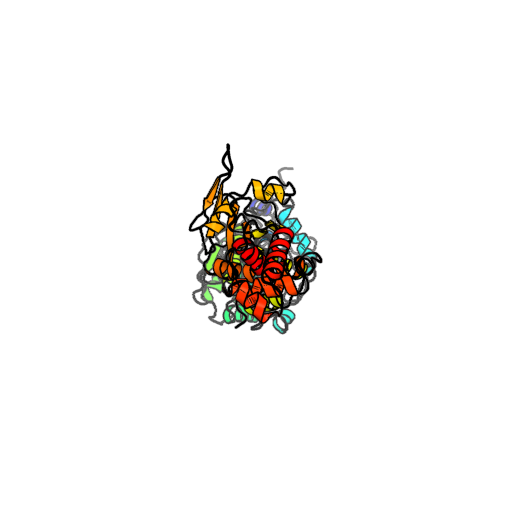393 VAL A O 1
ATOM 3111 N N . VAL A 1 394 ? -30.100 17.120 15.849 1.00 87.56 394 VAL A N 1
ATOM 3112 C CA . VAL A 1 394 ? -30.208 16.625 14.472 1.00 87.56 394 VAL A CA 1
ATOM 3113 C C . VAL A 1 394 ? -30.426 15.117 14.455 1.00 87.56 394 VAL A C 1
ATOM 3115 O O . VAL A 1 394 ? -29.945 14.397 15.321 1.00 87.56 394 VAL A O 1
ATOM 3118 N N . ALA A 1 395 ? -31.119 14.616 13.431 1.00 83.50 395 ALA A N 1
ATOM 3119 C CA . ALA A 1 395 ? -31.255 13.173 13.227 1.00 83.50 395 ALA A CA 1
ATOM 3120 C C . ALA A 1 395 ? -29.945 12.537 12.731 1.00 83.50 395 ALA A C 1
ATOM 3122 O O . ALA A 1 395 ? -29.593 11.435 13.141 1.00 83.50 395 ALA A O 1
ATOM 3123 N N . LYS A 1 396 ? -29.222 13.240 11.848 1.00 82.50 396 LYS A N 1
ATOM 3124 C CA . LYS A 1 396 ? -27.921 12.822 11.323 1.00 82.50 396 LYS A CA 1
ATOM 3125 C C . LYS A 1 396 ? -26.993 14.038 11.196 1.00 82.50 396 LYS A C 1
ATOM 3127 O O . LYS A 1 396 ? -27.398 15.008 10.547 1.00 82.50 396 LYS A O 1
ATOM 3132 N N . PRO A 1 397 ? -25.784 14.006 11.777 1.00 86.38 397 PRO A N 1
ATOM 3133 C CA . PRO A 1 397 ? -24.788 15.059 11.606 1.00 86.38 397 PRO A CA 1
ATOM 3134 C C . PRO A 1 397 ? -24.376 15.201 10.136 1.00 86.38 397 PRO A C 1
ATOM 3136 O O . PRO A 1 397 ? -24.137 14.200 9.458 1.00 86.38 397 PRO A O 1
ATOM 3139 N N . LYS A 1 398 ? -24.340 16.438 9.627 1.00 76.25 398 LYS A N 1
ATOM 3140 C CA . LYS A 1 398 ? -23.901 16.778 8.264 1.00 76.25 398 LYS A CA 1
ATOM 3141 C C . LYS A 1 398 ? -23.348 18.203 8.219 1.00 76.25 398 LYS A C 1
ATOM 3143 O O . LYS A 1 398 ? -23.892 19.093 8.877 1.00 76.25 398 LYS A O 1
ATOM 3148 N N . GLY A 1 399 ? -22.387 18.433 7.328 1.00 76.62 399 GLY A N 1
ATOM 3149 C CA . GLY A 1 399 ? -21.825 19.754 7.037 1.00 76.62 399 GLY A CA 1
ATOM 3150 C C . GLY A 1 399 ? -20.519 20.022 7.780 1.00 76.62 399 GLY A C 1
ATOM 3151 O O . GLY A 1 399 ? -19.921 19.112 8.334 1.00 76.62 399 GLY A O 1
ATOM 3152 N N . SER A 1 400 ? -20.071 21.273 7.747 1.00 72.06 400 SER A N 1
ATOM 3153 C CA . SER A 1 400 ? -18.892 21.742 8.474 1.00 72.06 400 SER A CA 1
ATOM 3154 C C . SER A 1 400 ? -19.261 22.181 9.894 1.00 72.06 400 SER A C 1
ATOM 3156 O O . SER A 1 400 ? -20.274 22.863 10.081 1.00 72.06 400 SER A O 1
ATOM 3158 N N . GLY A 1 401 ? -18.425 21.854 10.877 1.00 82.25 401 GLY A N 1
ATOM 3159 C CA . GLY A 1 401 ? -18.585 22.273 12.271 1.00 82.25 401 GLY A CA 1
ATOM 3160 C C . GLY A 1 401 ? -18.255 21.152 13.252 1.00 82.25 401 GLY A C 1
ATOM 3161 O O . GLY A 1 401 ? -17.720 20.116 12.863 1.00 82.25 401 GLY A O 1
ATOM 3162 N N . ILE A 1 402 ? -18.587 21.368 14.525 1.00 86.19 402 ILE A N 1
ATOM 3163 C CA . ILE A 1 402 ? -18.499 20.323 15.550 1.00 86.19 402 ILE A CA 1
ATOM 3164 C C . ILE A 1 402 ? -19.837 19.594 15.599 1.00 86.19 402 ILE A C 1
ATOM 3166 O O . ILE A 1 402 ? -20.908 20.203 15.659 1.00 86.19 402 ILE A O 1
ATOM 3170 N N . HIS A 1 403 ? -19.774 18.276 15.598 1.00 91.69 403 HIS A N 1
ATOM 3171 C CA . HIS A 1 403 ? -20.909 17.395 15.787 1.00 91.69 403 HIS A CA 1
ATOM 3172 C C . HIS A 1 403 ? -20.734 16.626 17.086 1.00 91.69 403 HIS A C 1
ATOM 3174 O O . HIS A 1 403 ? -19.610 16.420 17.534 1.00 91.69 403 HIS A O 1
ATOM 3180 N N . GLY A 1 404 ? -21.827 16.160 17.677 1.00 93.25 404 GLY A N 1
ATOM 3181 C CA . GLY A 1 404 ? -21.717 15.363 18.885 1.00 93.25 404 GLY A CA 1
ATOM 3182 C C . GLY A 1 404 ? -22.898 14.460 19.167 1.00 93.25 404 GLY A C 1
ATOM 3183 O O . GLY A 1 404 ? -23.936 14.529 18.507 1.00 93.25 404 GLY A O 1
ATOM 3184 N N . LEU A 1 405 ? -22.695 13.589 20.149 1.00 95.81 405 LEU A N 1
ATOM 3185 C CA . LEU A 1 405 ? -23.667 12.652 20.692 1.00 95.81 405 LEU A CA 1
ATOM 3186 C C . LEU A 1 405 ? -23.853 12.973 22.176 1.00 95.81 405 LEU A C 1
ATOM 3188 O O . LEU A 1 405 ? -22.902 12.918 22.952 1.00 95.81 405 LEU A O 1
ATOM 3192 N N . GLN A 1 406 ? -25.080 13.314 22.561 1.00 94.69 406 GLN A N 1
ATOM 3193 C CA . GLN A 1 406 ? -25.468 13.509 23.953 1.00 94.69 406 GLN A CA 1
ATOM 3194 C C . GLN A 1 406 ? -26.143 12.236 24.464 1.00 94.69 406 GLN A C 1
ATOM 3196 O O . GLN A 1 406 ? -27.064 11.734 23.819 1.00 94.69 406 GLN A O 1
ATOM 3201 N N . ILE A 1 407 ? -25.709 11.735 25.619 1.00 95.81 407 ILE A N 1
ATOM 3202 C CA . ILE A 1 407 ? -26.157 10.478 26.229 1.00 95.81 407 ILE A CA 1
ATOM 3203 C C . ILE A 1 407 ? -26.683 10.791 27.640 1.00 95.81 407 ILE A C 1
ATOM 3205 O O . ILE A 1 407 ? -25.886 10.910 28.573 1.00 95.81 407 ILE A O 1
ATOM 3209 N N . PRO A 1 408 ? -28.003 10.980 27.815 1.00 93.38 408 PRO A N 1
ATOM 3210 C CA . PRO A 1 408 ? -28.617 11.103 29.137 1.00 93.38 408 PRO A CA 1
ATOM 3211 C C . PRO A 1 408 ? -28.470 9.806 29.943 1.00 93.38 408 PRO A C 1
ATOM 3213 O O . PRO A 1 408 ? -28.697 8.724 29.400 1.00 93.38 408 PRO A O 1
ATOM 3216 N N . ILE A 1 409 ? -28.131 9.910 31.231 1.00 91.69 409 ILE A N 1
ATOM 3217 C CA . ILE A 1 409 ? -27.988 8.768 32.141 1.00 91.69 409 ILE A CA 1
ATOM 3218 C C . ILE A 1 409 ? -29.067 8.832 33.222 1.00 91.69 409 ILE A C 1
ATOM 3220 O O . ILE A 1 409 ? -29.146 9.789 33.999 1.00 91.69 409 ILE A O 1
ATOM 3224 N N . PHE A 1 410 ? -29.885 7.784 33.278 1.00 85.00 410 PHE A N 1
ATOM 3225 C CA . PHE A 1 410 ? -30.963 7.632 34.247 1.00 85.00 410 PHE A CA 1
ATOM 3226 C C . PHE A 1 410 ? -30.644 6.503 35.219 1.00 85.00 410 PHE A C 1
ATOM 3228 O O . PHE A 1 410 ? -30.253 5.410 34.811 1.00 85.00 410 PHE A O 1
ATOM 3235 N N . GLY A 1 411 ? -30.855 6.765 36.503 1.00 78.50 411 GLY A N 1
ATOM 3236 C CA . GLY A 1 411 ? -30.893 5.738 37.533 1.00 78.50 411 GLY A CA 1
ATOM 3237 C C . GLY A 1 411 ? -32.304 5.556 38.080 1.00 78.50 411 GLY A C 1
ATOM 3238 O O . GLY A 1 411 ? -33.288 6.083 37.561 1.00 78.50 411 GLY A O 1
ATOM 3239 N N . HIS A 1 412 ? -32.406 4.818 39.179 1.00 68.31 412 HIS A N 1
ATOM 3240 C CA . HIS A 1 412 ? -33.677 4.444 39.804 1.00 68.31 412 HIS A CA 1
ATOM 3241 C C . HIS A 1 412 ? -34.550 5.626 40.280 1.00 68.31 412 HIS A C 1
ATOM 3243 O O . HIS A 1 412 ? -35.732 5.432 40.555 1.00 68.31 412 HIS A O 1
ATOM 3249 N N . LEU A 1 413 ? -33.996 6.841 40.375 1.00 63.75 413 LEU A N 1
ATOM 3250 C CA . LEU A 1 413 ? -34.696 8.051 40.838 1.00 63.75 413 LEU A CA 1
ATOM 3251 C C . LEU A 1 413 ? -34.872 9.113 39.746 1.00 63.75 413 LEU A C 1
ATOM 3253 O O . LEU A 1 413 ? -35.279 10.235 40.052 1.00 63.75 413 LEU A O 1
ATOM 3257 N N . GLY A 1 414 ? -34.570 8.775 38.491 1.00 78.19 414 GLY A N 1
ATOM 3258 C CA . GLY A 1 414 ? -34.636 9.689 37.354 1.00 78.19 414 GLY A CA 1
ATOM 3259 C C . GLY A 1 414 ? -33.255 10.071 36.825 1.00 78.19 414 GLY A C 1
ATOM 3260 O O . GLY A 1 414 ? -32.321 9.274 36.884 1.00 78.19 414 GLY A O 1
ATOM 3261 N N . LEU A 1 415 ? -33.149 11.273 36.254 1.00 82.94 415 LEU A N 1
ATOM 3262 C CA . LEU A 1 415 ? -31.915 11.777 35.649 1.00 82.94 415 LEU A CA 1
ATOM 3263 C C . LEU A 1 415 ? -30.817 11.913 36.713 1.00 82.94 415 LEU A C 1
ATOM 3265 O O . LEU A 1 415 ? -31.009 12.599 37.720 1.00 82.94 415 LEU A O 1
ATOM 3269 N N . GLU A 1 416 ? -29.677 11.269 36.470 1.00 84.06 416 GLU A N 1
ATOM 3270 C CA . GLU A 1 416 ? -28.503 11.324 37.348 1.00 84.06 416 GLU A CA 1
ATOM 3271 C C . GLU A 1 416 ? -27.326 12.072 36.716 1.00 84.06 416 GLU A C 1
ATOM 3273 O O . GLU A 1 416 ? -26.443 12.557 37.424 1.00 84.06 416 GLU A O 1
ATOM 3278 N N . GLY A 1 417 ? -27.301 12.189 35.389 1.00 89.25 417 GLY A N 1
ATOM 3279 C CA . GLY A 1 417 ? -26.226 12.854 34.669 1.00 89.25 417 GLY A CA 1
ATOM 3280 C C . GLY A 1 417 ? -26.340 12.704 33.167 1.00 89.25 417 GLY A C 1
ATOM 3281 O O . GLY A 1 417 ? -27.349 12.235 32.640 1.00 89.25 417 GLY A O 1
ATOM 3282 N N . ALA A 1 418 ? -25.287 13.106 32.470 1.00 91.75 418 ALA A N 1
ATOM 3283 C CA . ALA A 1 418 ? -25.127 12.800 31.063 1.00 91.75 418 ALA A CA 1
ATOM 3284 C C . ALA A 1 418 ? -23.652 12.757 30.658 1.00 91.75 418 ALA A C 1
ATOM 3286 O O . ALA A 1 418 ? -22.769 13.312 31.320 1.00 91.75 418 ALA A O 1
ATOM 3287 N N . VAL A 1 419 ? -23.415 12.113 29.520 1.00 94.69 419 VAL A N 1
ATOM 3288 C CA . VAL A 1 419 ? -22.143 12.144 28.804 1.00 94.69 419 VAL A CA 1
ATOM 3289 C C . VAL A 1 419 ? -22.349 12.870 27.481 1.00 94.69 419 VAL A C 1
ATOM 3291 O O . VAL A 1 419 ? -23.312 12.601 26.762 1.00 94.69 419 VAL A O 1
ATOM 3294 N N . SER A 1 420 ? -21.465 13.812 27.169 1.00 93.69 420 SER A N 1
ATOM 3295 C CA . SER A 1 420 ? -21.427 14.497 25.878 1.00 93.69 420 SER A CA 1
ATOM 3296 C C . SER A 1 420 ? -20.128 14.157 25.167 1.00 93.69 420 SER A C 1
ATOM 3298 O O . SER A 1 420 ? -19.048 14.311 25.737 1.00 93.69 420 SER A O 1
ATOM 3300 N N . LEU A 1 421 ? -20.245 13.706 23.922 1.00 95.56 421 LEU A N 1
ATOM 3301 C CA . LEU A 1 421 ? -19.126 13.421 23.033 1.00 95.56 421 LEU A CA 1
ATOM 3302 C C . LEU A 1 421 ? -19.187 14.372 21.838 1.00 95.56 421 LEU A C 1
ATOM 3304 O O . LEU A 1 421 ? -20.273 14.595 21.301 1.00 95.56 421 LEU A O 1
ATOM 3308 N N . GLY A 1 422 ? -18.049 14.899 21.392 1.00 92.69 422 GLY A N 1
ATOM 3309 C CA . GLY A 1 422 ? -17.957 15.811 20.251 1.00 92.69 422 GLY A CA 1
ATO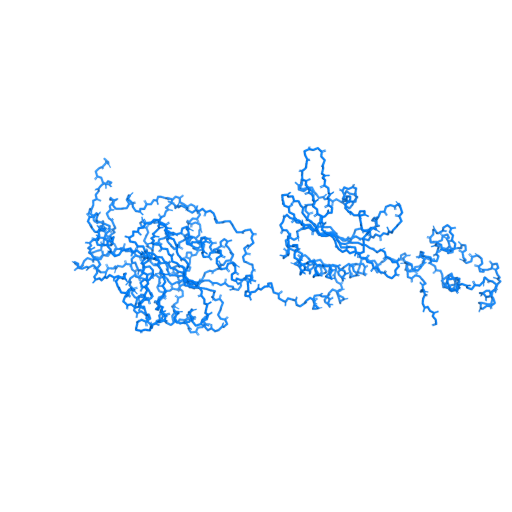M 3310 C C . GLY A 1 422 ? -16.779 15.509 19.324 1.00 92.69 422 GLY A C 1
ATOM 3311 O O . GLY A 1 422 ? -15.797 14.912 19.748 1.00 92.69 422 GLY A O 1
ATOM 3312 N N . GLY A 1 423 ? -16.882 15.929 18.063 1.00 91.12 423 GLY A N 1
ATOM 3313 C CA . GLY A 1 423 ? -15.830 15.804 17.053 1.00 91.12 423 GLY A CA 1
ATOM 3314 C C . GLY A 1 423 ? -16.189 16.466 15.722 1.00 91.12 423 GLY A C 1
ATOM 3315 O O . GLY A 1 423 ? -17.351 16.788 15.466 1.00 91.12 423 GLY A O 1
ATOM 3316 N N . LYS A 1 424 ? -15.190 16.708 14.863 1.00 86.62 424 LYS A N 1
ATOM 3317 C CA . LYS A 1 424 ? -15.402 17.309 13.525 1.00 86.62 424 LYS A CA 1
ATOM 3318 C C . LYS A 1 424 ? -15.851 16.278 12.483 1.00 86.62 424 LYS A C 1
ATOM 3320 O O . LYS A 1 424 ? -16.622 16.610 11.589 1.00 86.62 424 LYS A O 1
ATOM 3325 N N . ALA A 1 425 ? -15.410 15.028 12.619 1.00 86.44 425 ALA A N 1
ATOM 3326 C CA . ALA A 1 425 ? -15.718 13.929 11.705 1.00 86.44 425 ALA A CA 1
ATOM 3327 C C . ALA A 1 425 ? -16.142 12.681 12.498 1.00 86.44 425 ALA A C 1
ATOM 3329 O O . ALA A 1 425 ? -15.367 11.746 12.657 1.00 86.44 425 ALA A O 1
ATOM 3330 N N . ILE A 1 426 ? -17.368 12.700 13.030 1.00 87.50 426 ILE A N 1
ATOM 3331 C CA . ILE A 1 426 ? -17.885 11.631 13.899 1.00 87.50 426 ILE A CA 1
ATOM 3332 C C . ILE A 1 426 ? -18.588 10.519 13.109 1.00 87.50 426 ILE A C 1
ATOM 3334 O O . ILE A 1 426 ? -19.328 10.792 12.156 1.00 87.50 426 ILE A O 1
ATOM 3338 N N . ASP A 1 427 ? -18.445 9.274 13.560 1.00 83.56 427 ASP A N 1
ATOM 3339 C CA . ASP A 1 427 ? -19.288 8.168 13.109 1.00 83.56 427 ASP A CA 1
ATOM 3340 C C . ASP A 1 427 ? -20.686 8.282 13.742 1.00 83.56 427 ASP A C 1
ATOM 3342 O O . ASP A 1 427 ? -20.871 8.187 14.953 1.00 83.56 427 ASP A O 1
ATOM 3346 N N . SER A 1 428 ? -21.699 8.475 12.896 1.00 89.69 428 SER A N 1
ATOM 3347 C CA . SER A 1 428 ? -23.111 8.571 13.297 1.00 89.69 428 SER A CA 1
ATOM 3348 C C . SER A 1 428 ? -23.915 7.298 13.015 1.00 89.69 428 SER A C 1
ATOM 3350 O O . SER A 1 428 ? -25.150 7.331 12.968 1.00 89.69 428 SER A O 1
ATOM 3352 N N . SER A 1 429 ? -23.235 6.173 12.787 1.00 84.25 429 SER A N 1
ATOM 3353 C CA . SER A 1 429 ? -23.855 4.877 12.535 1.00 84.25 429 SER A CA 1
ATOM 3354 C C . SER A 1 429 ? -24.662 4.380 13.747 1.00 84.25 429 SER A C 1
ATOM 3356 O O . SER A 1 429 ? -24.359 4.712 14.899 1.00 84.25 429 SER A O 1
ATOM 3358 N N . PRO A 1 430 ? -25.695 3.539 13.532 1.00 83.12 430 PRO A N 1
ATOM 3359 C CA . PRO A 1 430 ? -26.413 2.893 14.631 1.00 83.12 430 PRO A CA 1
ATOM 3360 C C . PRO A 1 430 ? -25.496 2.088 15.562 1.00 83.12 430 PRO A C 1
ATOM 3362 O O . PRO A 1 430 ? -25.754 2.033 16.763 1.00 83.12 430 PRO A O 1
ATOM 3365 N N . ARG A 1 431 ? -24.419 1.501 15.019 1.00 84.62 431 ARG A N 1
ATOM 3366 C CA . ARG A 1 431 ? -23.413 0.748 15.778 1.00 84.62 431 ARG A CA 1
ATOM 3367 C C . ARG A 1 431 ? -22.643 1.658 16.732 1.00 84.62 431 ARG A C 1
ATOM 3369 O O . ARG A 1 431 ? -22.678 1.400 17.931 1.00 84.62 431 ARG A O 1
ATOM 3376 N N . ALA A 1 432 ? -22.048 2.739 16.221 1.00 86.38 432 ALA A N 1
ATOM 3377 C CA . ALA A 1 432 ? -21.327 3.721 17.034 1.00 86.38 432 ALA A CA 1
ATOM 3378 C C . ALA A 1 432 ? -22.217 4.296 18.140 1.00 86.38 432 ALA A C 1
ATOM 3380 O O . ALA A 1 432 ? -21.841 4.317 19.310 1.00 86.38 432 ALA A O 1
ATOM 3381 N N . ARG A 1 433 ? -23.456 4.675 17.788 1.00 92.25 433 ARG A N 1
ATOM 3382 C CA . ARG A 1 433 ? -24.438 5.169 18.759 1.00 92.25 433 ARG A CA 1
ATOM 3383 C C . ARG A 1 433 ? -24.721 4.146 19.857 1.00 92.25 433 ARG A C 1
ATOM 3385 O O . ARG A 1 433 ? -24.741 4.528 21.021 1.00 92.25 433 ARG A O 1
ATOM 3392 N N . CYS A 1 434 ? -24.973 2.885 19.508 1.00 91.06 434 CYS A N 1
ATOM 3393 C CA . CYS A 1 434 ? -25.279 1.833 20.480 1.00 91.06 434 CYS A CA 1
ATOM 3394 C C . CYS A 1 434 ? -24.104 1.602 21.436 1.00 91.06 434 CYS A C 1
ATOM 3396 O O . CYS A 1 434 ? -24.271 1.639 22.654 1.00 91.06 434 CYS A O 1
ATOM 3398 N N . GLU A 1 435 ? -22.909 1.432 20.875 1.00 91.88 435 GLU A N 1
ATOM 3399 C CA . GLU A 1 435 ? -21.716 1.096 21.640 1.00 91.88 435 GLU A CA 1
ATOM 3400 C C . GLU A 1 435 ? -21.307 2.222 22.593 1.00 91.88 435 GLU A C 1
ATOM 3402 O O . GLU A 1 435 ? -21.147 1.984 23.789 1.00 91.88 435 GLU A O 1
ATOM 3407 N N . LEU A 1 436 ? -21.217 3.459 22.090 1.00 94.44 436 LEU A N 1
ATOM 3408 C CA . LEU A 1 436 ? -20.879 4.618 22.913 1.00 94.44 436 LEU A CA 1
ATOM 3409 C C . LEU A 1 436 ? -21.928 4.850 24.002 1.00 94.44 436 LEU A C 1
ATOM 3411 O O . LEU A 1 436 ? -21.565 5.170 25.126 1.00 94.44 436 LEU A O 1
ATOM 3415 N N . SER A 1 437 ? -23.215 4.624 23.716 1.00 95.31 437 SER A N 1
ATOM 3416 C CA . SER A 1 437 ? -24.270 4.766 24.729 1.00 95.31 437 SER A CA 1
ATOM 3417 C C . SER A 1 437 ? -24.091 3.789 25.888 1.00 95.31 437 SER A C 1
ATOM 3419 O O . SER A 1 437 ? -24.173 4.195 27.047 1.00 95.31 437 SER A O 1
ATOM 3421 N N . LEU A 1 438 ? -23.817 2.515 25.591 1.00 94.19 438 LEU A N 1
ATOM 3422 C CA . LEU A 1 438 ? -23.572 1.500 26.615 1.00 94.19 438 LEU A CA 1
ATOM 3423 C C . LEU A 1 438 ? -22.290 1.818 27.389 1.00 94.19 438 LEU A C 1
ATOM 3425 O O . LEU A 1 438 ? -22.336 1.983 28.607 1.00 94.19 438 LEU A O 1
ATOM 3429 N N . LEU A 1 439 ? -21.171 1.996 26.687 1.00 94.94 439 LEU A N 1
ATOM 3430 C CA . LEU A 1 439 ? -19.871 2.254 27.299 1.00 94.94 439 LEU A CA 1
ATOM 3431 C C . LEU A 1 439 ? -19.888 3.504 28.190 1.00 94.94 439 LEU A C 1
ATOM 3433 O O . LEU A 1 439 ? -19.444 3.453 29.335 1.00 94.94 439 LEU A O 1
ATOM 3437 N N . SER A 1 440 ? -20.441 4.618 27.697 1.00 96.25 440 SER A N 1
ATOM 3438 C CA . SER A 1 440 ? -20.551 5.865 28.460 1.00 96.25 440 SER A CA 1
ATOM 3439 C C . SER A 1 440 ? -21.445 5.725 29.689 1.00 96.25 440 SER A C 1
ATOM 3441 O O . SER A 1 440 ? -21.150 6.340 30.711 1.00 96.25 440 SER A O 1
ATOM 3443 N N . THR A 1 441 ? -22.493 4.897 29.631 1.00 94.88 441 THR A N 1
ATOM 3444 C CA . THR A 1 441 ? -23.358 4.632 30.791 1.00 94.88 441 THR A CA 1
ATOM 3445 C C . THR A 1 441 ? -22.592 3.922 31.905 1.00 94.88 441 THR A C 1
ATOM 3447 O O . THR A 1 441 ? -22.575 4.397 33.041 1.00 94.88 441 THR A O 1
ATOM 3450 N N . TYR A 1 442 ? -21.894 2.829 31.590 1.00 95.75 442 TYR A N 1
ATOM 3451 C CA . TYR A 1 442 ? -21.096 2.101 32.584 1.00 95.75 442 TYR A CA 1
ATOM 3452 C C . TYR A 1 442 ? -19.923 2.935 33.103 1.00 95.75 442 TYR A C 1
ATOM 3454 O O . TYR A 1 442 ? -19.675 2.977 34.309 1.00 95.75 442 TYR A O 1
ATOM 3462 N N . ALA A 1 443 ? -19.251 3.673 32.218 1.00 96.06 443 ALA A N 1
ATOM 3463 C CA . ALA A 1 443 ? -18.181 4.580 32.605 1.00 96.06 443 ALA A CA 1
ATOM 3464 C C . ALA A 1 443 ? -18.679 5.702 33.526 1.00 96.06 443 ALA A C 1
ATOM 3466 O O . ALA A 1 443 ? -17.974 6.074 34.461 1.00 96.06 443 ALA A O 1
ATOM 3467 N N . PHE A 1 444 ? -19.894 6.220 33.312 1.00 95.06 444 PHE A N 1
ATOM 3468 C CA . PHE A 1 444 ? -20.491 7.233 34.181 1.00 95.06 444 PHE A CA 1
ATOM 3469 C C . PHE A 1 444 ? -20.702 6.695 35.597 1.00 95.06 444 PHE A C 1
ATOM 3471 O O . PHE A 1 444 ? -20.291 7.334 36.567 1.00 95.06 444 PHE A O 1
ATOM 3478 N N . PHE A 1 445 ? -21.285 5.503 35.735 1.00 92.50 445 PHE A N 1
ATOM 3479 C CA . PHE A 1 445 ? -21.484 4.892 37.049 1.00 92.50 445 PHE A CA 1
ATOM 3480 C C . PHE A 1 445 ? -20.159 4.528 37.730 1.00 92.50 445 PHE A C 1
ATOM 3482 O O . PHE A 1 445 ? -20.022 4.740 38.936 1.00 92.50 445 PHE A O 1
ATOM 3489 N N . ALA A 1 446 ? -19.160 4.062 36.974 1.00 92.88 446 ALA A N 1
ATOM 3490 C CA . ALA A 1 446 ? -17.814 3.821 37.490 1.00 92.88 446 ALA A CA 1
ATOM 3491 C C . ALA A 1 446 ? -17.153 5.123 37.978 1.00 92.88 446 ALA A C 1
ATOM 3493 O O . ALA A 1 446 ? -16.648 5.176 39.099 1.00 92.88 446 ALA A O 1
ATOM 3494 N N . ALA A 1 447 ? -17.222 6.197 37.186 1.00 91.38 447 ALA A N 1
ATOM 3495 C CA . ALA A 1 447 ? -16.732 7.525 37.550 1.00 91.38 447 ALA A CA 1
ATOM 3496 C C . ALA A 1 447 ? -17.397 8.041 38.829 1.00 91.38 447 ALA A C 1
ATOM 3498 O O . ALA A 1 447 ? -16.716 8.443 39.772 1.00 91.38 447 ALA A O 1
ATOM 3499 N N . ARG A 1 448 ? -18.731 7.969 38.889 1.00 87.50 448 ARG A N 1
ATOM 3500 C CA . ARG A 1 448 ? -19.517 8.379 40.053 1.00 87.50 448 ARG A CA 1
ATOM 3501 C C . ARG A 1 448 ? -19.115 7.593 41.294 1.00 87.50 448 ARG A C 1
ATOM 3503 O O . ARG A 1 448 ? -18.844 8.191 42.331 1.00 87.50 448 ARG A O 1
ATOM 3510 N N . ARG A 1 449 ? -19.017 6.266 41.185 1.00 88.19 449 ARG A N 1
ATOM 3511 C CA . ARG A 1 449 ? -18.556 5.403 42.276 1.00 88.19 449 ARG A CA 1
ATOM 3512 C C . ARG A 1 449 ? -17.185 5.850 42.773 1.00 88.19 449 ARG A C 1
ATOM 3514 O O . ARG A 1 449 ? -17.056 6.101 43.957 1.00 88.19 449 ARG A O 1
ATOM 3521 N N . LEU A 1 450 ? -16.201 6.007 41.889 1.00 88.69 450 LEU A N 1
ATOM 3522 C CA . LEU A 1 450 ? -14.815 6.323 42.259 1.00 88.69 450 LEU A CA 1
ATOM 3523 C C . LEU A 1 450 ? -14.625 7.744 42.814 1.00 88.69 450 LEU A C 1
ATOM 3525 O O . LEU A 1 450 ? -13.782 7.959 43.683 1.00 88.69 450 LEU A O 1
ATOM 3529 N N . LEU A 1 451 ? -15.393 8.720 42.321 1.00 85.44 451 LEU A N 1
ATOM 3530 C CA . LEU A 1 451 ? -15.224 10.140 42.661 1.00 85.44 451 LEU A CA 1
ATOM 3531 C C . LEU A 1 451 ? -16.190 10.642 43.742 1.00 85.44 451 LEU A C 1
ATOM 3533 O O . LEU A 1 451 ? -15.984 11.732 44.291 1.00 85.44 451 LEU A O 1
ATOM 3537 N N . GLU A 1 452 ? -17.252 9.891 44.041 1.00 78.06 452 GLU A N 1
ATOM 3538 C CA . GLU A 1 452 ? -18.235 10.232 45.077 1.00 78.06 452 GLU A CA 1
ATOM 3539 C C . GLU A 1 452 ? -18.228 9.290 46.285 1.00 78.06 452 GLU A C 1
ATOM 3541 O O . GLU A 1 452 ? -18.753 9.677 47.329 1.00 78.06 452 GLU A O 1
ATOM 3546 N N . SER A 1 453 ? -17.620 8.095 46.207 1.00 59.69 453 SER A N 1
ATOM 3547 C CA . SER A 1 453 ? -17.513 7.172 47.356 1.00 59.69 453 SER A CA 1
ATOM 3548 C C . SER A 1 453 ? -16.684 7.722 48.518 1.00 59.69 453 SER A C 1
ATOM 3550 O O . SER A 1 453 ? -16.725 7.178 49.618 1.00 59.69 453 SER A O 1
ATOM 3552 N N . SER A 1 454 ? -15.924 8.788 48.274 1.00 49.53 454 SER A N 1
ATOM 3553 C CA . SER A 1 454 ? -14.943 9.347 49.204 1.00 49.53 454 SER A CA 1
ATOM 3554 C C . SER A 1 454 ? -15.438 10.579 49.960 1.00 49.53 454 SER A C 1
ATOM 3556 O O . SER A 1 454 ? -14.635 11.177 50.665 1.00 49.53 454 SER A O 1
ATOM 3558 N N . ASP A 1 455 ? -16.705 10.994 49.819 1.00 49.22 455 ASP A N 1
ATOM 3559 C CA . ASP A 1 455 ? -17.222 12.171 50.531 1.00 49.22 455 ASP A CA 1
ATOM 3560 C C . ASP A 1 455 ? -17.554 11.827 52.001 1.00 49.22 455 ASP A C 1
ATOM 3562 O O . ASP A 1 455 ? -18.595 11.210 52.271 1.00 49.22 455 ASP A O 1
ATOM 3566 N N . PRO A 1 456 ? -16.723 12.231 52.985 1.00 45.44 456 PRO A N 1
ATOM 3567 C CA . PRO A 1 456 ? -16.954 11.925 54.396 1.00 45.44 456 PRO A CA 1
ATOM 3568 C C . PRO A 1 456 ? -18.231 12.597 54.924 1.00 45.44 456 PRO A C 1
ATOM 3570 O O . PRO A 1 456 ? -18.783 12.158 55.934 1.00 45.44 456 PRO A O 1
ATOM 3573 N N . ASN A 1 457 ? -18.737 13.630 54.235 1.00 48.50 457 ASN A N 1
ATOM 3574 C CA . ASN A 1 457 ? -19.973 14.316 54.600 1.00 48.50 457 ASN A CA 1
ATOM 3575 C C . ASN A 1 457 ? -21.239 13.558 54.178 1.00 48.50 457 ASN A C 1
ATOM 3577 O O . ASN A 1 457 ? -22.292 13.805 54.764 1.00 48.50 457 ASN A O 1
ATOM 3581 N N . ARG A 1 458 ? -21.180 12.618 53.218 1.00 49.41 458 ARG A N 1
ATOM 3582 C CA . ARG A 1 458 ? -22.376 11.879 52.758 1.00 49.41 458 ARG A CA 1
ATOM 3583 C C . ARG A 1 458 ? -22.880 10.853 53.775 1.00 49.41 458 ARG A C 1
ATOM 3585 O O . ARG A 1 458 ? -24.083 10.712 53.941 1.00 49.41 458 ARG A O 1
ATOM 3592 N N . SER A 1 459 ? -21.988 10.162 54.486 1.00 44.84 459 SER A N 1
ATOM 3593 C CA . SER A 1 459 ? -22.371 9.060 55.390 1.00 44.84 459 SER A CA 1
ATOM 3594 C C . SER A 1 459 ? -22.794 9.522 56.800 1.00 44.84 459 SER A C 1
ATOM 3596 O O . SER A 1 459 ? -23.472 8.789 57.525 1.00 44.84 459 SER A O 1
ATOM 3598 N N . ALA A 1 460 ? -22.433 10.750 57.200 1.00 50.50 460 ALA A N 1
ATOM 3599 C CA . ALA A 1 460 ? -22.441 11.181 58.605 1.00 50.50 460 ALA A CA 1
ATOM 3600 C C . ALA A 1 460 ? -23.508 12.230 58.999 1.00 50.50 460 ALA A C 1
ATOM 3602 O O . ALA A 1 460 ? -23.541 12.651 60.155 1.00 50.50 460 ALA A O 1
ATOM 3603 N N . LEU A 1 461 ? -24.391 12.667 58.093 1.00 67.00 461 LEU A N 1
ATOM 3604 C CA . LEU A 1 461 ? -25.356 13.740 58.398 1.00 67.00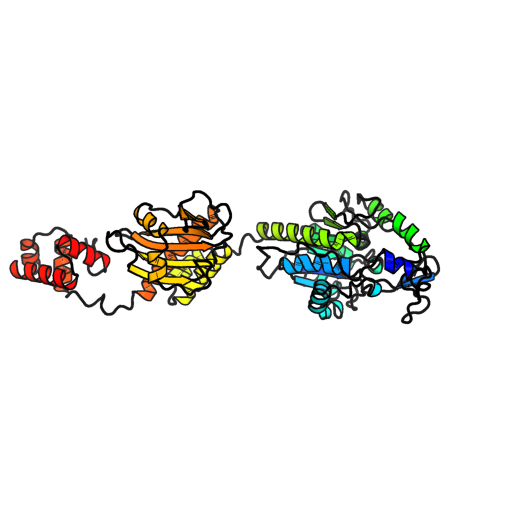 461 LEU A CA 1
ATOM 3605 C C . LEU A 1 461 ? -26.528 13.268 59.276 1.00 67.00 461 LEU A C 1
ATOM 3607 O O . LEU A 1 461 ? -26.862 13.905 60.284 1.00 67.00 461 LEU A O 1
ATOM 3611 N N . LEU A 1 462 ? -27.157 12.144 58.922 1.00 79.50 462 LEU A N 1
ATOM 3612 C CA . LEU A 1 462 ? -28.308 11.602 59.647 1.00 79.50 462 LEU A CA 1
ATOM 3613 C C . LEU A 1 462 ? -27.895 10.538 60.670 1.00 79.50 462 LEU A C 1
ATOM 3615 O O . LEU A 1 462 ? -27.185 9.582 60.366 1.00 79.50 462 LEU A O 1
ATOM 3619 N N . SER A 1 463 ? -28.411 10.665 61.888 1.00 86.31 463 SER A N 1
ATOM 3620 C CA . SER A 1 463 ? -28.317 9.635 62.922 1.00 86.31 463 SER A CA 1
ATOM 3621 C C . SER A 1 463 ? -29.119 8.388 62.540 1.00 86.31 463 SER A C 1
ATOM 3623 O O . SER A 1 463 ? -30.092 8.465 61.789 1.00 86.31 463 SER A O 1
ATOM 3625 N N . LYS A 1 464 ? -28.776 7.237 63.134 1.00 84.06 464 LYS A N 1
ATOM 3626 C CA . LYS A 1 464 ? -29.512 5.974 62.929 1.00 84.06 464 LYS A CA 1
ATOM 3627 C C . LYS A 1 464 ? -31.024 6.127 63.149 1.00 84.06 464 LYS A C 1
ATOM 3629 O O . LYS A 1 464 ? -31.806 5.622 62.353 1.00 84.06 464 LYS A O 1
ATOM 3634 N N . ARG A 1 465 ? -31.439 6.884 64.175 1.00 87.94 465 ARG A N 1
ATOM 3635 C CA . ARG A 1 465 ? -32.864 7.126 64.457 1.00 87.94 465 ARG A CA 1
ATOM 3636 C C . ARG A 1 465 ? -33.531 8.062 63.460 1.00 87.94 465 ARG A C 1
ATOM 3638 O O . ARG A 1 465 ? -34.677 7.826 63.105 1.00 87.94 465 ARG A O 1
ATOM 3645 N N . GLU A 1 466 ? -32.837 9.083 62.967 1.00 91.06 466 GLU A N 1
ATOM 3646 C CA . GLU A 1 466 ? -33.385 9.927 61.896 1.00 91.06 466 GLU A CA 1
ATOM 3647 C C . GLU A 1 466 ? -33.585 9.125 60.604 1.00 91.06 466 GLU A C 1
ATOM 3649 O O . GLU A 1 466 ? -34.618 9.290 59.957 1.00 91.06 466 GLU A O 1
ATOM 3654 N N . LYS A 1 467 ? -32.657 8.212 60.274 1.00 88.94 467 LYS A N 1
ATOM 3655 C CA . LYS A 1 467 ? -32.785 7.296 59.129 1.00 88.94 467 LYS A CA 1
ATOM 3656 C C . LYS A 1 467 ? -33.990 6.367 59.283 1.00 88.94 467 LYS A C 1
ATOM 3658 O O . LYS A 1 467 ? -34.843 6.337 58.408 1.00 88.94 467 LYS A O 1
ATOM 3663 N N . GLU A 1 468 ? -34.122 5.673 60.412 1.00 89.56 468 GLU A N 1
ATOM 3664 C CA . GLU A 1 468 ? -35.263 4.776 60.663 1.00 89.56 468 GLU A CA 1
ATOM 3665 C C . GLU A 1 468 ? -36.618 5.495 60.627 1.00 89.56 468 GLU A C 1
ATOM 3667 O O . GLU A 1 468 ? -37.573 4.995 60.028 1.00 89.56 468 GLU A O 1
ATOM 3672 N N . VAL A 1 469 ? -36.708 6.680 61.241 1.00 92.75 469 VAL A N 1
ATOM 3673 C CA . VAL A 1 469 ? -37.937 7.483 61.244 1.00 92.75 469 VAL A CA 1
ATOM 3674 C C . VAL A 1 469 ? -38.297 7.936 59.831 1.00 92.75 469 VAL A C 1
ATOM 3676 O O . VAL A 1 469 ? -39.463 7.839 59.440 1.00 92.75 469 VAL A O 1
ATOM 3679 N N . LEU A 1 470 ? -37.320 8.401 59.047 1.00 90.94 470 LEU A N 1
ATOM 3680 C CA . LEU A 1 470 ? -37.539 8.759 57.648 1.00 90.94 470 LEU A CA 1
ATOM 3681 C C . LEU A 1 470 ? -37.953 7.551 56.799 1.00 90.94 470 LEU A C 1
ATOM 3683 O O . LEU A 1 470 ? -38.894 7.687 56.024 1.00 90.94 470 LEU A O 1
ATOM 3687 N N . SER A 1 471 ? -37.334 6.379 56.979 1.00 89.69 471 SER A N 1
ATOM 3688 C CA . SER A 1 471 ? -37.701 5.146 56.265 1.00 89.69 471 SER A CA 1
ATOM 3689 C C . SER A 1 471 ? -39.146 4.735 56.538 1.00 89.69 471 SER A C 1
ATOM 3691 O O . SER A 1 471 ? -39.914 4.494 55.612 1.00 89.69 471 SER A O 1
ATOM 3693 N N . LEU A 1 472 ? -39.565 4.708 57.807 1.00 89.38 472 LEU A N 1
ATOM 3694 C CA . LEU A 1 472 ? -40.943 4.352 58.162 1.00 89.38 472 LEU A CA 1
ATOM 3695 C C . LEU A 1 472 ? -41.955 5.391 57.662 1.00 89.38 472 LEU A C 1
ATOM 3697 O O . LEU A 1 472 ? -43.065 5.037 57.264 1.00 89.38 472 LEU A O 1
ATOM 3701 N N . THR A 1 473 ? -41.562 6.665 57.638 1.00 91.62 473 THR A N 1
ATOM 3702 C CA . THR A 1 473 ? -42.385 7.738 57.066 1.00 91.62 473 THR A CA 1
ATOM 3703 C C . THR A 1 473 ? -42.490 7.598 55.543 1.00 91.62 473 THR A C 1
ATOM 3705 O O . THR A 1 473 ? -43.571 7.791 54.992 1.00 91.62 473 THR A O 1
ATOM 3708 N N . ALA A 1 474 ? -41.409 7.204 54.862 1.00 88.25 474 ALA A N 1
ATOM 3709 C CA . ALA A 1 474 ? -41.397 6.919 53.426 1.00 88.25 474 ALA A CA 1
ATOM 3710 C C . ALA A 1 474 ? -42.297 5.725 53.062 1.00 88.25 474 ALA A C 1
ATOM 3712 O O . ALA A 1 474 ? -42.947 5.746 52.023 1.00 88.25 474 ALA A O 1
ATOM 3713 N N . LEU A 1 475 ? -42.422 4.743 53.962 1.00 85.31 475 LEU A N 1
ATOM 3714 C CA . LEU A 1 475 ? -43.381 3.632 53.867 1.00 85.31 475 LEU A CA 1
ATOM 3715 C C . LEU A 1 475 ? -44.841 4.046 54.159 1.00 85.31 475 LEU A C 1
ATOM 3717 O O . LEU A 1 475 ? -45.721 3.193 54.257 1.00 85.31 475 LEU A O 1
ATOM 3721 N N . GLY A 1 476 ? -45.116 5.341 54.345 1.00 87.12 476 GLY A N 1
ATOM 3722 C CA . GLY A 1 476 ? -46.463 5.872 54.563 1.00 87.12 476 GLY A CA 1
ATOM 3723 C C . GLY A 1 476 ? -47.019 5.657 55.974 1.00 87.12 476 GLY A C 1
ATOM 3724 O O . GLY A 1 476 ? -48.219 5.839 56.194 1.00 87.12 476 GLY A O 1
ATOM 3725 N N . ARG A 1 477 ? -46.186 5.272 56.951 1.00 89.81 477 ARG A N 1
ATOM 3726 C CA . ARG A 1 477 ? -46.634 5.062 58.338 1.00 89.81 477 ARG A CA 1
ATOM 3727 C C . ARG A 1 477 ? -46.954 6.398 59.004 1.00 89.81 477 ARG A C 1
ATOM 3729 O O . ARG A 1 477 ? -46.245 7.389 58.825 1.00 89.81 477 ARG A O 1
ATOM 3736 N N . ARG A 1 478 ? -48.011 6.432 59.822 1.00 92.12 478 ARG A N 1
ATOM 3737 C CA . ARG A 1 478 ? -48.350 7.629 60.603 1.00 92.12 478 ARG A CA 1
ATOM 3738 C C . ARG A 1 478 ? -47.353 7.786 61.746 1.00 92.12 478 ARG A C 1
ATOM 3740 O O . ARG A 1 478 ? -46.939 6.802 62.351 1.00 92.12 478 ARG A O 1
ATOM 3747 N N . GLN A 1 479 ? -47.024 9.026 62.103 1.00 91.62 479 GLN A N 1
ATOM 3748 C CA . GLN A 1 479 ? -46.058 9.317 63.172 1.00 91.62 479 GLN A CA 1
ATOM 3749 C C . GLN A 1 479 ? -46.413 8.647 64.510 1.0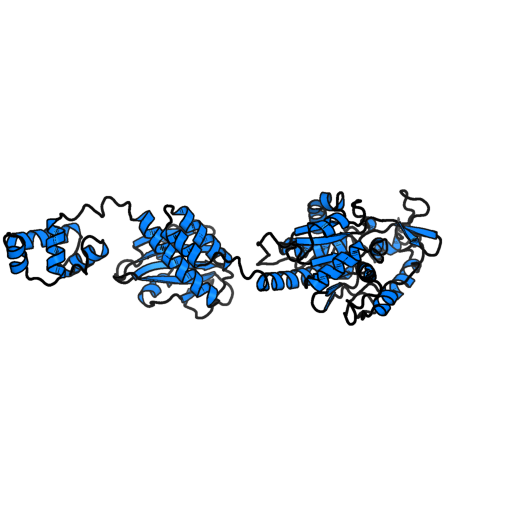0 91.62 479 GLN A C 1
ATOM 3751 O O . GLN A 1 479 ? -45.513 8.225 65.229 1.00 91.62 479 GLN A O 1
ATOM 3756 N N . ALA A 1 480 ? -47.706 8.507 64.826 1.00 89.81 480 ALA A N 1
ATOM 3757 C CA . ALA A 1 480 ? -48.171 7.802 66.022 1.00 89.81 480 ALA A CA 1
ATOM 3758 C C . ALA A 1 480 ? -47.802 6.306 66.006 1.00 89.81 480 ALA A C 1
ATOM 3760 O O . ALA A 1 480 ? -47.326 5.783 67.009 1.00 89.81 480 ALA A O 1
ATOM 3761 N N . ASP A 1 481 ? -47.940 5.641 64.858 1.00 92.44 481 ASP A N 1
ATOM 3762 C CA . ASP A 1 481 ? -47.608 4.220 64.706 1.00 92.44 481 ASP A CA 1
ATOM 3763 C C . ASP A 1 481 ? -46.090 4.000 64.732 1.00 92.44 481 ASP A C 1
ATOM 3765 O O . ASP A 1 481 ? -45.605 3.022 65.297 1.00 92.44 481 ASP A O 1
ATOM 3769 N N . ILE A 1 482 ? -45.330 4.939 64.157 1.00 93.25 482 ILE A N 1
ATOM 3770 C CA . ILE A 1 482 ? -43.861 4.957 64.220 1.00 93.25 482 ILE A CA 1
ATOM 3771 C C . ILE A 1 482 ? -43.396 5.125 65.672 1.00 93.25 482 ILE A C 1
ATOM 3773 O O . ILE A 1 482 ? -42.490 4.425 66.116 1.00 93.25 482 ILE A O 1
ATOM 3777 N N . ALA A 1 483 ? -44.031 6.029 66.422 1.00 92.44 483 ALA A N 1
ATOM 3778 C CA . ALA A 1 483 ? -43.724 6.279 67.826 1.00 92.44 483 ALA A CA 1
ATOM 3779 C C . ALA A 1 483 ? -43.923 5.017 68.682 1.00 92.44 483 ALA A C 1
ATOM 3781 O O . ALA A 1 483 ? -43.031 4.652 69.447 1.00 92.44 483 ALA A O 1
ATOM 3782 N N . ILE A 1 484 ? -45.042 4.309 68.480 1.00 91.75 484 ILE A N 1
ATOM 3783 C CA . ILE A 1 484 ? -45.324 3.023 69.136 1.00 91.75 484 ILE A CA 1
ATOM 3784 C C . 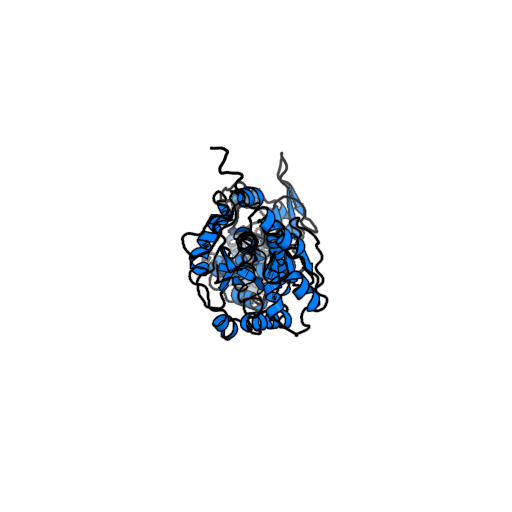ILE A 1 484 ? -44.264 1.983 68.763 1.00 91.75 484 ILE A C 1
ATOM 3786 O O . ILE A 1 484 ? -43.686 1.358 69.648 1.00 91.75 484 ILE A O 1
ATOM 3790 N N . ALA A 1 485 ? -43.971 1.826 67.468 1.00 90.12 485 ALA A N 1
ATOM 3791 C CA . ALA A 1 485 ? -43.017 0.829 66.983 1.00 90.12 485 ALA A CA 1
ATOM 3792 C C . ALA A 1 485 ? -41.591 1.045 67.519 1.00 90.12 485 ALA A C 1
ATOM 3794 O O . ALA A 1 485 ? -40.868 0.080 67.753 1.00 90.12 485 ALA A O 1
ATOM 3795 N N . LEU A 1 486 ? -41.188 2.302 67.724 1.00 91.00 486 LEU A N 1
ATOM 3796 C CA . LEU A 1 486 ? -39.852 2.662 68.205 1.00 91.00 486 LEU A CA 1
ATOM 3797 C C . LEU A 1 486 ? -39.781 2.886 69.727 1.00 91.00 486 LEU A C 1
ATOM 3799 O O . LEU A 1 486 ? -38.704 3.194 70.236 1.00 91.00 486 LEU A O 1
ATOM 3803 N N . GLY A 1 487 ? -40.894 2.740 70.456 1.00 91.12 487 GLY A N 1
ATOM 3804 C CA . GLY A 1 487 ? -40.944 2.928 71.911 1.00 91.12 487 GLY A CA 1
ATOM 3805 C C . GLY A 1 487 ? -40.678 4.369 72.366 1.00 91.12 487 GLY A C 1
ATOM 3806 O O . GLY A 1 487 ? -40.102 4.584 73.431 1.00 91.12 487 GLY A O 1
ATOM 3807 N N . VAL A 1 488 ? -41.058 5.364 71.558 1.00 93.38 488 VAL A N 1
ATOM 3808 C CA . VAL A 1 488 ? -40.838 6.798 71.830 1.00 93.38 488 VAL A CA 1
ATOM 3809 C C . VAL A 1 488 ? -42.140 7.596 71.722 1.00 93.38 488 VAL A C 1
ATOM 3811 O O . VAL A 1 488 ? -43.171 7.079 71.308 1.00 93.38 488 VAL A O 1
ATOM 3814 N N . SER A 1 489 ? -42.122 8.879 72.097 1.00 92.88 489 SER A N 1
ATOM 3815 C CA . SER A 1 489 ? -43.304 9.745 71.967 1.00 92.88 489 SER A CA 1
ATOM 3816 C C . SER A 1 489 ? -43.494 10.258 70.525 1.00 92.88 489 SER A C 1
ATOM 3818 O O . SER A 1 489 ? -42.499 10.466 69.825 1.00 92.88 489 SER A O 1
ATOM 3820 N N . PRO A 1 490 ? -44.727 10.579 70.080 1.00 92.06 490 PRO A N 1
ATOM 3821 C CA . PRO A 1 490 ? -44.960 11.227 68.782 1.00 92.06 490 PRO A CA 1
ATOM 3822 C C . PRO A 1 490 ? -44.172 12.534 68.599 1.00 92.06 490 PRO A C 1
ATOM 3824 O O . PRO A 1 490 ? -43.657 12.812 67.520 1.00 92.06 490 PRO A O 1
ATOM 3827 N N . ARG A 1 491 ? -43.980 13.296 69.683 1.00 90.44 491 ARG A N 1
ATOM 3828 C CA . ARG A 1 491 ? -43.160 14.517 69.690 1.00 90.44 491 ARG A CA 1
ATOM 3829 C C . ARG A 1 491 ? -41.682 14.230 69.402 1.00 90.44 491 ARG A C 1
ATOM 3831 O O . ARG A 1 491 ? -40.999 15.034 68.774 1.00 90.44 491 ARG A O 1
ATOM 3838 N N . THR A 1 492 ? -41.180 13.073 69.831 1.00 89.31 492 THR A N 1
ATOM 3839 C CA . THR A 1 492 ? -39.820 12.612 69.518 1.00 89.31 492 THR A CA 1
ATOM 3840 C C . THR A 1 492 ? -39.674 12.312 68.023 1.00 89.31 492 THR A C 1
ATOM 3842 O O . THR A 1 492 ? -38.671 12.691 67.423 1.00 89.31 492 THR A O 1
ATOM 3845 N N . ILE A 1 493 ? -40.692 11.710 67.399 1.00 94.19 493 ILE A N 1
ATOM 3846 C CA . ILE A 1 493 ? -40.731 11.463 65.948 1.00 94.19 493 ILE A CA 1
ATOM 3847 C C . ILE A 1 493 ? -40.721 12.780 65.162 1.00 94.19 493 ILE A C 1
ATOM 3849 O O . ILE A 1 493 ? -39.931 12.936 64.230 1.00 94.19 493 ILE A O 1
ATOM 3853 N N . GLU A 1 494 ? -41.534 13.756 65.573 1.00 92.00 494 GLU A N 1
ATOM 3854 C CA . GLU A 1 494 ? -41.560 15.090 64.963 1.00 92.00 494 GLU A CA 1
ATOM 3855 C C . GLU A 1 494 ? -40.188 15.783 65.037 1.00 92.00 494 GLU A C 1
ATOM 3857 O O . GLU A 1 494 ? -39.714 16.339 64.041 1.00 92.00 494 GLU A O 1
ATOM 3862 N N . ASN A 1 495 ? -39.509 15.691 66.185 1.00 90.62 495 ASN A N 1
ATOM 3863 C CA . ASN A 1 495 ? -38.163 16.234 66.364 1.00 90.62 495 ASN A CA 1
ATOM 3864 C C . ASN A 1 495 ? -37.143 15.575 65.422 1.00 90.62 495 ASN A C 1
ATOM 3866 O O . ASN A 1 495 ? -36.344 16.281 64.809 1.00 90.62 495 ASN A O 1
ATOM 3870 N N . HIS A 1 496 ? -37.186 14.249 65.254 1.00 92.88 496 HIS A N 1
ATOM 3871 C CA . HIS A 1 496 ? -36.311 13.552 64.307 1.00 92.88 496 HIS A CA 1
ATOM 3872 C C . HIS A 1 496 ? -36.573 13.978 62.855 1.00 92.88 496 HIS A C 1
ATOM 3874 O O . HIS A 1 496 ? -35.623 14.278 62.134 1.00 92.88 496 HIS A O 1
ATOM 3880 N N . LEU A 1 497 ? -37.837 14.099 62.436 1.00 91.75 497 LEU A N 1
ATOM 3881 C CA . LEU A 1 497 ? -38.187 14.579 61.091 1.00 91.75 497 LEU A CA 1
ATOM 3882 C C . LEU A 1 497 ? -37.780 16.042 60.866 1.00 91.75 497 LEU A C 1
ATOM 3884 O O . LEU A 1 497 ? -37.353 16.413 59.773 1.00 91.75 497 LEU A O 1
ATOM 3888 N N . ARG A 1 498 ? -37.895 16.896 61.889 1.00 88.94 498 ARG A N 1
ATOM 3889 C CA . ARG A 1 498 ? -37.431 18.289 61.832 1.00 88.94 498 ARG A CA 1
ATOM 3890 C C . ARG A 1 498 ? -35.910 18.376 61.715 1.00 88.94 498 ARG A C 1
ATOM 3892 O O . ARG A 1 498 ? -35.420 19.132 60.882 1.00 88.94 498 ARG A O 1
ATOM 3899 N N . ASN A 1 499 ? -35.174 17.603 62.506 1.00 85.38 499 ASN A N 1
ATOM 3900 C CA . ASN A 1 499 ? -33.714 17.589 62.445 1.00 85.38 499 ASN A CA 1
ATOM 3901 C C . ASN A 1 499 ? -33.218 17.038 61.108 1.00 85.38 499 ASN A C 1
ATOM 3903 O O . ASN A 1 499 ? -32.308 17.610 60.517 1.00 85.38 499 ASN A O 1
ATOM 3907 N N . ALA A 1 500 ? -33.860 15.991 60.589 1.00 87.62 500 ALA A N 1
ATOM 3908 C CA . ALA A 1 500 ? -33.543 15.460 59.273 1.00 87.62 500 ALA A CA 1
ATOM 3909 C C . ALA A 1 500 ? -33.794 16.486 58.155 1.00 87.62 500 ALA A C 1
ATOM 3911 O O . ALA A 1 500 ? -32.946 16.646 57.282 1.00 87.62 500 ALA A O 1
ATOM 3912 N N . ARG A 1 501 ? -34.898 17.247 58.225 1.00 86.69 501 ARG A N 1
ATOM 3913 C CA . ARG A 1 501 ? -35.164 18.375 57.312 1.00 86.69 501 ARG A CA 1
ATOM 3914 C C . ARG A 1 501 ? -34.057 19.422 57.351 1.00 86.69 501 ARG A C 1
ATOM 3916 O O . ARG A 1 501 ? -33.552 19.796 56.301 1.00 86.69 501 ARG A O 1
ATOM 3923 N N . LEU A 1 502 ? -33.653 19.852 58.548 1.00 79.38 502 LEU A N 1
ATOM 3924 C CA . LEU A 1 502 ? -32.585 20.844 58.722 1.00 79.38 502 LEU A CA 1
ATOM 3925 C C . LEU A 1 502 ? -31.240 20.345 58.181 1.00 79.38 502 LEU A C 1
ATOM 3927 O O . LEU A 1 502 ? -30.544 21.088 57.499 1.00 79.38 502 LEU A O 1
ATOM 3931 N N . LYS A 1 503 ? -30.892 19.084 58.449 1.00 81.81 503 LYS A N 1
ATOM 3932 C CA . LYS A 1 503 ? -29.630 18.468 58.011 1.00 81.81 503 LYS A CA 1
ATOM 3933 C C . LYS A 1 503 ? -29.566 18.227 56.505 1.00 81.81 503 LYS A C 1
ATOM 3935 O O . LYS A 1 503 ? -28.493 18.313 55.917 1.00 81.81 503 LYS A O 1
ATOM 3940 N N . LEU A 1 504 ? -30.700 17.902 55.888 1.00 77.88 504 LEU A N 1
ATOM 3941 C CA . LEU A 1 504 ? -30.791 17.634 54.452 1.00 77.88 504 LEU A CA 1
ATOM 3942 C C . LEU A 1 504 ? -31.229 18.852 53.629 1.00 77.88 504 LEU A C 1
ATOM 3944 O O . LEU A 1 504 ? -31.252 18.762 52.407 1.00 77.88 504 LEU A O 1
ATOM 3948 N N . GLY A 1 505 ? -31.573 19.972 54.272 1.00 72.81 505 GLY A N 1
ATOM 3949 C CA . GLY A 1 505 ? -32.012 21.199 53.605 1.00 72.81 505 GLY A CA 1
ATOM 3950 C C . GLY A 1 505 ? -33.379 21.104 52.915 1.00 72.81 505 GLY A C 1
ATOM 3951 O O . GLY A 1 505 ? -33.664 21.916 52.044 1.00 72.81 505 GLY A O 1
ATOM 3952 N N . GLY A 1 506 ? -34.223 20.127 53.266 1.00 77.88 506 GLY A N 1
ATOM 3953 C CA . GLY A 1 506 ? -35.544 19.971 52.643 1.00 77.88 506 GLY A CA 1
ATOM 3954 C C . GLY A 1 506 ? -36.609 20.858 53.293 1.00 77.88 506 GLY A C 1
ATOM 3955 O O . GLY A 1 506 ? -36.723 20.902 54.522 1.00 77.88 506 GLY A O 1
ATOM 3956 N N . ALA A 1 507 ? -37.431 21.527 52.483 1.00 75.88 507 ALA A N 1
ATOM 3957 C CA . ALA A 1 507 ? -38.512 22.387 52.960 1.00 75.88 507 ALA A CA 1
ATOM 3958 C C . ALA A 1 507 ? -39.682 21.569 53.535 1.00 75.88 507 ALA A C 1
ATOM 3960 O O . ALA A 1 507 ? -40.311 21.953 54.527 1.00 75.88 507 ALA A O 1
ATOM 3961 N N . THR A 1 508 ? -39.952 20.396 52.955 1.00 86.38 508 THR A N 1
ATOM 3962 C CA . THR A 1 508 ? -41.019 19.482 53.395 1.00 86.38 508 THR A CA 1
ATOM 3963 C C . THR A 1 508 ? -40.480 18.099 53.745 1.00 86.38 508 THR A C 1
ATOM 3965 O O . THR A 1 508 ? -39.423 17.692 53.273 1.00 86.38 508 THR A O 1
ATOM 3968 N N . THR A 1 509 ? -41.223 17.328 54.546 1.00 86.81 509 THR A N 1
ATOM 3969 C CA . THR A 1 509 ? -40.847 15.937 54.858 1.00 86.81 509 THR A CA 1
ATOM 3970 C C . THR A 1 509 ? -40.773 15.074 53.596 1.00 86.81 509 THR A C 1
ATOM 3972 O O . THR A 1 509 ? -39.877 14.248 53.483 1.00 86.81 509 THR A O 1
ATOM 3975 N N . ALA A 1 510 ? -41.672 15.292 52.631 1.00 83.31 510 ALA A N 1
ATOM 3976 C CA . ALA A 1 510 ? -41.670 14.574 51.358 1.00 83.31 510 ALA A CA 1
ATOM 3977 C C . ALA A 1 510 ? -40.413 14.886 50.530 1.00 83.31 510 ALA A C 1
ATOM 3979 O O . ALA A 1 510 ? -39.768 13.981 50.007 1.00 83.31 510 ALA A O 1
ATOM 3980 N N . GLU A 1 511 ? -40.018 16.158 50.472 1.00 78.56 511 GLU A N 1
ATOM 3981 C CA . GLU A 1 511 ? -38.776 16.572 49.825 1.00 78.56 511 GLU A CA 1
ATOM 3982 C C . GLU A 1 511 ? -37.542 16.008 50.540 1.00 78.56 511 GLU A C 1
ATOM 3984 O O . GLU A 1 511 ? -36.629 15.510 49.892 1.00 78.56 511 GLU A O 1
ATOM 3989 N N . THR A 1 512 ? -37.526 16.006 51.873 1.00 85.06 512 THR A N 1
ATOM 3990 C CA . THR A 1 512 ? -36.445 15.399 52.661 1.00 85.06 512 THR A CA 1
ATOM 3991 C C . THR A 1 512 ? -36.342 13.896 52.458 1.00 85.06 512 THR A C 1
ATOM 3993 O O . THR A 1 512 ? -35.230 13.390 52.367 1.00 85.06 512 THR A O 1
ATOM 3996 N N . ILE A 1 513 ? -37.465 13.184 52.340 1.00 87.06 513 ILE A N 1
ATOM 3997 C CA . ILE A 1 513 ? -37.478 11.759 51.986 1.00 87.06 513 ILE A CA 1
ATOM 3998 C C . ILE A 1 513 ? -36.882 11.563 50.589 1.00 87.06 513 ILE A C 1
ATOM 4000 O O . ILE A 1 513 ? -36.005 10.721 50.424 1.00 87.06 513 ILE A O 1
ATOM 4004 N N . ARG A 1 514 ? -37.281 12.379 49.603 1.00 79.94 514 ARG A N 1
ATOM 4005 C CA . ARG A 1 514 ? -36.703 12.346 48.250 1.00 79.94 514 ARG A CA 1
ATOM 4006 C C . ARG A 1 514 ? -35.184 12.550 48.283 1.00 79.94 514 ARG A C 1
ATOM 4008 O O . ARG A 1 514 ? -34.465 11.764 47.677 1.00 79.94 514 ARG A O 1
ATOM 4015 N N . ILE A 1 515 ? -34.697 13.554 49.018 1.00 72.75 515 ILE A N 1
ATOM 4016 C CA . ILE A 1 515 ? -33.260 13.845 49.172 1.00 72.75 515 ILE A CA 1
ATOM 4017 C C . ILE A 1 515 ? -32.536 12.691 49.883 1.00 72.75 515 ILE A C 1
ATOM 4019 O O . ILE A 1 515 ? -31.461 12.285 49.450 1.00 72.75 515 ILE A O 1
ATOM 4023 N N . ALA A 1 516 ? -33.117 12.139 50.951 1.00 80.56 516 ALA A N 1
ATOM 4024 C CA . ALA A 1 516 ? -32.533 11.028 51.701 1.00 80.56 516 ALA A CA 1
ATOM 4025 C C . ALA A 1 516 ? -32.408 9.756 50.843 1.00 80.56 516 ALA A C 1
ATOM 4027 O O . ALA A 1 516 ? -31.387 9.077 50.909 1.00 80.56 516 ALA A O 1
ATOM 4028 N N . ILE A 1 517 ? -33.405 9.460 50.002 1.00 73.69 517 ILE A N 1
ATOM 4029 C CA . ILE A 1 517 ? -33.350 8.342 49.049 1.00 73.69 517 ILE A CA 1
ATOM 4030 C C . ILE A 1 517 ? -32.293 8.619 47.965 1.00 73.69 517 ILE A C 1
ATOM 4032 O O . ILE A 1 517 ? -31.472 7.752 47.687 1.00 73.69 517 ILE A O 1
ATOM 4036 N N . GLN A 1 518 ? -32.233 9.840 47.415 1.00 65.62 518 GLN A N 1
ATOM 4037 C CA . GLN A 1 518 ? -31.216 10.241 46.423 1.00 65.62 518 GLN A CA 1
ATOM 4038 C C . GLN A 1 518 ? -29.778 10.136 46.933 1.00 65.62 518 GLN A C 1
ATOM 4040 O O . GLN A 1 518 ? -28.871 9.820 46.165 1.00 65.62 518 GLN A O 1
ATOM 4045 N N . ARG A 1 519 ? -29.572 10.385 48.227 1.00 69.31 519 ARG A N 1
ATOM 4046 C CA . ARG A 1 519 ? -28.271 10.250 48.892 1.00 69.31 519 ARG A CA 1
ATOM 4047 C C . ARG A 1 519 ? -27.945 8.816 49.318 1.00 69.31 519 ARG A C 1
ATOM 4049 O O . ARG A 1 519 ? -26.827 8.578 49.763 1.00 69.31 519 ARG A O 1
ATOM 4056 N N . GLY A 1 520 ? -28.890 7.879 49.208 1.00 68.62 520 GLY A N 1
ATOM 4057 C CA . GLY A 1 520 ? -28.741 6.512 49.716 1.00 68.62 520 GLY A CA 1
ATOM 4058 C C . GLY A 1 520 ? -28.767 6.414 51.248 1.00 68.62 520 GLY A C 1
ATOM 4059 O O . GLY A 1 520 ? -28.341 5.408 51.809 1.00 68.62 520 GLY A O 1
ATOM 4060 N N . ASP A 1 521 ? -29.254 7.445 51.947 1.00 77.44 521 ASP A N 1
ATOM 4061 C CA . ASP A 1 521 ? -29.374 7.440 53.409 1.00 77.44 521 ASP A CA 1
ATOM 4062 C C . ASP A 1 521 ? -30.481 6.500 53.903 1.00 77.44 521 ASP A C 1
ATOM 4064 O O . ASP A 1 521 ? -30.389 5.978 55.018 1.00 77.44 521 ASP A O 1
ATOM 4068 N N . ILE A 1 522 ? -31.520 6.303 53.085 1.00 80.88 522 ILE A N 1
ATOM 4069 C CA . ILE A 1 522 ? -32.642 5.388 53.319 1.00 80.88 522 ILE A CA 1
ATOM 4070 C C . ILE A 1 522 ? -33.016 4.680 52.008 1.00 80.88 522 ILE A C 1
ATOM 4072 O O . ILE A 1 522 ? -32.973 5.285 50.938 1.00 80.88 522 ILE A O 1
ATOM 4076 N N . ASN A 1 523 ? -33.420 3.412 52.086 1.00 72.00 523 ASN A N 1
ATOM 4077 C CA . ASN A 1 523 ? -33.856 2.633 50.925 1.00 72.00 523 ASN A CA 1
ATOM 4078 C C . ASN A 1 523 ? -35.366 2.772 50.711 1.00 72.00 523 ASN A C 1
ATOM 4080 O O . ASN A 1 523 ? -36.138 2.738 51.667 1.00 72.00 523 ASN A O 1
ATOM 4084 N N . SER A 1 524 ? -35.806 2.839 49.455 1.00 57.62 524 SER A N 1
ATOM 4085 C CA . SER A 1 524 ? -37.233 2.873 49.102 1.00 57.62 524 SER A CA 1
ATOM 4086 C C . SER A 1 524 ? -37.923 1.497 49.147 1.00 57.62 524 SER A C 1
ATOM 4088 O O . SER A 1 524 ? -39.134 1.438 48.969 1.00 57.62 524 SER A O 1
ATOM 4090 N N . HIS A 1 525 ? -37.176 0.403 49.364 1.00 50.00 525 HIS A N 1
ATOM 4091 C CA . HIS A 1 525 ? -37.628 -0.979 49.103 1.00 50.00 525 HIS A CA 1
ATOM 4092 C C . HIS A 1 525 ? -37.399 -1.982 50.252 1.00 50.00 525 HIS A C 1
ATOM 4094 O O . HIS A 1 525 ? -37.388 -3.186 50.015 1.00 50.00 525 HIS A O 1
ATOM 4100 N N . SER A 1 526 ? -37.219 -1.548 51.501 1.00 35.84 526 SER A N 1
ATOM 4101 C CA . SER A 1 526 ? -37.194 -2.504 52.621 1.00 35.84 526 SER A CA 1
ATOM 4102 C C . SER A 1 526 ? -38.619 -2.964 52.964 1.00 35.84 526 SER A C 1
ATOM 4104 O O . SER A 1 526 ? -39.272 -2.367 53.821 1.00 35.84 526 SER A O 1
ATOM 4106 N N . ILE A 1 527 ? -39.081 -3.988 52.235 1.00 35.62 527 ILE A N 1
ATOM 4107 C CA . ILE A 1 527 ? -40.150 -4.924 52.624 1.00 35.62 527 ILE A CA 1
ATOM 4108 C C . ILE A 1 527 ? -39.549 -5.978 53.549 1.00 35.62 527 ILE A C 1
ATOM 4110 O O . ILE A 1 527 ? -38.442 -6.466 53.221 1.00 35.62 527 ILE A O 1
#

Secondary structure (DSSP, 8-state):
-TTSTT--SPEE-TTSTTEEEPPHHHHHHH--SS--------SS---SS--EEEEE-----EEEPTTSPEEE--B-HHHHHHHHHHHHHTT-EEEEEESSSPPP-B-GGGS-TT-HHHHHHHHHHHHHHHSPEEHHHHHHHT-SSS-SEEEEEE--SGGGGSSGGG-HHHHHHHHHHHHTT-EEEEETTGGGGGGGGTT-GGGTT-EE----HHHHTTGGGGTSSSS--SS-HHHHHHHTT-EE--SS-SS-EEEETTEEEESSGGGHHHHHHHHHHHHHHHHHHHSSS----HHHHHHHHHH---HHHHHHHHHHHHHHTT--EEEEEEE-S-SS-SEEEEEEEES-SSSS-----HHHHHHH-GGGGGGGT-SS-EEEEEE--SSS-EEEEESS--SSSEEEEEEEEEETTEEEEEEEEEESS---SHHHHHHHHHHHHHHHHHHHHHHHTT-HHHHSSS-HHHHHHHHHHHTT--HHHHHHHHTS-HHHHHHHHHHHHHHHT-SSHHHHHHHHHHTTSS-S---

pLDDT: mean 88.89, std 13.58, range [35.62, 98.94]

InterPro domains:
  IPR000792 Transcription regulator LuxR, C-terminal [PF00196] (461-516)
  IPR000792 Transcription regulator LuxR, C-terminal [PR00038] (462-476)
  IPR000792 Transcription regulator LuxR, C-terminal [PR00038] (476-492)
  IPR000792 Transcription regulator LuxR, C-terminal [PR00038] (492-504)
  IPR000792 Transcription regulator LuxR, C-terminal [PS50043] (455-520)
  IPR000792 Transcription regulator LuxR, C-terminal [SM00421] (459-516)
  IPR000792 Transcription regulator LuxR, C-terminal [cd06170] (462-518)
  IPR005143 Transcription factor LuxR-like, autoinducer-binding domain [PF03472] (309-444)
  IPR016032 Signal transduction response regulator, C-terminal effector [SSF46894] (447-522)
  IPR017283 Protein/nucleic acid deglycase HchA [NF003168] (3-284)
  IPR019941 Transcription regulator LuxR, chaperone HchA-associated [TIGR03541] (292-522)
  IPR029062 Class I glutamine amidotransferase-like [G3DSA:3.40.50.880] (5-285)
  IPR029062 Class I glutamine amidotransferase-like [SSF52317] (7-282)
  IPR036388 Winged helix-like DNA-binding domain superfamily [G3DSA:1.10.10.10] (457-522)
  IPR036693 Transcription factor LuxR-like, autoinducer-binding domain superfamily [G3DSA:3.30.450.80] (293-455)
  IPR036693 Transcription factor LuxR-like, autoinducer-binding domain superfamily [SSF75516] (293-452)
  IPR050325 Protein/nucleic acid deglycase [PTHR48094] (58-279)

Radius of gyration: 35.22 Å; chains: 1; bounding box: 81×58×103 Å

Foldseek 3Di:
DPPQQQFLAFDDDPVDPLEGAFGSPLLVVAAALEDPADDLADPQADDPLQEAEEEEFFQDQWAAFPVRGTYRKFFELLLPQQLVLSNVSSVHHYAYEYQAQAAGRHPVSRDNNNYPSSVVSCVVCVVCNHGGHHLVVCLVPQADQPHSYQYYEQGDMPSLLPCLLQPPSLLSRVVRCLVNVHAYAYEACSCSSVNNVPLPLSCAPAEEAYAAQVVQVVSVVSRNDVHGHPDGSVVSCVVSHYDHDDNHADLDWDDDRRYIYTHHSSVNNVSSVVVSVVSSVVCCVVCVDDPPPLVVLLVCLLPDLDLVSLVVSLCVLLVVQQFQWKWWFWADLDPPAGTDDTLDTGDDPPVPPDDDDPVRCSVQPPVSVCLNVDPAKWKWFWDDDPPDIDIDTDRDDDDFGKMWIKAFAADPLGTTIIMITIHGRGNPDPVSRVSSNSSVRSSNVSSCCNVVVPPPLLQPQADPVLQQLLQVVLVVDDLCVVCVVVVHDSVVSVVSLVSLCVSQVPPDSVRSSSSCCVSVSYPNDDD